Protein AF-A0A7J3MSP3-F1 (afdb_monomer)

pLDDT: mean 71.78, std 21.85, range [24.36, 97.88]

Solvent-accessible surface area (backbone atoms only — not comparable to full-atom values): 31406 Å² total; per-residue (Å²): 140,70,68,69,62,54,52,52,53,53,50,52,53,53,52,54,54,57,66,68,64,71,84,78,84,86,86,88,86,86,87,84,82,94,81,87,87,79,90,81,89,81,84,84,89,78,92,81,61,74,66,62,58,55,53,55,40,38,52,53,17,50,52,29,39,50,53,17,53,52,34,39,54,53,27,52,50,53,50,51,54,38,43,76,72,69,50,90,57,67,70,29,51,53,30,39,52,54,14,50,55,31,35,54,52,15,66,74,31,32,92,80,40,21,69,58,12,24,52,30,6,48,50,13,26,50,25,10,51,49,17,41,51,47,51,52,50,55,53,47,53,52,50,52,52,50,53,51,51,51,52,55,36,52,53,43,42,54,50,25,52,55,37,41,53,53,22,50,54,34,37,55,54,15,48,75,69,70,28,86,44,69,69,25,53,53,34,38,54,51,15,53,53,30,38,54,50,16,63,72,26,46,88,80,39,54,69,58,13,38,52,32,23,50,51,14,27,56,36,14,49,51,15,26,55,49,16,49,49,37,30,52,56,35,53,53,50,51,54,49,51,52,43,35,51,56,21,50,54,41,38,50,52,17,51,52,35,39,53,52,29,50,56,50,58,75,73,50,97,63,57,72,67,61,50,50,54,49,50,52,47,48,52,51,18,52,54,28,38,49,53,11,62,72,24,40,89,79,38,25,67,61,10,30,53,26,9,50,52,13,28,53,43,15,47,51,45,37,51,53,53,52,50,52,57,48,62,74,56,63,82,75,89,60,81,61,53,77,48,75,52,79,51,79,51,76,58,96,89,24,45,38,41,39,44,36,40,38,40,37,49,90,74,34,40,39,36,39,38,38,40,39,39,39,41,70,45,97,88,70,49,46,34,36,42,36,41,36,39,36,41,38,37,47,89,46,31,38,38,39,38,39,37,43,37,34,29,48,80,87,42,82,76,48,76,48,79,52,75,50,78,41,81,57,71,38,58,28,33,40,34,43,32,41,67,90,47,75,49,76,48,80,65,30,89,68,42,49,78,44,83,74,46,77,54,59,43,35,44,31,35,39,38,36,32,56,77,82,40,67,51,35,29,40,39,38,40,34,32,51,65,35,26,74,42,53,80,82,30,53,79,46,53,23,49,72,84,41,76,42,46,78,46,91,42,73,61,59,63,70,41,94,83,44,88,56,50,29,30,41,78,30,61,52,99,64,24,40,37,38,41,39,31,33,45,63,33,48,74,45,42,40,37,40,34,43,42,83,83,79,97,67,99,75,84,80,64,79,76,52,57,67,63,39,52,61,59,47,56,46,53,47,48,51,54,50,49,52,49,52,50,49,57,62,46,68,76,48,91,64,86,79,81,83,129

Sequence (595 aa):
MSRSRALTIAAIMFICILLLTTTIIQAVDAAEKTKDKTNTKTKPEKDGDKNVKDTQEIEKARKAIANADDAISEAENKIRDAENAGLSIPDAKDAISEGKSLLDEAKSILEKDPQRAASLAKRAENMARLAINLVEQASRKIKETREEQIKNYLEIIEEARGIIVRAREAIEEAIRIGGNVSEAIQLLQQAENLLRNAEAELDKDVGEAVRLATQARIIAEKALRISERVREETRTMLQLRVRIREAEELMDQAQIAIMNAESKLQGADLDENTLRTLTEMLGQAREMLEKAREKLSINPEAARAHADIALRIANRVSERIEEQLKSQVELRAGPELNLSVLGNISFHGNMYRVENKLQFTNGIVTMYMEKRVERRLENGTLQIEIIKEKIIVIGNKTLIEQVRILEKNGEVVSEQESSEELNESTTASILEVKKREINITKIDVSVQVDALHRDEDRLRLRVSGPDGLGARIIVIQLSTEALSAVENGDLVVLVNGAEAKLADSVYQLLSDEVDEPAYVLIKTASGYQIMIYFPHFSEYIVEIRAVISRILGALFDSRTALLATTASTIVIAIIMALNTYRKYYSSRGRVLKLW

Mean predicted aligned error: 21.82 Å

Foldseek 3Di:
DPVVVVVVVVVVVVVVVVVVPPPPPPDPDDDDDDDDDDDDDDDDDDDDDPPVVLVVLLVLLVVLLVLLVVLLVVLVVLVVVLVVVVDDQVQLVVLSVQLVVLSVVLVVCSNPCSPSSNVSSNSSSVSSVVSVVSSVVSVVVVVVVLVVLVVLLVVLQVLLVVLLVLLVVLQVLLVVLPFDLVVLVVLSVVLVVLQVVLVVCCVPDSPSSSVSSNSSSVSSNVSNVSSNVRNVVSVVVVVLVVLLVLLVVLLVLLVVLLVVLVVLLVVAPDDPVLSVVLVVLSVQLVVLSVVLVVCSVPPSVSSSVSSVSSNVSSVVSVVVSVVVVVVVCPDPPDQKDKDKDWDWDDDPRKIWIWIWIWMGHPQKIKIKIWIWIWDQDPVRKIKIWIKIWIWIDHQAKIKIKIWIWIDIPRHTPDIDIDIDMDRGNQAQWEWEAALPDIDIGGDNPQKDKDFDDDDQFKTKIKIAGDFPDFKHKYKYHAFCNRHNLQVPFDKFKDKQNHTAAEDQDPVVLVDPPDPAWYWHWEQDPGGIMIIIMDGTGGMIMIMIGTDDDDPDDDPPPVNRHPNCHVVVVSVVVVVVVSVVVCVVDVVPDDDPDDD

Structure (mmCIF, N/CA/C/O backbone):
data_AF-A0A7J3MSP3-F1
#
_entry.id   AF-A0A7J3MSP3-F1
#
loop_
_atom_site.group_PDB
_atom_site.id
_atom_site.type_symbol
_atom_site.label_atom_id
_atom_site.label_alt_id
_atom_site.label_comp_id
_atom_site.label_asym_id
_atom_site.label_entity_id
_atom_site.label_seq_id
_atom_site.pdbx_PDB_ins_code
_atom_site.Cartn_x
_atom_site.Cartn_y
_atom_site.Cartn_z
_atom_site.occupancy
_atom_site.B_iso_or_equiv
_atom_site.auth_seq_id
_atom_site.auth_comp_id
_atom_site.auth_asym_id
_atom_site.auth_atom_id
_atom_site.pdbx_PDB_model_num
ATOM 1 N N . MET A 1 1 ? -43.295 16.102 5.151 1.00 46.62 1 MET A N 1
ATOM 2 C CA . MET A 1 1 ? -44.050 15.417 6.229 1.00 46.62 1 MET A CA 1
ATOM 3 C C . MET A 1 1 ? -43.205 15.044 7.466 1.00 46.62 1 MET A C 1
ATOM 5 O O . MET A 1 1 ? -43.631 14.188 8.226 1.00 46.62 1 MET A O 1
ATOM 9 N N . SER A 1 2 ? -42.063 15.699 7.749 1.00 44.41 2 SER A N 1
ATOM 10 C CA . SER A 1 2 ? -41.208 15.362 8.915 1.00 44.41 2 SER A CA 1
ATOM 11 C C . SER A 1 2 ? -41.039 16.476 9.961 1.00 44.41 2 SER A C 1
ATOM 13 O O . SER A 1 2 ? -40.587 16.192 11.063 1.00 44.41 2 SER A O 1
ATOM 15 N N . ARG A 1 3 ? -41.446 17.727 9.682 1.00 35.53 3 ARG A N 1
ATOM 16 C CA . ARG A 1 3 ? -41.334 18.834 10.657 1.00 35.53 3 ARG A CA 1
ATOM 17 C C . ARG A 1 3 ? -42.554 19.014 11.570 1.00 35.53 3 ARG A C 1
ATOM 19 O O . ARG A 1 3 ? -42.377 19.433 12.707 1.00 35.53 3 ARG A O 1
ATOM 26 N N . SER A 1 4 ? -43.769 18.640 11.143 1.00 38.09 4 SER A N 1
ATOM 27 C CA . SER A 1 4 ? -44.961 18.808 12.001 1.00 38.09 4 SER A CA 1
ATOM 28 C C . SER A 1 4 ? -45.045 17.769 13.126 1.00 38.09 4 SER A C 1
ATOM 30 O O . SER A 1 4 ? -45.563 18.084 14.189 1.00 38.09 4 SER A O 1
ATOM 32 N N . ARG A 1 5 ? -44.477 16.565 12.933 1.00 38.81 5 ARG A N 1
ATOM 33 C CA . ARG A 1 5 ? -44.437 15.510 13.963 1.00 38.81 5 ARG A CA 1
ATOM 34 C C . ARG A 1 5 ? -43.440 15.817 15.087 1.00 38.81 5 ARG A C 1
ATOM 36 O O . ARG A 1 5 ? -43.721 15.504 16.240 1.00 38.81 5 ARG A O 1
ATOM 43 N N . ALA A 1 6 ? -42.328 16.486 14.772 1.00 38.31 6 ALA A N 1
ATOM 44 C CA . ALA A 1 6 ? -41.339 16.910 15.765 1.00 38.31 6 ALA A CA 1
ATOM 45 C C . ALA A 1 6 ? -41.880 18.017 16.690 1.00 38.31 6 ALA A C 1
ATOM 47 O O . ALA A 1 6 ? -41.651 17.967 17.896 1.00 38.31 6 ALA A O 1
ATOM 48 N N . LEU A 1 7 ? -42.670 18.962 16.156 1.00 35.81 7 LEU A N 1
ATOM 49 C CA . LEU A 1 7 ? -43.294 20.011 16.973 1.00 35.81 7 LEU A CA 1
ATOM 50 C C . LEU A 1 7 ? -44.384 19.466 17.909 1.00 35.81 7 LEU A C 1
ATOM 52 O O . LEU A 1 7 ? -44.481 19.913 19.047 1.00 35.81 7 LEU A O 1
ATOM 56 N N . THR A 1 8 ? -45.172 18.475 17.476 1.00 38.97 8 THR A N 1
ATOM 57 C CA . THR A 1 8 ? -46.180 17.840 18.345 1.00 38.97 8 THR A CA 1
ATOM 58 C C . THR A 1 8 ? -45.557 17.013 19.468 1.00 38.97 8 THR A C 1
ATOM 60 O O . THR A 1 8 ? -46.079 17.026 20.576 1.00 38.97 8 THR A O 1
ATOM 63 N N . ILE A 1 9 ? -44.422 16.345 19.229 1.00 41.81 9 ILE A N 1
ATOM 64 C CA . ILE A 1 9 ? -43.724 15.575 20.274 1.00 41.81 9 ILE A CA 1
ATOM 65 C C . ILE A 1 9 ? -43.057 16.520 21.286 1.00 41.81 9 ILE A C 1
ATOM 67 O O . ILE A 1 9 ? -43.141 16.280 22.488 1.00 41.81 9 ILE A O 1
ATOM 71 N N . ALA A 1 10 ? -42.482 17.640 20.828 1.00 38.12 10 ALA A N 1
ATOM 72 C CA . ALA A 1 10 ? -41.932 18.665 21.717 1.00 38.12 10 ALA A CA 1
ATOM 73 C C . ALA A 1 10 ? -43.020 19.360 22.560 1.00 38.12 10 ALA A C 1
ATOM 75 O O . ALA A 1 10 ? -42.812 19.595 23.748 1.00 38.12 10 ALA A O 1
ATOM 76 N N . ALA A 1 11 ? -44.202 19.624 21.987 1.00 38.06 11 ALA A N 1
ATOM 77 C CA . ALA A 1 11 ? -45.330 20.211 22.714 1.00 38.06 11 ALA A CA 1
ATOM 78 C C . ALA A 1 11 ? -45.925 19.252 23.764 1.00 38.06 11 ALA A C 1
ATOM 80 O O . ALA A 1 11 ? -46.252 19.687 24.866 1.00 38.06 11 ALA A O 1
ATOM 81 N N . ILE A 1 12 ? -46.008 17.949 23.468 1.00 43.88 12 ILE A N 1
ATOM 82 C CA . ILE A 1 12 ? -46.472 16.934 24.431 1.00 43.88 12 ILE A CA 1
ATOM 83 C C . ILE A 1 12 ? -45.448 16.750 25.562 1.00 43.88 12 ILE A C 1
ATOM 85 O O . ILE A 1 12 ? -45.838 16.693 26.723 1.00 43.88 12 ILE A O 1
ATOM 89 N N . MET A 1 13 ? -44.144 16.769 25.261 1.00 41.56 13 MET A N 1
ATOM 90 C CA . MET A 1 13 ? -43.085 16.742 26.282 1.00 41.56 13 MET A CA 1
ATOM 91 C C . MET A 1 13 ? -43.116 17.980 27.190 1.00 41.56 13 MET A C 1
ATOM 93 O O . MET A 1 13 ? -42.949 17.851 28.400 1.00 41.56 13 MET A O 1
ATOM 97 N N . PHE A 1 14 ? -43.395 19.169 26.646 1.00 40.75 14 PHE A N 1
ATOM 98 C CA . PHE A 1 14 ? -43.483 20.398 27.442 1.00 40.75 14 PHE A CA 1
ATOM 99 C C . PHE A 1 14 ? -44.742 20.436 28.329 1.00 40.75 14 PHE A C 1
ATOM 101 O O . PHE A 1 14 ? -44.680 20.897 29.466 1.00 40.75 14 PHE A O 1
ATOM 108 N N . ILE A 1 15 ? -45.865 19.877 27.858 1.00 43.72 15 ILE A N 1
ATOM 109 C CA . ILE A 1 15 ? -47.091 19.711 28.658 1.00 43.72 15 ILE A CA 1
ATOM 110 C C . ILE A 1 15 ? -46.903 18.635 29.745 1.00 43.72 15 ILE A C 1
ATOM 112 O O . ILE A 1 15 ? -47.363 18.825 30.869 1.00 43.72 15 ILE A O 1
ATOM 116 N N . CYS A 1 16 ? -46.168 17.551 29.471 1.00 37.78 16 CYS A N 1
ATOM 117 C CA . CYS A 1 16 ? -45.831 16.534 30.476 1.00 37.78 16 CYS A CA 1
ATOM 118 C C . CYS A 1 16 ? -44.867 17.055 31.556 1.00 37.78 16 CYS A C 1
ATOM 120 O O . CYS A 1 16 ? -44.994 16.662 32.713 1.00 37.78 16 CYS A O 1
ATOM 122 N N . ILE A 1 17 ? -43.956 17.973 31.217 1.00 41.88 17 ILE A N 1
ATOM 123 C CA . ILE A 1 17 ? -43.054 18.609 32.192 1.00 41.88 17 ILE A CA 1
ATOM 124 C C . ILE A 1 17 ? -43.798 19.662 33.033 1.00 41.88 17 ILE A C 1
ATOM 126 O O . ILE A 1 17 ? -43.572 19.736 34.237 1.00 41.88 17 ILE A O 1
ATOM 130 N N . LEU A 1 18 ? -44.759 20.396 32.457 1.00 40.28 18 LEU A N 1
ATOM 131 C CA . LEU A 1 18 ? -45.605 21.342 33.205 1.00 40.28 18 LEU A CA 1
ATOM 132 C C . LEU A 1 18 ? -46.622 20.659 34.140 1.00 40.28 18 LEU A C 1
ATOM 134 O O . LEU A 1 18 ? -46.953 21.217 35.186 1.00 40.28 18 LEU A O 1
ATOM 138 N N . LEU A 1 19 ? -47.083 19.445 33.812 1.00 43.31 19 LEU A N 1
ATOM 139 C CA . LEU A 1 19 ? -47.978 18.650 34.670 1.00 43.31 19 LEU A CA 1
ATOM 140 C C . LEU A 1 19 ? -47.255 17.917 35.814 1.00 43.31 19 LEU A C 1
ATOM 142 O O . LEU A 1 19 ? -47.906 17.519 36.775 1.00 43.31 19 LEU A O 1
ATOM 146 N N . LEU A 1 20 ? -45.926 17.777 35.757 1.00 40.88 20 LEU A N 1
ATOM 147 C CA . LEU A 1 20 ? -45.117 17.224 36.854 1.00 40.88 20 LEU A CA 1
ATOM 148 C C . LEU A 1 20 ? -44.643 18.292 37.857 1.00 40.88 20 LEU A C 1
ATOM 150 O O . LEU A 1 20 ? -44.151 17.950 38.929 1.00 40.88 20 LEU A O 1
ATOM 154 N N . THR A 1 21 ? -44.831 19.582 37.555 1.00 42.59 21 THR A N 1
ATOM 155 C CA . THR A 1 21 ? -44.428 20.698 38.431 1.00 42.59 21 THR A CA 1
ATOM 156 C C . THR A 1 21 ? -45.552 21.284 39.294 1.00 42.59 21 THR A C 1
ATOM 158 O O . THR A 1 21 ? -45.296 22.202 40.069 1.00 42.59 21 THR A O 1
ATOM 161 N N . THR A 1 22 ? -46.786 20.769 39.228 1.00 43.25 22 THR A N 1
ATOM 162 C CA . THR A 1 22 ? -47.933 21.309 39.994 1.00 43.25 22 THR A CA 1
ATOM 163 C C . THR A 1 22 ? -48.335 20.516 41.242 1.00 43.25 22 THR A C 1
ATOM 165 O O . THR A 1 22 ? -49.302 20.892 41.897 1.00 43.25 22 THR A O 1
ATOM 168 N N . THR A 1 23 ? -47.577 19.499 41.667 1.00 45.50 23 THR A N 1
ATOM 169 C CA . THR A 1 23 ? -47.827 18.804 42.953 1.00 45.50 23 THR A CA 1
ATOM 170 C C . THR A 1 23 ? -46.760 19.022 44.026 1.00 45.50 23 THR A C 1
ATOM 172 O O . THR A 1 23 ? -46.732 18.287 45.008 1.00 45.50 23 THR A O 1
ATOM 175 N N . ILE A 1 24 ? -45.912 20.051 43.910 1.00 40.69 24 ILE A N 1
ATOM 176 C CA . ILE A 1 24 ? -45.002 20.454 45.002 1.00 40.69 24 ILE A CA 1
ATOM 177 C C . ILE A 1 24 ? -44.992 21.979 45.176 1.00 40.69 24 ILE A C 1
ATOM 179 O O . ILE A 1 24 ? -43.942 22.602 45.166 1.00 40.69 24 ILE A O 1
ATOM 183 N N . ILE A 1 25 ? -46.166 22.597 45.345 1.00 38.22 25 ILE A N 1
ATOM 184 C CA . ILE A 1 25 ? -46.313 23.870 46.077 1.00 38.22 25 ILE A CA 1
ATOM 185 C C . ILE A 1 25 ? -47.657 23.828 46.815 1.00 38.22 25 ILE A C 1
ATOM 187 O O . ILE A 1 25 ? -48.641 24.398 46.362 1.00 38.22 25 ILE A O 1
ATOM 191 N N . GLN A 1 26 ? -47.706 23.089 47.924 1.00 41.00 26 GLN A N 1
ATOM 192 C CA . GLN A 1 26 ? -48.612 23.303 49.062 1.00 41.00 26 GLN A CA 1
ATOM 193 C C . GLN A 1 26 ? -48.215 22.329 50.181 1.00 41.00 26 GLN A C 1
ATOM 195 O O . GLN A 1 26 ? -48.778 21.248 50.289 1.00 41.00 26 GLN A O 1
ATOM 200 N N . ALA A 1 27 ? -47.183 22.691 50.954 1.00 35.78 27 ALA A N 1
ATOM 201 C CA . ALA A 1 27 ? -47.002 22.330 52.375 1.00 35.78 27 ALA A CA 1
ATOM 202 C C . ALA A 1 27 ? -45.614 22.756 52.907 1.00 35.78 27 ALA A C 1
ATOM 204 O O . ALA A 1 27 ? -44.935 21.974 53.561 1.00 35.78 27 ALA A O 1
ATOM 205 N N . VAL A 1 28 ? -45.182 23.995 52.652 1.00 34.91 28 VAL A N 1
ATOM 206 C CA . VAL A 1 28 ? -44.199 24.684 53.510 1.00 34.91 28 VAL A CA 1
ATOM 207 C C . VAL A 1 28 ? -44.626 26.145 53.595 1.00 34.91 28 VAL A C 1
ATOM 209 O O . VAL A 1 28 ? -44.035 27.002 52.956 1.00 34.91 28 VAL A O 1
ATOM 212 N N . ASP A 1 29 ? -45.718 26.404 54.317 1.00 35.88 29 ASP A N 1
ATOM 213 C CA . ASP A 1 29 ? -45.901 27.693 54.995 1.00 35.88 29 ASP A CA 1
ATOM 214 C C . ASP A 1 29 ? -46.928 27.574 56.133 1.00 35.88 29 ASP A C 1
ATOM 216 O O . ASP A 1 29 ? -48.060 28.041 56.049 1.00 35.88 29 ASP A O 1
ATOM 220 N N . ALA A 1 30 ? -46.556 26.837 57.184 1.00 30.95 30 ALA A N 1
ATOM 221 C CA . ALA A 1 30 ? -47.203 26.909 58.496 1.00 30.95 30 ALA A CA 1
ATOM 222 C C . ALA A 1 30 ? -46.353 26.190 59.557 1.00 30.95 30 ALA A C 1
ATOM 224 O O . ALA A 1 30 ? -46.678 25.072 59.944 1.00 30.95 30 ALA A O 1
ATOM 225 N N . ALA A 1 31 ? -45.269 26.820 60.022 1.00 30.91 31 ALA A N 1
ATOM 226 C CA . ALA A 1 31 ? -44.758 26.645 61.390 1.00 30.91 31 ALA A CA 1
ATOM 227 C C . ALA A 1 31 ? -43.590 27.605 61.677 1.00 30.91 31 ALA A C 1
ATOM 229 O O . ALA A 1 31 ? -42.456 27.180 61.876 1.00 30.91 31 ALA A O 1
ATOM 230 N N . GLU A 1 32 ? -43.865 28.906 61.778 1.00 32.44 32 GLU A N 1
ATOM 231 C CA . GLU A 1 32 ? -43.014 29.779 62.586 1.00 32.44 32 GLU A CA 1
ATOM 232 C C . GLU A 1 32 ? -43.865 30.760 63.405 1.00 32.44 32 GLU A C 1
ATOM 234 O O . GLU A 1 32 ? -44.735 31.449 62.882 1.00 32.44 32 GLU A O 1
ATOM 239 N N . LYS A 1 33 ? -43.561 30.811 64.710 1.00 29.02 33 LYS A N 1
ATOM 240 C CA . LYS A 1 33 ? -43.969 31.801 65.727 1.00 29.02 33 LYS A CA 1
ATOM 241 C C . LYS A 1 33 ? -45.402 31.740 66.271 1.00 29.02 33 LYS A C 1
ATOM 243 O O . LYS A 1 33 ? -46.263 32.553 65.963 1.00 29.02 33 LYS A O 1
ATOM 248 N N . THR A 1 34 ? -45.565 30.925 67.312 1.00 28.77 34 THR A N 1
ATOM 249 C CA . THR A 1 34 ? -46.467 31.242 68.428 1.00 28.77 34 THR A CA 1
ATOM 250 C C . THR A 1 34 ? -45.758 32.138 69.450 1.00 28.77 34 THR A C 1
ATOM 252 O O . THR A 1 34 ? -44.948 31.674 70.254 1.00 28.77 34 THR A O 1
ATOM 255 N N . LYS A 1 35 ? -46.108 33.423 69.453 1.00 31.11 35 LYS A N 1
ATOM 256 C CA . LYS A 1 35 ? -46.141 34.277 70.645 1.00 31.11 35 LYS A CA 1
ATOM 257 C C . LYS A 1 35 ? -47.395 35.135 70.522 1.00 31.11 35 LYS A C 1
ATOM 259 O O . LYS A 1 35 ? -47.376 36.098 69.774 1.00 31.11 35 LYS A O 1
ATOM 264 N N . ASP A 1 36 ? -48.433 34.808 71.283 1.00 28.14 36 ASP A N 1
ATOM 265 C CA . ASP A 1 36 ? -49.015 35.837 72.136 1.00 28.14 36 ASP A CA 1
ATOM 266 C C . ASP A 1 36 ? -49.703 35.240 73.370 1.00 28.14 36 ASP A C 1
ATOM 268 O O . ASP A 1 36 ? -50.366 34.204 73.316 1.00 28.14 36 ASP A O 1
ATOM 272 N N . LYS A 1 37 ? -49.476 35.901 74.504 1.00 32.28 37 LYS A N 1
ATOM 273 C CA . LYS A 1 37 ? -50.088 35.662 75.812 1.00 32.28 37 LYS A CA 1
ATOM 274 C C . LYS A 1 37 ? -50.806 36.956 76.176 1.00 32.28 37 LYS A C 1
ATOM 276 O O . LYS A 1 37 ? -50.129 37.943 76.418 1.00 32.28 37 LYS A O 1
ATOM 281 N N . THR A 1 38 ? -52.121 36.910 76.366 1.00 29.39 38 THR A N 1
ATOM 282 C CA . THR A 1 38 ? -52.879 37.710 77.356 1.00 29.39 38 THR A CA 1
ATOM 283 C C . THR A 1 38 ? -54.257 37.040 77.539 1.00 29.39 38 THR A C 1
ATOM 285 O O . THR A 1 38 ? -54.960 36.803 76.569 1.00 29.39 38 THR A O 1
ATOM 288 N N . ASN A 1 39 ? -54.490 36.363 78.678 1.00 29.73 39 ASN A N 1
ATOM 289 C CA . ASN A 1 39 ? -55.379 36.749 79.804 1.00 29.73 39 ASN A CA 1
ATOM 290 C C . ASN A 1 39 ? -56.829 37.103 79.380 1.00 29.73 39 ASN A C 1
ATOM 292 O O . ASN A 1 39 ? -57.014 37.957 78.533 1.00 29.73 39 ASN A O 1
ATOM 296 N N . THR A 1 40 ? -57.922 36.539 79.923 1.00 29.53 40 THR A N 1
ATOM 297 C CA . THR A 1 40 ? -58.217 36.177 81.326 1.00 29.53 40 THR A CA 1
ATOM 298 C C . THR A 1 40 ? -59.495 35.316 81.446 1.00 29.53 40 THR A C 1
ATOM 300 O O . THR A 1 40 ? -60.466 35.554 80.743 1.00 29.53 40 THR A O 1
ATOM 303 N N . LYS A 1 41 ? -59.470 34.375 82.408 1.00 36.44 41 LYS A N 1
ATOM 304 C CA . LYS A 1 41 ? -60.544 33.768 83.242 1.00 36.44 41 LYS A CA 1
ATOM 305 C C . LYS A 1 41 ? -62.021 33.793 82.788 1.00 36.44 41 LYS A C 1
ATOM 307 O O . LYS A 1 41 ? -62.647 34.844 82.774 1.00 36.44 41 LYS A O 1
ATOM 312 N N . THR A 1 42 ? -62.646 32.609 82.833 1.00 31.36 42 THR A N 1
ATOM 313 C CA . THR A 1 42 ? -63.652 32.244 83.868 1.00 31.36 42 THR A CA 1
ATOM 314 C C . THR A 1 42 ? -63.905 30.720 83.904 1.00 31.36 42 THR A C 1
ATOM 316 O O . THR A 1 42 ? -64.150 30.099 82.878 1.00 31.36 42 THR A O 1
ATOM 319 N N . LYS A 1 43 ? -63.794 30.118 85.103 1.00 35.66 43 LYS A N 1
ATOM 320 C CA . LYS A 1 43 ? -64.340 28.793 85.514 1.00 35.66 43 LYS A CA 1
ATOM 321 C C . LYS A 1 43 ? -65.872 28.965 85.711 1.00 35.66 43 LYS A C 1
ATOM 323 O O . LYS A 1 43 ? -66.258 30.110 85.956 1.00 35.66 43 LYS A O 1
ATOM 328 N N . PRO A 1 44 ? -66.744 27.931 85.658 1.00 42.41 44 PRO A N 1
ATOM 329 C CA . PRO A 1 44 ? -66.682 26.684 86.448 1.00 42.41 44 PRO A CA 1
ATOM 330 C C . PRO A 1 44 ? -66.727 25.418 85.555 1.00 42.41 44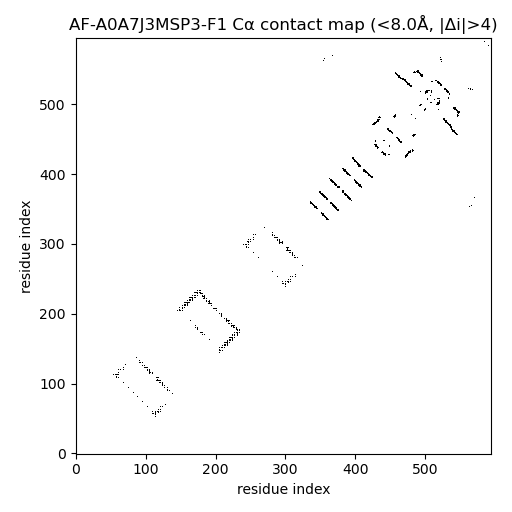 PRO A C 1
ATOM 332 O O . PRO A 1 44 ? -67.364 25.401 84.514 1.00 42.41 44 PRO A O 1
ATOM 335 N N . GLU A 1 45 ? -65.891 24.406 85.789 1.00 37.94 45 GLU A N 1
ATOM 336 C CA . GLU A 1 45 ? -66.167 23.233 86.644 1.00 37.94 45 GLU A CA 1
ATOM 337 C C . GLU A 1 45 ? -67.278 22.299 86.123 1.00 37.94 45 GLU A C 1
ATOM 339 O O . GLU A 1 45 ? -68.465 22.553 86.309 1.00 37.94 45 GLU A O 1
ATOM 344 N N . LYS A 1 46 ? -66.859 21.170 85.531 1.00 37.16 46 LYS A N 1
ATOM 345 C CA . LYS A 1 46 ? -67.514 19.864 85.676 1.00 37.16 46 LYS A CA 1
ATOM 346 C C . LYS A 1 46 ? -66.514 18.747 85.361 1.00 37.16 46 LYS A C 1
ATOM 348 O O . LYS A 1 46 ? -65.843 18.790 84.333 1.00 37.16 46 LYS A O 1
ATOM 353 N N . ASP A 1 47 ? -66.407 17.811 86.298 1.00 46.06 47 ASP A N 1
ATOM 354 C CA . ASP A 1 47 ? -65.652 16.560 86.231 1.00 46.06 47 ASP A CA 1
ATOM 355 C C . ASP A 1 47 ? -65.852 15.819 84.904 1.00 46.06 47 ASP A C 1
ATOM 357 O O . ASP A 1 47 ? -66.982 15.625 84.457 1.00 46.06 47 ASP A O 1
ATOM 361 N N . GLY A 1 48 ? -64.741 15.392 84.299 1.00 42.47 48 GLY A N 1
ATOM 362 C CA . GLY A 1 48 ? -64.703 14.722 82.999 1.00 42.47 48 GLY A CA 1
ATOM 363 C C . GLY A 1 48 ? -63.317 14.166 82.662 1.00 42.47 48 GLY A C 1
ATOM 364 O O . GLY A 1 48 ? -62.667 14.631 81.737 1.00 42.47 48 GLY A O 1
ATOM 365 N N . ASP A 1 49 ? -62.885 13.204 83.477 1.00 45.62 49 ASP A N 1
ATOM 366 C CA . ASP A 1 49 ? -62.050 12.038 83.154 1.00 45.62 49 ASP A CA 1
ATOM 367 C C . ASP A 1 49 ? -60.620 12.227 82.579 1.00 45.62 49 ASP A C 1
ATOM 369 O O . ASP A 1 49 ? -60.381 12.220 81.370 1.00 45.62 49 ASP A O 1
ATOM 373 N N . LYS A 1 50 ? -59.622 12.275 83.482 1.00 54.41 50 LYS A N 1
ATOM 374 C CA . LYS A 1 50 ? -58.180 12.137 83.171 1.00 54.41 50 LYS A CA 1
ATOM 375 C C . LYS A 1 50 ? -57.864 10.895 82.318 1.00 54.41 50 LYS A C 1
ATOM 377 O O . LYS A 1 50 ? -56.930 10.953 81.523 1.00 54.41 50 LYS A O 1
ATOM 382 N N . ASN A 1 51 ? -58.663 9.827 82.407 1.00 56.97 51 ASN A N 1
ATOM 383 C CA . ASN A 1 51 ? -58.408 8.595 81.658 1.00 56.97 51 ASN A CA 1
ATOM 384 C C . ASN A 1 51 ? -58.521 8.772 80.135 1.00 56.97 51 ASN A C 1
ATOM 386 O O . ASN A 1 51 ? -57.795 8.111 79.397 1.00 56.97 51 ASN A O 1
ATOM 390 N N . VAL A 1 52 ? -59.375 9.669 79.627 1.00 60.94 52 VAL A N 1
ATOM 391 C CA . VAL A 1 52 ? -59.584 9.826 78.170 1.00 60.94 52 VAL A CA 1
ATOM 392 C C . VAL A 1 52 ? -58.370 10.470 77.487 1.00 60.94 52 VAL A C 1
ATOM 394 O O . VAL A 1 52 ? -58.018 10.106 76.364 1.00 60.94 52 VAL A O 1
ATOM 397 N N . LYS A 1 53 ? -57.690 11.399 78.170 1.00 62.91 53 LYS A N 1
ATOM 398 C CA . LYS A 1 53 ? -56.522 12.112 77.630 1.00 62.91 53 LYS A CA 1
ATOM 399 C C . LYS A 1 53 ? -55.262 11.243 77.648 1.00 62.91 53 LYS A C 1
ATOM 401 O O . LYS A 1 53 ? -54.544 11.210 76.651 1.00 62.91 53 LYS A O 1
ATOM 406 N N . ASP A 1 54 ? -55.066 10.482 78.723 1.00 67.50 54 ASP A N 1
ATOM 407 C CA . ASP A 1 54 ? -53.962 9.524 78.844 1.00 67.50 54 ASP A CA 1
ATOM 408 C C . ASP A 1 54 ? -54.093 8.402 77.797 1.00 67.50 54 ASP A C 1
ATOM 410 O O . ASP A 1 54 ? -53.119 8.044 77.135 1.00 67.50 54 ASP A O 1
ATOM 414 N N . THR A 1 55 ? -55.321 7.937 77.529 1.00 79.25 55 THR A N 1
ATOM 415 C CA . THR A 1 55 ? -55.592 6.928 76.487 1.00 79.25 55 THR A CA 1
ATOM 416 C C . THR A 1 55 ? -55.229 7.430 75.081 1.00 79.25 55 THR A C 1
ATOM 418 O O . THR A 1 55 ? -54.613 6.706 74.296 1.00 79.25 55 THR A O 1
ATOM 421 N N . GLN A 1 56 ? -55.549 8.688 74.757 1.00 83.44 56 GLN A N 1
ATOM 422 C CA . GLN A 1 56 ? -55.268 9.270 73.439 1.00 83.44 56 GLN A CA 1
ATOM 423 C C . GLN A 1 56 ? -53.767 9.529 73.206 1.00 83.44 56 GLN A C 1
ATOM 425 O O . GLN A 1 56 ? -53.286 9.464 72.070 1.00 83.44 56 GLN A O 1
ATOM 430 N N . GLU A 1 57 ? -53.011 9.846 74.259 1.00 85.31 57 GLU A N 1
ATOM 431 C CA . GLU A 1 57 ? -51.560 10.043 74.173 1.00 85.31 57 GLU A CA 1
ATOM 432 C C . GLU A 1 57 ? -50.808 8.710 74.030 1.00 85.31 57 GLU A C 1
ATOM 434 O O . GLU A 1 57 ? -49.889 8.623 73.211 1.00 85.31 57 GLU A O 1
ATOM 439 N N . ILE A 1 58 ? -51.261 7.652 74.714 1.00 90.50 58 ILE A N 1
ATOM 440 C CA . ILE A 1 58 ? -50.746 6.282 74.540 1.00 90.50 58 ILE A CA 1
ATOM 441 C C . ILE A 1 58 ? -50.959 5.788 73.105 1.00 90.50 58 ILE A C 1
ATOM 443 O O . ILE A 1 58 ? -50.048 5.217 72.505 1.00 90.50 58 ILE A O 1
ATOM 447 N N . GLU A 1 59 ? -52.126 6.035 72.507 1.00 91.81 59 GLU A N 1
ATOM 448 C CA . GLU A 1 59 ? -52.419 5.596 71.137 1.00 91.81 59 GLU A CA 1
ATOM 449 C C . GLU A 1 59 ? -51.529 6.295 70.091 1.00 91.81 59 GLU A C 1
ATOM 451 O O . GLU A 1 59 ? -50.994 5.654 69.181 1.00 91.81 59 GLU A O 1
ATOM 456 N N . LYS A 1 60 ? -51.279 7.602 70.257 1.00 91.62 60 LYS A N 1
ATOM 457 C CA . LYS A 1 60 ? -50.328 8.352 69.416 1.00 91.62 60 LYS A CA 1
ATOM 458 C C . LYS A 1 60 ? -48.903 7.820 69.552 1.00 91.62 60 LYS A C 1
ATOM 460 O O . LYS A 1 60 ? -48.211 7.682 68.542 1.00 91.62 60 LYS A O 1
ATOM 465 N N . ALA A 1 61 ? -48.477 7.512 70.774 1.00 93.69 61 ALA A N 1
ATOM 466 C CA . ALA A 1 61 ? -47.164 6.942 71.040 1.00 93.69 61 ALA A CA 1
ATOM 467 C C . ALA A 1 61 ? -47.013 5.546 70.420 1.00 93.69 61 ALA A C 1
ATOM 469 O O . ALA A 1 61 ? -46.017 5.289 69.751 1.00 93.69 61 ALA A O 1
ATOM 470 N N . ARG A 1 62 ? -48.033 4.682 70.526 1.00 96.00 62 ARG A N 1
ATOM 471 C CA . ARG A 1 62 ? -48.062 3.367 69.858 1.00 96.00 62 ARG A CA 1
ATOM 472 C C . ARG A 1 62 ? -47.946 3.486 68.345 1.00 96.00 62 ARG A C 1
ATOM 474 O O . ARG A 1 62 ? -47.178 2.748 67.741 1.00 96.00 62 ARG A O 1
ATOM 481 N N . LYS A 1 63 ? -48.655 4.438 67.733 1.00 96.50 63 LYS A N 1
ATOM 482 C CA . LYS A 1 63 ? -48.542 4.695 66.292 1.00 96.50 63 LYS A CA 1
ATOM 483 C C . LYS A 1 63 ? -47.137 5.162 65.900 1.00 96.50 63 LYS A C 1
ATOM 485 O O . LYS A 1 63 ? -46.613 4.718 64.887 1.00 96.50 63 LYS A O 1
ATOM 490 N N . ALA A 1 64 ? -46.522 6.040 66.693 1.00 95.69 64 ALA A N 1
ATOM 491 C CA . ALA A 1 64 ? -45.149 6.481 66.450 1.00 95.69 64 ALA A CA 1
ATOM 492 C C . ALA A 1 64 ? -44.143 5.324 66.583 1.00 95.69 64 ALA A C 1
ATOM 494 O O . ALA A 1 64 ? -43.248 5.211 65.752 1.00 95.69 64 ALA A O 1
ATOM 495 N N . ILE A 1 65 ? -44.318 4.451 67.582 1.00 97.19 65 ILE A N 1
ATOM 496 C CA . ILE A 1 65 ? -43.516 3.232 67.772 1.00 97.19 65 ILE A CA 1
ATOM 497 C C . ILE A 1 65 ? -43.678 2.289 66.577 1.00 97.19 65 ILE A C 1
ATOM 499 O O . ILE A 1 65 ? -42.673 1.845 66.040 1.00 97.19 65 ILE A O 1
ATOM 503 N N . ALA A 1 66 ? -44.908 2.043 66.116 1.00 97.50 66 ALA A N 1
ATOM 504 C CA . ALA A 1 66 ? -45.167 1.201 64.947 1.00 97.50 66 ALA A CA 1
ATOM 505 C C . ALA A 1 66 ? -44.493 1.755 63.679 1.00 97.50 66 ALA A C 1
ATOM 507 O O . ALA A 1 66 ? -43.784 1.032 62.992 1.00 97.50 66 ALA A O 1
ATOM 508 N N . ASN A 1 67 ? -44.620 3.062 63.423 1.00 96.25 67 ASN A N 1
ATOM 509 C CA . ASN A 1 67 ? -43.941 3.704 62.294 1.00 96.25 67 ASN A CA 1
ATOM 510 C C . ASN A 1 67 ? -42.408 3.592 62.390 1.00 96.25 67 ASN A C 1
ATOM 512 O O . ASN A 1 67 ? -41.730 3.484 61.370 1.00 96.25 67 ASN A O 1
ATOM 516 N N . ALA A 1 68 ? -41.855 3.669 63.602 1.00 97.50 68 ALA A N 1
ATOM 517 C CA . ALA A 1 68 ? -40.424 3.518 63.831 1.00 97.50 68 ALA A CA 1
ATOM 518 C C . ALA A 1 68 ? -39.959 2.064 63.639 1.00 97.50 68 ALA A C 1
ATOM 520 O O . ALA A 1 68 ? -38.916 1.860 63.024 1.00 97.50 68 ALA A O 1
ATOM 521 N N . ASP A 1 69 ? -40.731 1.074 64.104 1.00 97.81 69 ASP A N 1
ATOM 522 C CA . ASP A 1 69 ? -40.495 -0.359 63.857 1.00 97.81 69 ASP A CA 1
ATOM 523 C C . ASP A 1 69 ? -40.475 -0.666 62.348 1.00 97.81 69 ASP A C 1
ATOM 525 O O . ASP A 1 69 ? -39.548 -1.318 61.858 1.00 97.81 69 ASP A O 1
ATOM 529 N N . ASP A 1 70 ? -41.453 -0.143 61.601 1.00 97.75 70 ASP A N 1
ATOM 530 C CA . ASP A 1 70 ? -41.540 -0.310 60.147 1.00 97.75 70 ASP A CA 1
ATOM 531 C C . ASP A 1 70 ? -40.328 0.321 59.443 1.00 97.75 70 ASP A C 1
ATOM 533 O O . ASP A 1 70 ? -39.680 -0.317 58.609 1.00 97.75 70 ASP A O 1
ATOM 537 N N . ALA A 1 71 ? -39.972 1.558 59.812 1.00 97.44 71 ALA A N 1
ATOM 538 C CA . ALA A 1 71 ? -38.837 2.265 59.223 1.00 97.44 71 ALA A CA 1
ATOM 539 C C . ALA A 1 71 ? -37.496 1.574 59.523 1.00 97.44 71 ALA A C 1
ATOM 541 O O . ALA A 1 71 ? -36.639 1.491 58.641 1.00 97.44 71 ALA A O 1
ATOM 542 N N . ILE A 1 72 ? -37.304 1.064 60.747 1.00 97.88 72 ILE A N 1
ATOM 543 C CA . ILE A 1 72 ? -36.105 0.298 61.115 1.00 97.88 72 ILE A CA 1
ATOM 544 C C . ILE A 1 72 ? -36.043 -0.999 60.309 1.00 97.88 72 ILE A C 1
ATOM 546 O O . ILE A 1 72 ? -34.996 -1.293 59.737 1.00 97.88 72 ILE A O 1
ATOM 550 N N . SER A 1 73 ? -37.156 -1.722 60.184 1.00 97.56 73 SER A N 1
ATOM 551 C CA . SER A 1 73 ? -37.217 -2.968 59.409 1.00 97.56 73 SER A CA 1
ATOM 552 C C . SER A 1 73 ? -36.907 -2.744 57.921 1.00 97.56 73 SER A C 1
ATOM 554 O O . SER A 1 73 ? -36.201 -3.540 57.298 1.00 97.56 73 SER A O 1
ATOM 556 N N . GLU A 1 74 ? -37.399 -1.652 57.323 1.00 97.69 74 GLU A N 1
ATOM 557 C CA . GLU A 1 74 ? -37.048 -1.269 55.947 1.00 97.69 74 GLU A CA 1
ATOM 558 C C . GLU A 1 74 ? -35.546 -0.976 55.818 1.00 97.69 74 GLU A C 1
ATOM 560 O O . GLU A 1 74 ? -34.880 -1.476 54.906 1.00 97.69 74 GLU A O 1
ATOM 565 N N . ALA A 1 75 ? -35.002 -0.186 56.742 1.00 97.19 75 ALA A N 1
ATOM 566 C CA . ALA A 1 75 ? -33.600 0.197 56.725 1.00 97.19 75 ALA A CA 1
ATOM 567 C C . ALA A 1 75 ? -32.662 -1.003 56.910 1.00 97.19 75 ALA A C 1
ATOM 569 O O . ALA A 1 75 ? -31.667 -1.106 56.197 1.00 97.19 75 ALA A O 1
ATOM 570 N N . GLU A 1 76 ? -32.987 -1.941 57.801 1.00 97.12 76 GLU A N 1
ATOM 571 C CA . GLU A 1 76 ? -32.232 -3.185 57.979 1.00 97.12 76 GLU A CA 1
ATOM 572 C C . GLU A 1 76 ? -32.204 -4.033 56.708 1.00 97.12 76 GLU A C 1
ATOM 574 O O . GLU A 1 76 ? -31.147 -4.542 56.331 1.00 97.12 76 GLU A O 1
ATOM 579 N N . ASN A 1 77 ? -33.343 -4.157 56.020 1.00 96.62 77 ASN A N 1
ATOM 580 C CA . ASN A 1 77 ? -33.402 -4.865 54.745 1.00 96.62 77 ASN A CA 1
ATOM 581 C C . ASN A 1 77 ? -32.514 -4.190 53.694 1.00 96.62 77 ASN A C 1
ATOM 583 O O . ASN A 1 77 ? -31.697 -4.868 53.076 1.00 96.62 77 ASN A O 1
ATOM 587 N N . LYS A 1 78 ? -32.591 -2.859 53.554 1.00 95.88 78 LYS A N 1
ATOM 588 C CA . LYS A 1 78 ? -31.744 -2.106 52.614 1.00 95.88 78 LYS A CA 1
ATOM 589 C C . LYS A 1 78 ? -30.252 -2.194 52.948 1.00 95.88 78 LYS A C 1
ATOM 591 O O . LYS A 1 78 ? -29.440 -2.317 52.035 1.00 95.88 78 LYS A O 1
ATOM 596 N N . ILE A 1 79 ? -29.879 -2.141 54.229 1.00 95.31 79 ILE A N 1
ATOM 597 C CA . ILE A 1 79 ? -28.487 -2.315 54.674 1.00 95.31 79 ILE A CA 1
ATOM 598 C C . ILE A 1 79 ? -27.997 -3.711 54.294 1.00 95.31 79 ILE A C 1
ATOM 600 O O . ILE A 1 79 ? -26.951 -3.833 53.665 1.00 95.31 79 ILE A O 1
ATOM 604 N N . ARG A 1 80 ? -28.774 -4.754 54.599 1.00 94.50 80 ARG A N 1
ATOM 605 C CA . ARG A 1 80 ? -28.424 -6.139 54.268 1.00 94.50 80 ARG A CA 1
ATOM 606 C C . ARG A 1 80 ? -28.276 -6.352 52.761 1.00 94.50 80 ARG A C 1
ATOM 608 O O . ARG A 1 80 ? -27.329 -7.004 52.328 1.00 94.50 80 ARG A O 1
ATOM 615 N N . ASP A 1 81 ? -29.179 -5.796 51.959 1.00 90.56 81 ASP A N 1
ATOM 616 C CA . ASP A 1 81 ? -29.099 -5.876 50.497 1.00 90.56 81 ASP A CA 1
ATOM 617 C C . ASP A 1 81 ? -27.841 -5.174 49.966 1.00 90.56 81 ASP A C 1
ATOM 619 O O . ASP A 1 81 ? -27.161 -5.697 49.082 1.00 90.56 81 ASP A O 1
ATOM 623 N N . ALA A 1 82 ? -27.481 -4.025 50.543 1.00 89.88 82 ALA A N 1
ATOM 624 C CA . ALA A 1 82 ? -26.254 -3.313 50.204 1.00 89.88 82 ALA A CA 1
ATOM 625 C C . ALA A 1 82 ? -24.992 -4.098 50.608 1.00 89.88 82 ALA A C 1
ATOM 627 O O . ALA A 1 82 ? -24.052 -4.189 49.820 1.00 89.88 82 ALA A O 1
ATOM 628 N N . GLU A 1 83 ? -24.971 -4.722 51.786 1.00 89.00 83 GLU A N 1
ATOM 629 C CA . GLU A 1 83 ? -23.857 -5.575 52.224 1.00 89.00 83 GLU A CA 1
ATOM 630 C C . GLU A 1 83 ? -23.691 -6.816 51.345 1.00 89.00 83 GLU A C 1
ATOM 632 O O . GLU A 1 83 ? -22.569 -7.165 50.981 1.00 89.00 83 GLU A O 1
ATOM 637 N N . ASN A 1 84 ? -24.797 -7.451 50.947 1.00 86.00 84 ASN A N 1
ATOM 638 C CA . ASN A 1 84 ? -24.784 -8.562 49.994 1.00 86.00 84 ASN A CA 1
ATOM 639 C C . ASN A 1 84 ? -24.243 -8.130 48.622 1.00 86.00 84 ASN A C 1
ATOM 641 O O . ASN A 1 84 ? -23.624 -8.929 47.922 1.00 86.00 84 ASN A O 1
ATOM 645 N N . ALA A 1 85 ? -24.444 -6.862 48.252 1.00 80.31 85 ALA A N 1
ATOM 646 C CA . ALA A 1 85 ? -23.844 -6.240 47.075 1.00 80.31 85 ALA A CA 1
ATOM 647 C C . ALA A 1 85 ? -22.390 -5.763 47.300 1.00 80.31 85 ALA A C 1
ATOM 649 O O . ALA A 1 85 ? -21.802 -5.155 46.406 1.00 80.31 85 ALA A O 1
ATOM 650 N N . GLY A 1 86 ? -21.794 -6.037 48.466 1.00 80.31 86 GLY A N 1
ATOM 651 C CA . GLY A 1 86 ? -20.406 -5.707 48.795 1.00 80.31 86 GLY A CA 1
ATOM 652 C C . GLY A 1 86 ? -20.172 -4.258 49.232 1.00 80.31 86 GLY A C 1
ATOM 653 O O . GLY A 1 86 ? -19.024 -3.814 49.269 1.00 80.31 86 GLY A O 1
ATOM 654 N N . LEU A 1 87 ? -21.223 -3.495 49.555 1.00 86.69 87 LEU A N 1
ATOM 655 C CA . LEU A 1 87 ? -21.090 -2.104 49.988 1.00 86.69 87 LEU A CA 1
ATOM 656 C C . LEU A 1 87 ? -20.693 -2.009 51.466 1.00 86.69 87 LEU A C 1
ATOM 658 O O . LEU A 1 87 ? -21.352 -2.561 52.345 1.00 86.69 87 LEU A O 1
ATOM 662 N N . SER A 1 88 ? -19.658 -1.215 51.750 1.00 88.81 88 SER A N 1
ATOM 663 C CA . SER A 1 88 ? -19.308 -0.811 53.114 1.00 88.81 88 SER A CA 1
ATOM 664 C C . SER A 1 88 ? -20.072 0.457 53.502 1.00 88.81 88 SER A C 1
ATOM 666 O O . SER A 1 88 ? -19.885 1.511 52.895 1.00 88.81 88 SER A O 1
ATOM 668 N N . ILE A 1 89 ? -20.944 0.345 54.505 1.00 92.06 89 ILE A N 1
ATOM 669 C CA . ILE A 1 89 ? -21.871 1.403 54.951 1.00 92.06 89 ILE A CA 1
ATOM 670 C C . ILE A 1 89 ? -21.894 1.538 56.491 1.00 92.06 89 ILE A C 1
ATOM 672 O O . ILE A 1 89 ? -22.949 1.377 57.109 1.00 92.06 89 ILE A O 1
ATOM 676 N N . PRO A 1 90 ? -20.743 1.805 57.143 1.00 93.00 90 PRO A N 1
ATOM 677 C CA . PRO A 1 90 ? -20.639 1.863 58.607 1.00 93.00 90 PRO A CA 1
ATOM 678 C C . PRO A 1 90 ? -21.559 2.925 59.227 1.00 93.00 90 PRO A C 1
ATOM 680 O O . PRO A 1 90 ? -22.310 2.610 60.143 1.00 93.00 90 PRO A O 1
ATOM 683 N N . ASP A 1 91 ? -21.620 4.125 58.646 1.00 93.19 91 ASP A N 1
ATOM 684 C CA . ASP A 1 91 ? -22.453 5.221 59.163 1.00 93.19 91 ASP A CA 1
ATOM 685 C C . ASP A 1 91 ? -23.958 4.880 59.151 1.00 93.19 91 ASP A C 1
ATOM 687 O O . ASP A 1 91 ? -24.713 5.298 60.029 1.00 93.19 91 ASP A O 1
ATOM 691 N N . ALA A 1 92 ? -24.414 4.083 58.174 1.00 94.19 92 ALA A N 1
ATOM 692 C CA . ALA A 1 92 ? -25.803 3.622 58.112 1.00 94.19 92 ALA A CA 1
ATOM 693 C C . ALA A 1 92 ? -26.110 2.589 59.209 1.00 94.19 92 ALA A C 1
ATOM 695 O O . ALA A 1 92 ? -27.210 2.583 59.766 1.00 94.19 92 ALA A O 1
ATOM 696 N N . LYS A 1 93 ? -25.133 1.736 59.548 1.00 94.88 93 LYS A N 1
ATOM 697 C CA . LYS A 1 93 ? -25.247 0.781 60.658 1.00 94.88 93 LYS A CA 1
ATOM 698 C C . LYS A 1 93 ? -25.272 1.485 62.007 1.00 94.88 93 LYS A C 1
ATOM 700 O O . LYS A 1 93 ? -26.093 1.124 62.847 1.00 94.88 93 LYS A O 1
ATOM 705 N N . ASP A 1 94 ? -24.427 2.495 62.191 1.00 96.56 94 ASP A N 1
ATOM 706 C CA . ASP A 1 94 ? -24.391 3.295 63.416 1.00 96.56 94 ASP A CA 1
ATOM 707 C C . ASP A 1 94 ? -25.725 4.019 63.624 1.00 96.56 94 ASP A C 1
ATOM 709 O O . ASP A 1 94 ? -26.317 3.938 64.703 1.00 96.56 94 ASP A O 1
ATOM 713 N N . ALA A 1 95 ? -26.267 4.620 62.557 1.00 95.88 95 ALA A N 1
ATOM 714 C CA . ALA A 1 95 ? -27.575 5.261 62.592 1.00 95.88 95 ALA A CA 1
ATOM 715 C C . ALA A 1 95 ? -28.707 4.281 62.959 1.00 95.88 95 ALA A C 1
ATOM 717 O O . ALA A 1 95 ? -29.582 4.625 63.755 1.00 95.88 95 ALA A O 1
ATOM 718 N N . ILE A 1 96 ? -28.683 3.045 62.443 1.00 97.38 96 ILE A N 1
ATOM 719 C CA . ILE A 1 96 ? -29.665 2.017 62.824 1.00 97.38 96 ILE A CA 1
ATOM 720 C C . ILE A 1 96 ? -29.483 1.498 64.242 1.00 97.38 96 ILE A C 1
ATOM 722 O O . ILE A 1 96 ? -30.480 1.259 64.924 1.00 97.38 96 ILE A O 1
ATOM 726 N N . SER A 1 97 ? -28.248 1.361 64.713 1.00 97.06 97 SER A N 1
ATOM 727 C CA . SER A 1 97 ? -27.968 0.970 66.094 1.00 97.06 97 SER A CA 1
ATOM 728 C C . SER A 1 97 ? -28.535 1.995 67.086 1.00 97.06 97 SER A C 1
ATOM 730 O O . SER A 1 97 ? -29.266 1.630 68.010 1.00 97.06 97 SER A O 1
ATOM 732 N N . GLU A 1 98 ? -28.299 3.292 66.842 1.00 96.75 98 GLU A N 1
ATOM 733 C CA . GLU A 1 98 ? -28.881 4.375 67.646 1.00 96.75 98 GLU A CA 1
ATOM 734 C C . GLU A 1 98 ? -30.417 4.394 67.534 1.00 96.75 98 GLU A C 1
ATOM 736 O O . GLU A 1 98 ? -31.110 4.505 68.546 1.00 96.75 98 GLU A O 1
ATOM 741 N N . GLY A 1 99 ? -30.966 4.220 66.325 1.00 97.38 99 GLY A N 1
ATOM 742 C CA . GLY A 1 99 ? -32.411 4.151 66.096 1.00 97.38 99 GLY A CA 1
ATOM 743 C C . GLY A 1 99 ? -33.100 3.038 66.893 1.00 97.38 99 GLY A C 1
ATOM 744 O O . GLY A 1 99 ? -34.116 3.287 67.541 1.00 97.38 99 GLY A O 1
ATOM 745 N N . LYS A 1 100 ? -32.520 1.832 66.916 1.00 97.75 100 LYS A N 1
ATOM 746 C CA . LYS A 1 100 ? -33.021 0.699 67.713 1.00 97.75 100 LYS A CA 1
ATOM 747 C C . LYS A 1 100 ? -32.993 0.987 69.207 1.00 97.75 100 LYS A C 1
ATOM 749 O O . LYS A 1 100 ? -34.002 0.790 69.876 1.00 97.75 100 LYS A O 1
ATOM 754 N N . SER A 1 101 ? -31.884 1.527 69.714 1.00 97.75 101 SER A N 1
ATOM 755 C CA . SER A 1 101 ? -31.767 1.885 71.131 1.00 97.75 101 SER A CA 1
ATOM 756 C C . SER A 1 101 ? -32.842 2.889 71.562 1.00 97.75 101 SER A C 1
ATOM 758 O O . SER A 1 101 ? -33.404 2.764 72.650 1.00 97.75 101 SER A O 1
ATOM 760 N N . LEU A 1 102 ? -33.146 3.881 70.718 1.00 97.44 102 LEU A N 1
ATOM 761 C CA . LEU A 1 102 ? -34.189 4.875 70.988 1.00 97.44 102 LEU A CA 1
ATOM 762 C C . LEU A 1 102 ? -35.596 4.266 70.935 1.00 97.44 102 LEU A C 1
ATOM 764 O O . LEU A 1 102 ? -36.465 4.660 71.713 1.00 97.44 102 LEU A O 1
ATOM 768 N N . LEU A 1 103 ? -35.827 3.306 70.037 1.00 97.44 103 LEU A N 1
ATOM 769 C CA . LEU A 1 103 ? -37.096 2.591 69.944 1.00 97.44 103 LEU A CA 1
ATOM 770 C C . LEU A 1 103 ? -37.333 1.677 71.153 1.00 97.44 103 LEU A C 1
ATOM 772 O O . LEU A 1 103 ? -38.448 1.628 71.674 1.00 97.44 103 LEU A O 1
ATOM 776 N N . ASP A 1 104 ? -36.293 0.999 71.632 1.00 97.38 104 ASP A N 1
ATOM 777 C CA . ASP A 1 104 ? -36.358 0.178 72.842 1.00 97.38 104 ASP A CA 1
ATOM 778 C C . ASP A 1 104 ? -36.649 1.043 74.080 1.00 97.38 104 ASP A C 1
ATOM 780 O O . ASP A 1 104 ? -37.520 0.701 74.890 1.00 97.38 104 ASP A O 1
ATOM 784 N N . GLU A 1 105 ? -36.011 2.217 74.193 1.00 96.19 105 GLU A N 1
ATOM 785 C CA . GLU A 1 105 ? -36.329 3.189 75.247 1.00 96.19 105 GLU A CA 1
ATOM 786 C C . GLU A 1 105 ? -37.788 3.661 75.127 1.00 96.19 105 GLU A C 1
ATOM 788 O O . GLU A 1 105 ? -38.515 3.633 76.124 1.00 96.19 105 GLU A O 1
ATOM 793 N N . ALA A 1 106 ? -38.255 3.998 73.917 1.00 95.75 106 ALA A N 1
ATOM 794 C CA . ALA A 1 106 ? -39.636 4.412 73.657 1.00 95.75 106 ALA A CA 1
ATOM 795 C C . ALA A 1 106 ? -40.661 3.350 74.087 1.00 95.75 106 ALA A C 1
ATOM 797 O O . ALA A 1 106 ? -41.640 3.675 74.763 1.00 95.75 106 ALA A O 1
ATOM 798 N N . LYS A 1 107 ? -40.422 2.076 73.751 1.00 95.69 107 LYS A N 1
ATOM 799 C CA . LYS A 1 107 ? -41.269 0.943 74.157 1.00 95.69 107 LYS A CA 1
ATOM 800 C C . LYS A 1 107 ? -41.298 0.779 75.681 1.00 95.69 107 LYS A C 1
ATOM 802 O O . LYS A 1 107 ? -42.361 0.528 76.244 1.00 95.69 107 LYS A O 1
ATOM 807 N N . SER A 1 108 ? -40.165 0.972 76.361 1.00 95.50 108 SER A N 1
ATOM 808 C CA . SER A 1 108 ? -40.044 0.776 77.816 1.00 95.50 108 SER A CA 1
ATOM 809 C C . SER A 1 108 ? -40.761 1.834 78.669 1.00 95.50 108 SER A C 1
ATOM 811 O O . SER A 1 108 ? -41.160 1.550 79.805 1.00 95.50 108 SER A O 1
ATOM 813 N N . ILE A 1 109 ? -40.930 3.0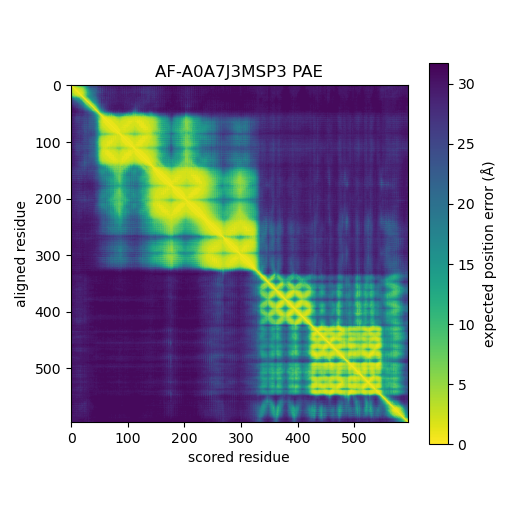51 78.139 1.00 94.50 109 ILE A N 1
ATOM 814 C CA . ILE A 1 109 ? -41.554 4.173 78.857 1.00 94.50 109 ILE A CA 1
ATOM 815 C C . ILE A 1 109 ? -42.975 4.486 78.377 1.00 94.50 109 ILE A C 1
ATOM 817 O O . ILE A 1 109 ? -43.599 5.375 78.947 1.00 94.50 109 ILE A O 1
ATOM 821 N N . LEU A 1 110 ? -43.503 3.753 77.391 1.00 92.88 110 LEU A N 1
ATOM 822 C CA . LEU A 1 110 ? -44.808 3.988 76.758 1.00 92.88 110 LEU A CA 1
ATOM 823 C C . LEU A 1 110 ? -45.951 4.229 77.754 1.00 92.88 110 LEU A C 1
ATOM 825 O O . LEU A 1 110 ? -46.696 5.189 77.603 1.00 92.88 110 LEU A O 1
ATOM 829 N N . GLU A 1 111 ? -46.071 3.377 78.772 1.00 89.81 111 GLU A N 1
ATOM 830 C CA . GLU A 1 111 ? -47.146 3.450 79.776 1.00 89.81 111 GLU A CA 1
ATOM 831 C C . GLU A 1 111 ? -46.842 4.471 80.899 1.00 89.81 111 GLU A C 1
ATOM 833 O O . GLU A 1 111 ? -47.728 4.836 81.665 1.00 89.81 111 GLU A O 1
ATOM 838 N N . LYS A 1 112 ? -45.584 4.927 81.026 1.00 91.94 112 LYS A N 1
ATOM 839 C CA . LYS A 1 112 ? -45.125 5.852 82.084 1.00 91.94 112 LYS A CA 1
ATOM 840 C C . LYS A 1 112 ? -45.119 7.310 81.627 1.00 91.94 112 LYS A C 1
ATOM 842 O O . LYS A 1 112 ? -45.438 8.199 82.408 1.00 91.94 112 LYS A O 1
ATOM 847 N N . ASP A 1 113 ? -44.695 7.538 80.390 1.00 93.06 113 ASP A N 1
ATOM 848 C CA . ASP A 1 113 ? -44.576 8.845 79.751 1.00 93.06 113 ASP A CA 1
ATOM 849 C C . ASP A 1 113 ? -44.818 8.686 78.235 1.00 93.06 113 ASP A C 1
ATOM 851 O O . ASP A 1 113 ? -43.870 8.576 77.444 1.00 93.06 113 ASP A O 1
ATOM 855 N N . PRO A 1 114 ? -46.095 8.640 77.810 1.00 91.44 114 PRO A N 1
ATOM 856 C CA . PRO A 1 114 ? -46.458 8.443 76.409 1.00 91.44 114 PRO A CA 1
ATOM 857 C C . PRO A 1 114 ? -45.916 9.544 75.488 1.00 91.44 114 PRO A C 1
ATOM 859 O O . PRO A 1 114 ? -45.554 9.281 74.340 1.00 91.44 114 PRO A O 1
ATOM 862 N N . GLN A 1 115 ? -45.818 10.784 75.976 1.00 92.31 115 GLN A N 1
ATOM 863 C CA . GLN A 1 115 ? -45.302 11.905 75.189 1.00 92.31 115 GLN A CA 1
ATOM 864 C C . GLN A 1 115 ? -43.811 11.736 74.891 1.00 92.31 115 GLN A C 1
ATOM 866 O O . GLN A 1 115 ? -43.379 11.922 73.748 1.00 92.31 115 GLN A O 1
ATOM 871 N N . ARG A 1 116 ? -43.021 11.342 75.896 1.00 93.62 116 ARG A N 1
ATOM 872 C CA . ARG A 1 116 ? -41.601 11.036 75.704 1.00 93.62 116 ARG A CA 1
ATOM 873 C C . ARG A 1 116 ? -41.398 9.769 74.873 1.00 93.62 116 ARG A C 1
ATOM 875 O O . ARG A 1 116 ? -40.504 9.749 74.033 1.00 93.62 116 ARG A O 1
ATOM 882 N N . ALA A 1 117 ? -42.244 8.750 75.027 1.00 93.94 117 ALA A N 1
ATOM 883 C CA . ALA A 1 117 ? -42.214 7.570 74.162 1.00 93.94 117 ALA A CA 1
ATOM 884 C C . ALA A 1 117 ? -42.430 7.944 72.687 1.00 93.94 117 ALA A C 1
ATOM 886 O O . ALA A 1 117 ? -41.672 7.519 71.817 1.00 93.94 117 ALA A O 1
ATOM 887 N N . ALA A 1 118 ? -43.415 8.800 72.400 1.00 93.69 118 ALA A N 1
ATOM 888 C CA . ALA A 1 118 ? -43.688 9.268 71.045 1.00 93.69 118 ALA A CA 1
ATOM 889 C C . ALA A 1 118 ? -42.513 10.061 70.441 1.00 93.69 118 ALA A C 1
ATOM 891 O O . ALA A 1 118 ? -42.214 9.904 69.256 1.00 93.69 118 ALA A O 1
ATOM 892 N N . SER A 1 119 ? -41.831 10.901 71.231 1.00 96.31 119 SER A N 1
ATOM 893 C CA . SER A 1 119 ? -40.688 11.688 70.746 1.00 96.31 119 SER A CA 1
ATOM 894 C C . SER A 1 119 ? -39.448 10.828 70.487 1.00 96.31 119 SER A C 1
ATOM 896 O O . SER A 1 119 ? -38.792 11.005 69.458 1.00 96.31 119 SER A O 1
ATOM 898 N N . LEU A 1 120 ? -39.170 9.853 71.359 1.00 96.06 120 LEU A N 1
ATOM 899 C CA . LEU A 1 120 ? -38.111 8.862 71.160 1.00 96.06 120 LEU A CA 1
ATOM 900 C C . LEU A 1 120 ? -38.383 7.987 69.934 1.00 96.06 120 LEU A C 1
ATOM 902 O O . LEU A 1 120 ? -37.500 7.836 69.094 1.00 96.06 120 LEU A O 1
ATOM 906 N N . ALA A 1 121 ? -39.617 7.503 69.769 1.00 95.38 121 ALA A N 1
ATOM 907 C CA . ALA A 1 121 ? -40.020 6.749 68.587 1.00 95.38 121 ALA A CA 1
ATOM 908 C C . ALA A 1 121 ? -39.876 7.584 67.306 1.00 95.38 121 ALA A C 1
ATOM 910 O O . ALA A 1 121 ? -39.353 7.105 66.304 1.00 95.38 121 ALA A O 1
ATOM 911 N N . LYS A 1 122 ? -40.244 8.872 67.337 1.00 96.50 122 LYS A N 1
ATOM 912 C CA . LYS A 1 122 ? -40.053 9.747 66.175 1.00 96.50 122 LYS A CA 1
ATOM 913 C C . LYS A 1 122 ? -38.576 9.976 65.849 1.00 96.50 122 LYS A C 1
ATOM 915 O O . LYS A 1 122 ? -38.210 10.049 64.676 1.00 96.50 122 LYS A O 1
ATOM 920 N N . ARG A 1 123 ? -37.716 10.073 66.867 1.00 96.56 123 ARG A N 1
ATOM 921 C CA . ARG A 1 123 ? -36.263 10.148 66.671 1.00 96.56 123 ARG A CA 1
ATOM 922 C C . ARG A 1 123 ? -35.718 8.842 66.087 1.00 96.56 123 ARG A C 1
ATOM 924 O O . ARG A 1 123 ? -34.936 8.914 65.146 1.00 96.56 123 ARG A O 1
ATOM 931 N N . ALA A 1 124 ? -36.179 7.687 66.567 1.00 96.94 124 ALA A N 1
ATOM 932 C CA . ALA A 1 124 ? -35.843 6.379 66.005 1.00 96.94 124 ALA A CA 1
ATOM 933 C C . ALA A 1 124 ? -36.239 6.268 64.520 1.00 96.94 124 ALA A C 1
ATOM 935 O O . ALA A 1 124 ? -35.411 5.897 63.691 1.00 96.94 124 ALA A O 1
ATOM 936 N N . GLU A 1 125 ? -37.456 6.693 64.161 1.00 97.06 125 GLU A N 1
ATOM 937 C CA . GLU A 1 125 ? -37.919 6.756 62.766 1.00 97.06 125 GLU A CA 1
ATOM 938 C C . GLU A 1 125 ? -36.997 7.638 61.902 1.00 97.06 125 GLU A C 1
ATOM 940 O O . GLU A 1 125 ? -36.622 7.261 60.791 1.00 97.06 125 GLU A O 1
ATOM 945 N N . ASN A 1 126 ? -36.589 8.807 62.407 1.00 96.81 126 ASN A N 1
ATOM 946 C CA . ASN A 1 126 ? -35.687 9.706 61.683 1.00 96.81 126 ASN A CA 1
ATOM 947 C C . ASN A 1 126 ? -34.286 9.101 61.488 1.00 96.81 126 ASN A C 1
ATOM 949 O O . ASN A 1 126 ? -33.710 9.262 60.412 1.00 96.81 126 ASN A O 1
ATOM 953 N N . MET A 1 127 ? -33.753 8.388 62.487 1.00 96.75 127 MET A N 1
ATOM 954 C CA . MET A 1 127 ? -32.472 7.678 62.368 1.00 96.75 127 MET A CA 1
ATOM 955 C C . MET A 1 127 ? -32.545 6.556 61.327 1.00 96.75 127 MET A C 1
ATOM 957 O O . MET A 1 127 ? -31.632 6.409 60.515 1.00 96.75 127 MET A O 1
ATOM 961 N N . ALA A 1 128 ? -33.664 5.829 61.269 1.00 96.88 128 ALA A N 1
ATOM 962 C CA . ALA A 1 128 ? -33.880 4.819 60.239 1.00 96.88 128 ALA A CA 1
ATOM 963 C C . ALA A 1 128 ? -33.937 5.422 58.827 1.00 96.88 128 ALA A C 1
ATOM 965 O O . ALA A 1 128 ? -33.288 4.928 57.905 1.00 96.88 128 ALA A O 1
ATOM 966 N N . ARG A 1 129 ? -34.625 6.558 58.659 1.00 97.00 129 ARG A N 1
ATOM 967 C CA . ARG A 1 129 ? -34.639 7.298 57.384 1.00 97.00 129 ARG A CA 1
ATOM 968 C C . ARG A 1 129 ? -33.260 7.840 56.994 1.00 97.00 129 ARG A C 1
ATOM 970 O O . ARG A 1 129 ? -32.937 7.871 55.807 1.00 97.00 129 ARG A O 1
ATOM 977 N N . LEU A 1 130 ? -32.447 8.270 57.962 1.00 96.12 130 LEU A N 1
ATOM 978 C CA . LEU A 1 130 ? -31.061 8.680 57.715 1.00 96.12 130 LEU A CA 1
ATOM 979 C C . LEU A 1 130 ? -30.234 7.505 57.185 1.00 96.12 130 LEU A C 1
ATOM 981 O O . LEU A 1 130 ? -29.557 7.657 56.171 1.00 96.12 130 LEU A O 1
ATOM 985 N N . ALA A 1 131 ? -30.340 6.333 57.813 1.00 95.94 131 ALA A N 1
ATOM 986 C CA . ALA A 1 131 ? -29.649 5.131 57.361 1.00 95.94 131 ALA A CA 1
ATOM 987 C C . ALA A 1 131 ? -30.032 4.745 55.923 1.00 95.94 131 ALA A C 1
ATOM 989 O O . ALA A 1 131 ? -29.150 4.505 55.102 1.00 95.94 131 ALA A O 1
ATOM 990 N N . ILE A 1 132 ? -31.327 4.778 55.584 1.00 96.00 132 ILE A N 1
ATOM 991 C CA . ILE A 1 132 ? -31.810 4.543 54.212 1.00 96.00 132 ILE A CA 1
ATOM 992 C C . ILE A 1 132 ? -31.164 5.525 53.225 1.00 96.00 132 ILE A C 1
ATOM 994 O O . ILE A 1 132 ? -30.631 5.105 52.198 1.00 96.00 132 ILE A O 1
ATOM 998 N N . ASN A 1 133 ? -31.156 6.822 53.545 1.00 94.88 133 ASN A N 1
ATOM 999 C CA . ASN A 1 133 ? -30.528 7.836 52.697 1.00 94.88 133 ASN A CA 1
ATOM 1000 C C . ASN A 1 133 ? -29.023 7.599 52.510 1.00 94.88 133 ASN A C 1
ATOM 1002 O O . ASN A 1 133 ? -28.516 7.774 51.403 1.00 94.88 133 ASN A O 1
ATOM 1006 N N . LEU A 1 134 ? -28.302 7.194 53.559 1.00 93.50 134 LEU A N 1
ATOM 1007 C CA . LEU A 1 134 ? -26.871 6.886 53.476 1.00 93.50 134 LEU A CA 1
ATOM 1008 C C . LEU A 1 134 ? -26.603 5.686 52.553 1.00 93.50 134 LEU A C 1
ATOM 1010 O O . LEU A 1 134 ? -25.699 5.749 51.717 1.00 93.50 134 LEU A O 1
ATOM 1014 N N . VAL A 1 135 ? -27.424 4.632 52.635 1.00 93.25 135 VAL A N 1
ATOM 1015 C CA . VAL A 1 135 ? -27.354 3.475 51.721 1.00 93.25 135 VAL A CA 1
ATOM 1016 C C . VAL A 1 135 ? -27.623 3.891 50.275 1.00 93.25 135 VAL A C 1
ATOM 1018 O O . VAL A 1 135 ? -26.893 3.495 49.360 1.00 93.25 135 VAL A O 1
ATOM 1021 N N . GLU A 1 136 ? -28.644 4.717 50.049 1.00 91.69 136 GLU A N 1
ATOM 1022 C CA . GLU A 1 136 ? -28.982 5.214 48.715 1.00 91.69 136 GLU A CA 1
ATOM 1023 C C . GLU A 1 136 ? -27.872 6.101 48.139 1.00 91.69 136 GLU A C 1
ATOM 1025 O O . GLU A 1 136 ? -27.522 5.956 46.967 1.00 91.69 136 GLU A O 1
ATOM 1030 N N . GLN A 1 137 ? -27.266 6.973 48.949 1.00 88.69 137 GLN A N 1
ATOM 1031 C CA . GLN A 1 137 ? -26.122 7.792 48.539 1.00 88.69 137 GLN A CA 1
ATOM 1032 C C . GLN A 1 137 ? -24.898 6.941 48.182 1.00 88.69 137 GLN A C 1
ATOM 1034 O O . GLN A 1 137 ? -24.279 7.179 47.144 1.00 88.69 137 GLN A O 1
ATOM 1039 N N . ALA A 1 138 ? -24.559 5.939 48.998 1.00 86.94 138 ALA A N 1
ATOM 1040 C CA . ALA A 1 138 ? -23.454 5.023 48.712 1.00 86.94 138 ALA A CA 1
ATOM 1041 C C . ALA A 1 138 ? -23.691 4.244 47.406 1.00 86.94 138 ALA A C 1
ATOM 1043 O O . ALA A 1 138 ? -22.803 4.149 46.557 1.00 86.94 138 ALA A O 1
ATOM 1044 N N . SER A 1 139 ? -24.922 3.772 47.201 1.00 86.25 139 SER A N 1
ATOM 1045 C CA . SER A 1 139 ? -25.326 3.066 45.981 1.00 86.25 139 SER A CA 1
ATOM 1046 C C . SER A 1 139 ? -25.253 3.954 44.737 1.00 86.25 139 SER A C 1
ATOM 1048 O O . SER A 1 139 ? -24.815 3.495 43.682 1.00 86.25 139 SER A O 1
ATOM 1050 N N . ARG A 1 140 ? -25.659 5.229 44.838 1.00 85.62 140 ARG A N 1
ATOM 1051 C CA . ARG A 1 140 ? -25.551 6.199 43.733 1.00 85.62 140 ARG A CA 1
ATOM 1052 C C . ARG A 1 140 ? -24.099 6.460 43.351 1.00 85.62 140 ARG A C 1
ATOM 1054 O O . ARG A 1 140 ? -23.777 6.338 42.177 1.00 85.62 140 ARG A O 1
ATOM 1061 N N . LYS A 1 141 ? -23.216 6.704 44.326 1.00 80.94 141 LYS A N 1
ATOM 1062 C CA . LYS A 1 141 ? -21.784 6.944 44.065 1.00 80.94 141 LYS A CA 1
ATOM 1063 C C . LYS A 1 141 ? -21.122 5.791 43.307 1.00 80.94 141 LYS A C 1
ATOM 1065 O O . LYS A 1 141 ? -20.338 6.022 42.391 1.00 80.94 141 LYS A O 1
ATOM 1070 N N . ILE A 1 142 ? -21.444 4.545 43.660 1.00 80.94 142 ILE A N 1
ATOM 1071 C CA . ILE A 1 142 ? -20.900 3.364 42.970 1.00 80.94 142 ILE A CA 1
ATOM 1072 C C . ILE A 1 142 ? -21.440 3.255 41.544 1.00 80.94 142 ILE A C 1
ATOM 1074 O O . ILE A 1 142 ? -20.674 2.950 40.631 1.00 80.94 142 ILE A O 1
ATOM 1078 N N . LYS A 1 143 ? -22.735 3.528 41.336 1.00 80.69 143 LYS A N 1
ATOM 1079 C CA . LYS A 1 143 ? -23.323 3.560 39.989 1.00 80.69 143 LYS A CA 1
ATOM 1080 C C . LYS A 1 143 ? -22.662 4.624 39.119 1.00 80.69 143 LYS A C 1
ATOM 1082 O O . LYS A 1 143 ? -22.212 4.287 38.033 1.00 80.69 143 LYS A O 1
ATOM 1087 N N . GLU A 1 144 ? -22.523 5.846 39.627 1.00 80.31 144 GLU A N 1
ATOM 1088 C CA . GLU A 1 144 ? -21.847 6.950 38.933 1.00 80.31 144 GLU A CA 1
ATOM 1089 C C . GLU A 1 144 ? -20.396 6.579 38.575 1.00 80.31 144 GLU A C 1
ATOM 1091 O O . GLU A 1 144 ? -19.984 6.726 37.428 1.00 80.31 144 GLU A O 1
ATOM 1096 N N . THR A 1 145 ? -19.648 5.986 39.515 1.00 83.25 145 THR A N 1
ATOM 1097 C CA . THR A 1 145 ? -18.265 5.528 39.268 1.00 83.25 145 THR A CA 1
ATOM 1098 C C . THR A 1 145 ? -18.209 4.448 38.183 1.00 83.25 145 THR A C 1
ATOM 1100 O O . THR A 1 145 ? -17.345 4.484 37.308 1.00 83.25 145 THR A O 1
ATOM 1103 N N . ARG A 1 146 ? -19.136 3.482 38.209 1.00 83.44 146 ARG A N 1
ATOM 1104 C CA . ARG A 1 146 ? -19.196 2.404 37.214 1.00 83.44 146 ARG A CA 1
ATOM 1105 C C . ARG A 1 146 ? -19.594 2.926 35.833 1.00 83.44 146 ARG A C 1
ATOM 1107 O O . ARG A 1 146 ? -19.021 2.490 34.841 1.00 83.44 146 ARG A O 1
ATOM 1114 N N . GLU A 1 147 ? -20.549 3.849 35.756 1.00 86.75 147 GLU A N 1
ATOM 1115 C CA . GLU A 1 147 ? -20.950 4.503 34.504 1.00 86.75 147 GLU A CA 1
ATOM 1116 C C . GLU A 1 147 ? -19.779 5.268 33.879 1.00 86.75 147 GLU A C 1
ATOM 1118 O O . GLU A 1 147 ? -19.540 5.159 32.676 1.00 86.75 147 GLU A O 1
ATOM 1123 N N . GLU A 1 148 ? -18.994 5.974 34.693 1.00 86.56 148 GLU A N 1
ATOM 1124 C CA . GLU A 1 148 ? -17.801 6.682 34.231 1.00 86.56 148 GLU A CA 1
ATOM 1125 C C . GLU A 1 148 ? -16.698 5.721 33.758 1.00 86.56 148 GLU A C 1
ATOM 1127 O O . GLU A 1 148 ? -16.094 5.939 32.706 1.00 86.56 148 GLU A O 1
ATOM 1132 N N . GLN A 1 149 ? -16.489 4.602 34.459 1.00 83.38 149 GLN A N 1
ATOM 1133 C CA . GLN A 1 149 ? -15.563 3.550 34.025 1.00 83.38 149 GLN A CA 1
ATOM 1134 C C . GLN A 1 149 ? -15.990 2.897 32.703 1.00 83.38 149 GLN A C 1
ATOM 1136 O O . GLN A 1 149 ? -15.146 2.681 31.836 1.00 83.38 149 GLN A O 1
ATOM 1141 N N . ILE A 1 150 ? -17.285 2.620 32.519 1.00 89.50 150 ILE A N 1
ATOM 1142 C CA . ILE A 1 150 ? -17.822 2.080 31.260 1.00 89.50 150 ILE A CA 1
ATOM 1143 C C . ILE A 1 150 ? -17.654 3.100 30.131 1.00 89.50 150 ILE A C 1
ATOM 1145 O O . ILE A 1 150 ? -17.259 2.736 29.026 1.00 89.50 150 ILE A O 1
ATOM 1149 N N . LYS A 1 151 ? -17.905 4.384 30.399 1.00 92.19 151 LYS A N 1
ATOM 1150 C CA . LYS A 1 151 ? -17.686 5.448 29.416 1.00 92.19 151 LYS A CA 1
ATOM 1151 C C . LYS A 1 151 ? -16.218 5.513 28.978 1.00 92.19 151 LYS A C 1
ATOM 1153 O O . LYS A 1 151 ? -15.952 5.529 27.781 1.00 92.19 151 LYS A O 1
ATOM 1158 N N . ASN A 1 152 ? -15.286 5.493 29.930 1.00 90.00 152 ASN A N 1
ATOM 1159 C CA . ASN A 1 152 ? -13.848 5.467 29.653 1.00 90.00 152 ASN A CA 1
ATOM 1160 C C . ASN A 1 152 ? -13.441 4.214 28.853 1.00 90.00 152 ASN A C 1
ATOM 1162 O O . ASN A 1 152 ? -12.700 4.295 27.878 1.00 90.00 152 ASN A O 1
ATOM 1166 N N . TYR A 1 153 ? -13.977 3.048 29.218 1.00 92.56 153 TYR A N 1
ATOM 1167 C CA . TYR A 1 153 ? -13.765 1.806 28.475 1.00 92.56 153 TYR A CA 1
ATOM 1168 C C . TYR A 1 153 ? -14.198 1.917 27.005 1.00 92.56 153 TYR A C 1
ATOM 1170 O O . TYR A 1 153 ? -13.447 1.519 26.113 1.00 92.56 153 TYR A O 1
ATOM 1178 N N . LEU A 1 154 ? -15.390 2.467 26.749 1.00 92.88 154 LEU A N 1
ATOM 1179 C CA . LEU A 1 154 ? -15.921 2.624 25.394 1.00 92.88 154 LEU A CA 1
ATOM 1180 C C . LEU A 1 154 ? -15.029 3.532 24.542 1.00 92.88 154 LEU A C 1
ATOM 1182 O O . LEU A 1 154 ? -14.731 3.182 23.403 1.00 92.88 154 LEU A O 1
ATOM 1186 N N . GLU A 1 155 ? -14.550 4.640 25.110 1.00 94.94 155 GLU A N 1
ATOM 1187 C CA . GLU A 1 155 ? -13.625 5.556 24.434 1.00 94.94 155 GLU A CA 1
ATOM 1188 C C . GLU A 1 155 ? -12.319 4.847 24.032 1.00 94.94 155 GLU A C 1
ATOM 1190 O O . GLU A 1 155 ? -11.901 4.914 22.874 1.00 94.94 155 GLU A O 1
ATOM 1195 N N . ILE A 1 156 ? -11.720 4.077 24.948 1.00 93.25 156 ILE A N 1
ATOM 1196 C CA . ILE A 1 156 ? -10.481 3.329 24.686 1.00 93.25 156 ILE A CA 1
ATOM 1197 C C . ILE A 1 156 ? -10.689 2.254 23.610 1.00 93.25 156 ILE A C 1
ATOM 1199 O O . ILE A 1 156 ? -9.811 2.056 22.766 1.00 93.25 156 ILE A O 1
ATOM 1203 N N . ILE A 1 157 ? -11.824 1.545 23.615 1.00 95.00 157 ILE A N 1
ATOM 1204 C CA . ILE A 1 157 ? -12.114 0.524 22.598 1.00 95.00 157 ILE A CA 1
ATOM 1205 C C . ILE A 1 157 ? -12.330 1.140 21.223 1.00 95.00 157 ILE A C 1
ATOM 1207 O O . ILE A 1 157 ? -11.820 0.595 20.240 1.00 95.00 157 ILE A O 1
ATOM 1211 N N . GLU A 1 158 ? -13.075 2.241 21.124 1.00 95.12 158 GLU A N 1
ATOM 1212 C CA . GLU A 1 158 ? -13.258 2.926 19.844 1.00 95.12 158 GLU A CA 1
ATOM 1213 C C . GLU A 1 158 ? -11.915 3.386 19.275 1.00 95.12 158 GLU A C 1
ATOM 1215 O O . GLU A 1 158 ? -11.620 3.133 18.102 1.00 95.12 158 GLU A O 1
ATOM 1220 N N . GLU A 1 159 ? -11.054 3.959 20.119 1.00 95.69 159 GLU A N 1
ATOM 1221 C CA . GLU A 1 159 ? -9.710 4.365 19.722 1.00 95.69 159 GLU A CA 1
ATOM 1222 C C . GLU A 1 159 ? -8.859 3.161 19.278 1.00 95.69 159 GLU A C 1
ATOM 1224 O O . GLU A 1 159 ? -8.273 3.176 18.190 1.00 95.69 159 GLU A O 1
ATOM 1229 N N . ALA A 1 160 ? -8.833 2.083 20.069 1.00 95.44 160 ALA A N 1
ATOM 1230 C CA . ALA A 1 160 ? -8.084 0.869 19.755 1.00 95.44 160 ALA A CA 1
ATOM 1231 C C . ALA A 1 160 ? -8.540 0.238 18.431 1.00 95.44 160 ALA A C 1
ATOM 1233 O O . ALA A 1 160 ? -7.707 -0.099 17.588 1.00 95.44 160 ALA A O 1
ATOM 1234 N N . ARG A 1 161 ? -9.855 0.125 18.204 1.00 96.06 161 ARG A N 1
ATOM 1235 C CA . ARG A 1 161 ? -10.424 -0.389 16.948 1.00 96.06 161 ARG A CA 1
ATOM 1236 C C . ARG A 1 161 ? -10.051 0.500 15.764 1.00 96.06 161 ARG A C 1
ATOM 1238 O O . ARG A 1 161 ? -9.635 -0.017 14.729 1.00 96.06 161 ARG A O 1
ATOM 1245 N N . GLY A 1 162 ? -10.132 1.821 15.921 1.00 96.31 162 GLY A N 1
ATOM 1246 C CA . GLY A 1 162 ? -9.714 2.770 14.889 1.00 96.31 162 GLY A CA 1
ATOM 1247 C C . GLY A 1 162 ? -8.226 2.652 14.535 1.00 96.31 162 GLY A C 1
ATOM 1248 O O . GLY A 1 162 ? -7.848 2.762 13.368 1.00 96.31 162 GLY A O 1
ATOM 1249 N N . ILE A 1 163 ? -7.361 2.392 15.518 1.00 95.25 163 ILE A N 1
ATOM 1250 C CA . ILE A 1 163 ? -5.928 2.150 15.288 1.00 95.25 163 ILE A CA 1
ATOM 1251 C C . ILE A 1 163 ? -5.699 0.806 14.586 1.00 95.25 163 ILE A C 1
ATOM 1253 O O . ILE A 1 163 ? -4.899 0.748 13.657 1.00 95.25 163 ILE A O 1
ATOM 1257 N N . ILE A 1 164 ? -6.421 -0.252 14.967 1.00 94.81 164 ILE A N 1
ATOM 1258 C CA . ILE A 1 164 ? -6.336 -1.574 14.323 1.00 94.81 164 ILE A CA 1
ATOM 1259 C C . ILE A 1 164 ? -6.707 -1.500 12.842 1.00 94.81 164 ILE A C 1
ATOM 1261 O O . ILE A 1 164 ? -6.002 -2.075 12.015 1.00 94.81 164 ILE A O 1
ATOM 1265 N N . VAL A 1 165 ? -7.773 -0.775 12.488 1.00 97.12 165 VAL A N 1
ATOM 1266 C CA . VAL A 1 165 ? -8.170 -0.585 11.083 1.00 97.12 165 VAL A CA 1
ATOM 1267 C C . VAL A 1 165 ? -7.056 0.108 10.298 1.00 97.12 165 VAL A C 1
ATOM 1269 O O . VAL A 1 165 ? -6.612 -0.419 9.281 1.00 97.12 165 VAL A O 1
ATOM 1272 N N . ARG A 1 166 ? -6.521 1.222 10.814 1.00 96.56 166 ARG A N 1
ATOM 1273 C CA . ARG A 1 166 ? -5.393 1.923 10.177 1.00 96.56 166 ARG A CA 1
ATOM 1274 C C . ARG A 1 166 ? -4.151 1.040 10.052 1.00 96.56 166 ARG A C 1
ATOM 1276 O O . ARG A 1 166 ? -3.468 1.077 9.033 1.00 96.56 166 ARG A O 1
ATOM 1283 N N . ALA A 1 167 ? -3.862 0.226 11.068 1.00 95.44 167 ALA A N 1
ATOM 1284 C CA . ALA A 1 167 ? -2.743 -0.709 11.038 1.00 95.44 167 ALA A CA 1
ATOM 1285 C C . ALA A 1 167 ? -2.937 -1.779 9.953 1.00 95.44 167 ALA A C 1
ATOM 1287 O O . ALA A 1 167 ? -1.987 -2.090 9.241 1.00 95.44 167 ALA A O 1
ATOM 1288 N N . ARG A 1 168 ? -4.157 -2.309 9.779 1.00 94.31 168 ARG A N 1
ATOM 1289 C CA . ARG A 1 168 ? -4.488 -3.256 8.697 1.00 94.31 168 ARG A CA 1
ATOM 1290 C C . ARG A 1 168 ? -4.263 -2.638 7.323 1.00 94.31 168 ARG A C 1
ATOM 1292 O O . ARG A 1 168 ? -3.578 -3.242 6.505 1.00 94.31 168 ARG A O 1
ATOM 1299 N N . GLU A 1 169 ? -4.768 -1.428 7.100 1.00 94.94 169 GLU A N 1
ATOM 1300 C CA . GLU A 1 169 ? -4.585 -0.706 5.836 1.00 94.94 169 GLU A CA 1
ATOM 1301 C C . GLU A 1 169 ? -3.098 -0.477 5.521 1.00 94.94 169 GLU A C 1
ATOM 1303 O O . GLU A 1 169 ? -2.638 -0.769 4.415 1.00 94.94 169 GLU A O 1
ATOM 1308 N N . ALA A 1 170 ? -2.320 -0.018 6.507 1.00 91.56 170 ALA A N 1
ATOM 1309 C CA . ALA A 1 170 ? -0.885 0.204 6.349 1.00 91.56 170 ALA A CA 1
ATOM 1310 C C . ALA A 1 170 ? -0.108 -1.103 6.096 1.00 91.56 170 ALA A C 1
ATOM 1312 O O . ALA A 1 170 ? 0.801 -1.124 5.265 1.00 91.56 170 ALA A O 1
ATOM 1313 N N . ILE A 1 171 ? -0.482 -2.202 6.762 1.00 91.38 171 ILE A N 1
ATOM 1314 C CA . ILE A 1 171 ? 0.060 -3.550 6.524 1.00 91.38 171 ILE A CA 1
ATOM 1315 C C . ILE A 1 171 ? -0.245 -4.013 5.096 1.00 91.38 171 ILE A C 1
ATOM 1317 O O . ILE A 1 171 ? 0.661 -4.464 4.399 1.00 91.38 171 ILE A O 1
ATOM 1321 N N . GLU A 1 172 ? -1.491 -3.895 4.636 1.00 91.75 172 GLU A N 1
ATOM 1322 C CA . GLU A 1 172 ? -1.893 -4.312 3.288 1.00 91.75 172 GLU A CA 1
ATOM 1323 C C . GLU A 1 172 ? -1.159 -3.528 2.200 1.00 91.75 172 GLU A C 1
ATOM 1325 O O . GLU A 1 172 ? -0.698 -4.104 1.211 1.00 91.75 172 GLU A O 1
ATOM 1330 N N . GLU A 1 173 ? -1.021 -2.214 2.376 1.00 90.88 173 GLU A N 1
ATOM 1331 C CA . GLU A 1 173 ? -0.264 -1.383 1.446 1.00 90.88 173 GLU A CA 1
ATOM 1332 C C . GLU A 1 173 ? 1.224 -1.752 1.451 1.00 90.88 173 GLU A C 1
ATOM 1334 O O . GLU A 1 173 ? 1.807 -1.911 0.378 1.00 90.88 173 GLU A O 1
ATOM 1339 N N . ALA A 1 174 ? 1.821 -1.966 2.629 1.00 87.81 174 ALA A N 1
ATOM 1340 C CA . ALA A 1 174 ? 3.208 -2.405 2.753 1.00 87.81 174 ALA A CA 1
ATOM 1341 C C . ALA A 1 174 ? 3.450 -3.762 2.068 1.00 87.81 174 ALA A C 1
ATOM 1343 O O . ALA A 1 174 ? 4.425 -3.902 1.333 1.00 87.81 174 ALA A O 1
ATOM 1344 N N . ILE A 1 175 ? 2.551 -4.741 2.234 1.00 85.62 175 ILE A N 1
ATOM 1345 C CA . ILE A 1 175 ? 2.636 -6.050 1.558 1.00 85.62 175 ILE A CA 1
ATOM 1346 C C . ILE A 1 175 ? 2.571 -5.881 0.041 1.00 85.62 175 ILE A C 1
ATOM 1348 O O . ILE A 1 175 ? 3.362 -6.486 -0.681 1.00 85.62 175 ILE A O 1
ATOM 1352 N N . ARG A 1 176 ? 1.658 -5.036 -0.450 1.00 89.06 176 ARG A N 1
ATOM 1353 C CA . ARG A 1 176 ? 1.466 -4.789 -1.887 1.00 89.06 176 ARG A CA 1
ATOM 1354 C C . ARG A 1 176 ? 2.732 -4.274 -2.567 1.00 89.06 176 ARG A C 1
ATOM 1356 O O . ARG A 1 176 ? 2.978 -4.610 -3.721 1.00 89.06 176 ARG A O 1
ATOM 1363 N N . ILE A 1 177 ? 3.529 -3.481 -1.853 1.00 85.62 177 ILE A N 1
ATOM 1364 C CA . ILE A 1 177 ? 4.815 -2.962 -2.339 1.00 85.62 177 ILE A CA 1
ATOM 1365 C C . ILE A 1 177 ? 6.013 -3.853 -1.961 1.00 85.62 177 ILE A C 1
ATOM 1367 O O . ILE A 1 177 ? 7.152 -3.485 -2.232 1.00 85.62 177 ILE A O 1
ATOM 1371 N N . GLY A 1 178 ? 5.780 -5.031 -1.373 1.00 84.12 178 GLY A N 1
ATOM 1372 C CA . GLY A 1 178 ? 6.814 -6.024 -1.060 1.00 84.12 178 GLY A CA 1
ATOM 1373 C C . GLY A 1 178 ? 7.541 -5.823 0.275 1.00 84.12 178 GLY A C 1
ATOM 1374 O O . GLY A 1 178 ? 8.629 -6.367 0.462 1.00 84.12 178 GLY A O 1
ATOM 1375 N N . GLY A 1 179 ? 6.976 -5.044 1.199 1.00 86.69 179 GLY A N 1
ATOM 1376 C CA . GLY A 1 179 ? 7.525 -4.811 2.534 1.00 86.69 179 GLY A CA 1
ATOM 1377 C C . GLY A 1 179 ? 7.302 -5.990 3.491 1.00 86.69 179 GLY A C 1
ATOM 1378 O O . GLY A 1 179 ? 6.262 -6.649 3.465 1.00 86.69 179 GLY A O 1
ATOM 1379 N N . ASN A 1 180 ? 8.268 -6.247 4.381 1.00 91.81 180 ASN A N 1
ATOM 1380 C CA . ASN A 1 180 ? 8.146 -7.284 5.410 1.00 91.81 180 ASN A CA 1
ATOM 1381 C C . ASN A 1 180 ? 7.461 -6.735 6.668 1.00 91.81 180 ASN A C 1
ATOM 1383 O O . ASN A 1 180 ? 8.072 -6.023 7.462 1.00 91.81 180 ASN A O 1
ATOM 1387 N N . VAL A 1 181 ? 6.205 -7.122 6.872 1.00 94.69 181 VAL A N 1
ATOM 1388 C CA . VAL A 1 181 ? 5.369 -6.684 8.003 1.00 94.69 181 VAL A CA 1
ATOM 1389 C C . VAL A 1 181 ? 5.031 -7.813 8.980 1.00 94.69 181 VAL A C 1
ATOM 1391 O O . VAL A 1 181 ? 4.048 -7.734 9.713 1.00 94.69 181 VAL A O 1
ATOM 1394 N N . SER A 1 182 ? 5.856 -8.863 9.030 1.00 93.81 182 SER A N 1
ATOM 1395 C CA . SER A 1 182 ? 5.605 -10.040 9.878 1.00 93.81 182 SER A CA 1
ATOM 1396 C C . SER A 1 182 ? 5.435 -9.681 11.362 1.00 93.81 182 SER A C 1
ATOM 1398 O O . SER A 1 182 ? 4.506 -10.161 12.007 1.00 93.81 182 SER A O 1
ATOM 1400 N N . GLU A 1 183 ? 6.280 -8.784 11.890 1.00 94.88 183 GLU A N 1
ATOM 1401 C CA . GLU A 1 183 ? 6.171 -8.299 13.277 1.00 94.88 183 GLU A CA 1
ATOM 1402 C C . GLU A 1 183 ? 4.862 -7.521 13.501 1.00 94.88 183 GLU A C 1
ATOM 1404 O O . GLU A 1 183 ? 4.167 -7.742 14.492 1.00 94.88 183 GLU A O 1
ATOM 1409 N N . ALA A 1 184 ? 4.488 -6.643 12.563 1.00 94.06 184 ALA A N 1
ATOM 1410 C CA . ALA A 1 184 ? 3.266 -5.848 12.672 1.00 94.06 184 ALA A CA 1
ATOM 1411 C C . ALA A 1 184 ? 2.007 -6.731 12.657 1.00 94.06 184 ALA A C 1
ATOM 1413 O O . ALA A 1 184 ? 1.094 -6.493 13.443 1.00 94.06 184 ALA A O 1
ATOM 1414 N N . ILE A 1 185 ? 1.979 -7.786 11.833 1.00 93.69 185 ILE A N 1
ATOM 1415 C CA . ILE A 1 185 ? 0.873 -8.756 11.787 1.00 93.69 185 ILE A CA 1
ATOM 1416 C C . ILE A 1 185 ? 0.720 -9.483 13.130 1.00 93.69 185 ILE A C 1
ATOM 1418 O O . ILE A 1 185 ? -0.397 -9.600 13.634 1.00 93.69 185 ILE A O 1
ATOM 1422 N N . GLN A 1 186 ? 1.821 -9.948 13.729 1.00 94.62 186 GLN A N 1
ATOM 1423 C CA . GLN A 1 186 ? 1.781 -10.636 15.026 1.00 94.62 186 GLN A CA 1
ATOM 1424 C C . GLN A 1 186 ? 1.263 -9.723 16.142 1.00 94.62 186 GLN A C 1
ATOM 1426 O O . GLN A 1 186 ? 0.395 -10.121 16.920 1.00 94.62 186 GLN A O 1
ATOM 1431 N N . LEU A 1 187 ? 1.757 -8.482 16.195 1.00 94.62 187 LEU A N 1
ATOM 1432 C CA . LEU A 1 187 ? 1.294 -7.488 17.164 1.00 94.62 187 LEU A CA 1
ATOM 1433 C C . LEU A 1 187 ? -0.191 -7.169 16.964 1.00 94.62 187 LEU A C 1
ATOM 1435 O O . LEU A 1 187 ? -0.943 -7.109 17.932 1.00 94.62 187 LEU A O 1
ATOM 1439 N N . LEU A 1 188 ? -0.639 -7.027 15.718 1.00 96.56 188 LEU A N 1
ATOM 1440 C CA . LEU A 1 188 ? -2.041 -6.759 15.420 1.00 96.56 188 LEU A CA 1
ATOM 1441 C C . LEU A 1 188 ? -2.959 -7.901 15.888 1.00 96.56 188 LEU A C 1
ATOM 1443 O O . LEU A 1 188 ? -3.974 -7.647 16.532 1.00 96.56 188 LEU A O 1
ATOM 1447 N N . GLN A 1 189 ? -2.576 -9.157 15.643 1.00 94.88 189 GLN A N 1
ATOM 1448 C CA . GLN A 1 189 ? -3.310 -10.326 16.144 1.00 94.88 189 GLN A CA 1
ATOM 1449 C C . GLN A 1 189 ? -3.357 -10.355 17.677 1.00 94.88 189 GLN A C 1
ATOM 1451 O O . GLN A 1 189 ? -4.392 -10.670 18.268 1.00 94.88 189 GLN A O 1
ATOM 1456 N N . GLN A 1 190 ? -2.251 -10.001 18.335 1.00 97.25 190 GLN A N 1
ATOM 1457 C CA . GLN A 1 190 ? -2.204 -9.892 19.790 1.00 97.25 190 GLN A CA 1
ATOM 1458 C C . GLN A 1 190 ? -3.157 -8.803 20.308 1.00 97.25 190 GLN A C 1
ATOM 1460 O O . GLN A 1 190 ? -3.888 -9.051 21.268 1.00 97.25 190 GLN A O 1
ATOM 1465 N N . ALA A 1 191 ? -3.192 -7.630 19.669 1.00 96.88 191 ALA A N 1
ATOM 1466 C CA . ALA A 1 191 ? -4.112 -6.549 20.022 1.00 96.88 191 ALA A CA 1
ATOM 1467 C C . ALA A 1 191 ? -5.584 -6.965 19.860 1.00 96.88 191 ALA A C 1
ATOM 1469 O O . ALA A 1 191 ? -6.397 -6.711 20.746 1.00 96.88 191 ALA A O 1
ATOM 1470 N N . GLU A 1 192 ? -5.929 -7.659 18.775 1.00 96.06 192 GLU A N 1
ATOM 1471 C CA . GLU A 1 192 ? -7.294 -8.146 18.538 1.00 96.06 192 GLU A CA 1
ATOM 1472 C C . GLU A 1 192 ? -7.742 -9.175 19.579 1.00 96.06 192 GLU A C 1
ATOM 1474 O O . GLU A 1 192 ? -8.879 -9.128 20.050 1.00 96.06 192 GLU A O 1
ATOM 1479 N N . ASN A 1 193 ? -6.846 -10.075 19.990 1.00 97.56 193 ASN A N 1
ATOM 1480 C CA . ASN A 1 193 ? -7.135 -11.028 21.059 1.00 97.56 193 ASN A CA 1
ATOM 1481 C C . ASN A 1 193 ? -7.348 -10.324 22.407 1.00 97.56 193 ASN A C 1
ATOM 1483 O O . ASN A 1 193 ? -8.260 -10.685 23.148 1.00 97.56 193 ASN A O 1
ATOM 1487 N N . LEU A 1 194 ? -6.550 -9.296 22.714 1.00 96.75 194 LEU A N 1
ATOM 1488 C CA . LEU A 1 194 ? -6.728 -8.500 23.929 1.00 96.75 194 LEU A CA 1
ATOM 1489 C C . LEU A 1 194 ? -8.054 -7.733 23.931 1.00 96.75 194 LEU A C 1
ATOM 1491 O O . LEU A 1 194 ? -8.709 -7.701 24.968 1.00 96.75 194 LEU A O 1
ATOM 1495 N N . LEU A 1 195 ? -8.489 -7.183 22.791 1.00 95.56 195 LEU A N 1
ATOM 1496 C CA . LEU A 1 195 ? -9.808 -6.547 22.680 1.00 95.56 195 LEU A CA 1
ATOM 1497 C C . LEU A 1 195 ? -10.950 -7.534 22.917 1.00 95.56 195 LEU A C 1
ATOM 1499 O O . LEU A 1 195 ? -11.862 -7.230 23.678 1.00 95.56 195 LEU A O 1
ATOM 1503 N N . ARG A 1 196 ? -10.883 -8.735 22.330 1.00 96.56 196 ARG A N 1
ATOM 1504 C CA . ARG A 1 196 ? -11.894 -9.778 22.578 1.00 96.56 196 ARG A CA 1
ATOM 1505 C C . ARG A 1 196 ? -11.960 -10.168 24.053 1.00 96.56 196 ARG A C 1
ATOM 1507 O O . ARG A 1 196 ? -13.047 -10.338 24.595 1.00 96.56 196 ARG A O 1
ATOM 1514 N N . ASN A 1 197 ? -10.807 -10.281 24.711 1.00 95.56 197 ASN A N 1
ATOM 1515 C CA . ASN A 1 197 ? -10.753 -10.564 26.144 1.00 95.56 197 ASN A CA 1
ATOM 1516 C C . ASN A 1 197 ? -11.312 -9.395 26.968 1.00 95.56 197 ASN A C 1
ATOM 1518 O O . ASN A 1 197 ? -12.035 -9.627 27.929 1.00 95.56 197 ASN A O 1
ATOM 1522 N N . ALA A 1 198 ? -11.031 -8.151 26.571 1.00 95.31 198 ALA A N 1
ATOM 1523 C CA . ALA A 1 198 ? -11.579 -6.961 27.215 1.00 95.31 198 ALA A CA 1
ATOM 1524 C C . ALA A 1 198 ? -13.112 -6.897 27.109 1.00 95.31 198 ALA A C 1
ATOM 1526 O O . ALA A 1 198 ? -13.780 -6.507 28.060 1.00 95.31 198 ALA A O 1
ATOM 1527 N N . GLU A 1 199 ? -13.684 -7.279 25.966 1.00 94.12 199 GLU A N 1
ATOM 1528 C CA . GLU A 1 199 ? -15.138 -7.383 25.759 1.00 94.12 199 GLU A CA 1
ATOM 1529 C C . GLU A 1 199 ? -15.768 -8.470 26.634 1.00 94.12 199 GLU A C 1
ATOM 1531 O O . GLU A 1 199 ? -16.816 -8.245 27.233 1.00 94.12 199 GLU A O 1
ATOM 1536 N N . ALA A 1 200 ? -15.107 -9.622 26.772 1.00 94.38 200 ALA A N 1
ATOM 1537 C CA . ALA A 1 200 ? -15.587 -10.720 27.612 1.00 94.38 200 ALA A CA 1
ATOM 1538 C C . ALA A 1 200 ? -15.530 -10.421 29.123 1.00 94.38 200 ALA A C 1
ATOM 1540 O O . ALA A 1 200 ? -16.227 -11.080 29.902 1.00 94.38 200 ALA A O 1
ATOM 1541 N N . GLU A 1 201 ? -14.694 -9.467 29.540 1.00 93.81 201 GLU A N 1
ATOM 1542 C CA . GLU A 1 201 ? -14.497 -9.119 30.950 1.00 93.81 201 GLU A CA 1
ATOM 1543 C C . GLU A 1 201 ? -15.344 -7.929 31.412 1.00 93.81 201 GLU A C 1
ATOM 1545 O O . GLU A 1 201 ? -15.541 -7.763 32.612 1.00 93.81 201 GLU A O 1
ATOM 1550 N N . LEU A 1 202 ? -15.923 -7.156 30.485 1.00 90.00 202 LEU A N 1
ATOM 1551 C CA . LEU A 1 202 ? -16.701 -5.947 30.783 1.00 90.00 202 LEU A CA 1
ATOM 1552 C C . LEU A 1 202 ? -17.841 -6.180 31.789 1.00 90.00 202 LEU A C 1
ATOM 1554 O O . LEU A 1 202 ? -18.072 -5.354 32.675 1.00 90.00 202 LEU A O 1
ATOM 1558 N N . ASP A 1 203 ? -18.538 -7.311 31.674 1.00 85.44 203 ASP A N 1
ATOM 1559 C CA . ASP A 1 203 ? -19.659 -7.650 32.557 1.00 85.44 203 ASP A CA 1
ATOM 1560 C C . ASP A 1 203 ? -19.210 -8.161 33.936 1.00 85.44 203 ASP A C 1
ATOM 1562 O O . ASP A 1 203 ? -19.988 -8.109 34.893 1.00 85.44 203 ASP A O 1
ATOM 1566 N N . LYS A 1 204 ? -17.963 -8.642 34.050 1.00 89.12 204 LYS A N 1
ATOM 1567 C CA . LYS A 1 204 ? -17.408 -9.251 35.269 1.00 89.12 204 LYS A CA 1
ATOM 1568 C C . LYS A 1 204 ? -16.606 -8.248 36.090 1.00 89.12 204 LYS A C 1
ATOM 1570 O O . LYS A 1 204 ? -16.882 -8.068 37.272 1.00 89.12 204 LYS A O 1
ATOM 1575 N N . ASP A 1 205 ? -15.639 -7.596 35.452 1.00 87.69 205 ASP A N 1
ATOM 1576 C CA . ASP A 1 205 ? -14.728 -6.628 36.052 1.00 87.69 205 ASP A CA 1
ATOM 1577 C C . ASP A 1 205 ? -14.379 -5.540 35.024 1.00 87.69 205 ASP A C 1
ATOM 1579 O O . ASP A 1 205 ? -13.534 -5.706 34.139 1.00 87.69 205 ASP A O 1
ATOM 1583 N N . VAL A 1 206 ? -15.037 -4.386 35.166 1.00 88.88 206 VAL A N 1
ATOM 1584 C CA . VAL A 1 206 ? -14.824 -3.221 34.294 1.00 88.88 206 VAL A CA 1
ATOM 1585 C C . VAL A 1 206 ? -13.381 -2.709 34.396 1.00 88.88 206 VAL A C 1
ATOM 1587 O O . VAL A 1 206 ? -12.831 -2.225 33.408 1.00 88.88 206 VAL A O 1
ATOM 1590 N N . GLY A 1 207 ? -12.738 -2.827 35.561 1.00 85.88 207 GLY A N 1
ATOM 1591 C CA . GLY A 1 207 ? -11.357 -2.389 35.758 1.00 85.88 207 GLY A CA 1
ATOM 1592 C C . GLY A 1 207 ? -10.375 -3.222 34.936 1.00 85.88 207 GLY A C 1
ATOM 1593 O O . GLY A 1 207 ? -9.516 -2.670 34.242 1.00 85.88 207 GLY A O 1
ATOM 1594 N N . GLU A 1 208 ? -10.543 -4.543 34.952 1.00 91.50 208 GLU A N 1
ATOM 1595 C CA . GLU A 1 208 ? -9.733 -5.452 34.136 1.00 91.50 208 GLU A CA 1
ATOM 1596 C C . GLU A 1 208 ? -10.021 -5.280 32.636 1.00 91.50 208 GLU A C 1
ATOM 1598 O O . GLU A 1 208 ? -9.090 -5.237 31.826 1.00 91.50 208 GLU A O 1
ATOM 1603 N N . ALA A 1 209 ? -11.286 -5.065 32.259 1.00 93.75 209 ALA A N 1
ATOM 1604 C CA . ALA A 1 209 ? -11.673 -4.756 30.884 1.00 93.75 209 ALA A CA 1
ATOM 1605 C C . ALA A 1 209 ? -10.977 -3.486 30.352 1.00 93.75 209 ALA A C 1
ATOM 1607 O O . ALA A 1 209 ? -10.409 -3.498 29.256 1.00 93.75 209 ALA A O 1
ATOM 1608 N N . VAL A 1 210 ? -10.942 -2.406 31.145 1.00 91.62 210 VAL A N 1
ATOM 1609 C CA . VAL A 1 210 ? -10.215 -1.162 30.817 1.00 91.62 210 VAL A CA 1
ATOM 1610 C C . VAL A 1 210 ? -8.717 -1.425 30.651 1.00 91.62 210 VAL A C 1
ATOM 1612 O O . VAL A 1 210 ? -8.099 -0.930 29.701 1.00 91.62 210 VAL A O 1
ATOM 1615 N N . ARG A 1 211 ? -8.115 -2.227 31.539 1.00 93.88 211 ARG A N 1
ATOM 1616 C CA . ARG A 1 211 ? -6.687 -2.570 31.474 1.00 93.88 211 ARG A CA 1
ATOM 1617 C C . ARG A 1 211 ? -6.347 -3.310 30.180 1.00 93.88 211 ARG A C 1
ATOM 1619 O O . ARG A 1 211 ? -5.394 -2.930 29.495 1.00 93.88 211 ARG A O 1
ATOM 1626 N N . LEU A 1 212 ? -7.133 -4.326 29.823 1.00 96.50 212 LEU A N 1
ATOM 1627 C CA . LEU A 1 212 ? -6.953 -5.113 28.600 1.00 96.50 212 LEU A CA 1
ATOM 1628 C C . LEU A 1 212 ? -7.159 -4.267 27.336 1.00 96.50 212 LEU A C 1
ATOM 1630 O O . LEU A 1 212 ? -6.328 -4.325 26.427 1.00 96.50 212 LEU A O 1
ATOM 1634 N N . ALA A 1 213 ? -8.198 -3.426 27.297 1.00 94.94 213 ALA A N 1
ATOM 1635 C CA . ALA A 1 213 ? -8.445 -2.509 26.182 1.00 94.94 213 ALA A CA 1
ATOM 1636 C C . ALA A 1 213 ? -7.282 -1.517 25.994 1.00 94.94 213 ALA A C 1
ATOM 1638 O O . ALA A 1 213 ? -6.824 -1.285 24.873 1.00 94.94 213 ALA A O 1
ATOM 1639 N N . THR A 1 214 ? -6.729 -1.000 27.095 1.00 94.12 214 THR A N 1
ATOM 1640 C CA . THR A 1 214 ? -5.561 -0.106 27.063 1.00 94.12 214 THR A CA 1
ATOM 1641 C C . THR A 1 214 ? -4.324 -0.812 26.503 1.00 94.12 214 THR A C 1
ATOM 1643 O O . THR A 1 214 ? -3.608 -0.250 25.671 1.00 94.12 214 THR A O 1
ATOM 1646 N N . GLN A 1 215 ? -4.069 -2.056 26.919 1.00 97.06 215 GLN A N 1
ATOM 1647 C CA . GLN A 1 215 ? -2.967 -2.858 26.379 1.00 97.06 215 GLN A CA 1
ATOM 1648 C C . GLN A 1 215 ? -3.144 -3.141 24.885 1.00 97.06 215 GLN A C 1
ATOM 1650 O O . GLN A 1 215 ? -2.183 -3.012 24.123 1.00 97.06 215 GLN A O 1
ATOM 1655 N N . ALA A 1 216 ? -4.365 -3.475 24.462 1.00 96.88 216 ALA A N 1
ATOM 1656 C CA . ALA A 1 216 ? -4.687 -3.681 23.057 1.00 96.88 216 ALA A CA 1
ATOM 1657 C C . ALA A 1 216 ? -4.394 -2.427 22.225 1.00 96.88 216 ALA A C 1
ATOM 1659 O O . ALA A 1 216 ? -3.728 -2.527 21.195 1.00 96.88 216 ALA A O 1
ATOM 1660 N N . ARG A 1 217 ? -4.807 -1.246 22.707 1.00 97.44 217 ARG A N 1
ATOM 1661 C CA . ARG A 1 217 ? -4.516 0.044 22.068 1.00 97.44 217 ARG A CA 1
ATOM 1662 C C . ARG A 1 217 ? -3.014 0.251 21.862 1.00 97.44 217 ARG A C 1
ATOM 1664 O O . ARG A 1 217 ? -2.579 0.506 20.745 1.00 97.44 217 ARG A O 1
ATOM 1671 N N . ILE A 1 218 ? -2.213 0.085 22.918 1.00 95.88 218 ILE A N 1
ATOM 1672 C CA . ILE A 1 218 ? -0.752 0.292 22.873 1.00 95.88 218 ILE A CA 1
ATOM 1673 C C . ILE A 1 218 ? -0.086 -0.650 21.860 1.00 95.88 218 ILE A C 1
ATOM 1675 O O . ILE A 1 218 ? 0.788 -0.241 21.092 1.00 95.88 218 ILE A O 1
ATOM 1679 N N . ILE A 1 219 ? -0.492 -1.920 21.840 1.00 93.88 219 ILE A N 1
ATOM 1680 C CA . ILE A 1 219 ? 0.056 -2.906 20.904 1.00 93.88 219 ILE A CA 1
ATOM 1681 C C . ILE A 1 219 ? -0.373 -2.586 19.466 1.00 93.88 219 ILE A C 1
ATOM 1683 O O . ILE A 1 219 ? 0.460 -2.654 18.560 1.00 93.88 219 ILE A O 1
ATOM 1687 N N . ALA A 1 220 ? -1.626 -2.174 19.255 1.00 95.88 220 ALA A N 1
ATOM 1688 C CA . ALA A 1 220 ? -2.118 -1.747 17.949 1.00 95.88 220 ALA A CA 1
ATOM 1689 C C . ALA A 1 220 ? -1.354 -0.519 17.423 1.00 95.88 220 ALA A C 1
ATOM 1691 O O . ALA A 1 220 ? -0.977 -0.488 16.253 1.00 95.88 220 ALA A O 1
ATOM 1692 N N . GLU A 1 221 ? -1.034 0.458 18.278 1.00 97.06 221 GLU A N 1
ATOM 1693 C CA . GLU A 1 221 ? -0.198 1.603 17.890 1.00 97.06 221 GLU A CA 1
ATOM 1694 C C . GLU A 1 221 ? 1.213 1.185 17.487 1.00 97.06 221 GLU A C 1
ATOM 1696 O O . GLU A 1 221 ? 1.799 1.765 16.569 1.00 97.06 221 GLU A O 1
ATOM 1701 N N . LYS A 1 222 ? 1.792 0.206 18.190 1.00 97.06 222 LYS A N 1
ATOM 1702 C CA . LYS A 1 222 ? 3.109 -0.326 17.840 1.00 97.06 222 LYS A CA 1
ATOM 1703 C C . LYS A 1 222 ? 3.060 -1.014 16.473 1.00 97.06 222 LYS A C 1
ATOM 1705 O O . LYS A 1 222 ? 3.942 -0.771 15.652 1.00 97.06 222 LYS A O 1
ATOM 1710 N N . ALA A 1 223 ? 2.024 -1.817 16.217 1.00 94.81 223 ALA A N 1
ATOM 1711 C CA . ALA A 1 223 ? 1.799 -2.447 14.917 1.00 94.81 223 ALA A CA 1
ATOM 1712 C C . ALA A 1 223 ? 1.672 -1.398 13.799 1.00 94.81 223 ALA A C 1
ATOM 1714 O O . ALA A 1 223 ? 2.372 -1.501 12.791 1.00 94.81 223 ALA A O 1
ATOM 1715 N N . LEU A 1 224 ? 0.864 -0.352 14.018 1.00 97.38 224 LEU A N 1
ATOM 1716 C CA . LEU A 1 224 ? 0.694 0.758 13.078 1.00 97.38 224 LEU A CA 1
ATOM 1717 C C . LEU A 1 224 ? 2.035 1.430 12.762 1.00 97.38 224 LEU A C 1
ATOM 1719 O O . LEU A 1 224 ? 2.440 1.468 11.602 1.00 97.38 224 LEU A O 1
ATOM 1723 N N . ARG A 1 225 ? 2.780 1.861 13.788 1.00 97.50 225 ARG A N 1
ATOM 1724 C CA . ARG A 1 225 ? 4.086 2.521 13.617 1.00 97.50 225 ARG A CA 1
ATOM 1725 C C . ARG A 1 225 ? 5.083 1.672 12.828 1.00 97.50 225 ARG A C 1
ATOM 1727 O O . ARG A 1 225 ? 5.810 2.198 11.989 1.00 97.50 225 ARG A O 1
ATOM 1734 N N . ILE A 1 226 ? 5.134 0.364 13.089 1.00 94.44 226 ILE A N 1
ATOM 1735 C CA . ILE A 1 226 ? 6.009 -0.549 12.341 1.00 94.44 226 ILE A CA 1
ATOM 1736 C C . ILE A 1 226 ? 5.558 -0.639 10.883 1.00 94.44 226 ILE A C 1
ATOM 1738 O O . ILE A 1 226 ? 6.392 -0.509 9.991 1.00 94.44 226 ILE A O 1
ATOM 1742 N N . SER A 1 227 ? 4.261 -0.829 10.637 1.00 93.75 227 SER A N 1
ATOM 1743 C CA . SER A 1 227 ? 3.728 -0.955 9.278 1.00 93.75 227 SER A CA 1
ATOM 1744 C C . SER A 1 227 ? 3.939 0.306 8.433 1.00 93.75 227 SER A C 1
ATOM 1746 O O . SER A 1 227 ? 4.380 0.200 7.292 1.00 93.75 227 SER A O 1
ATOM 1748 N N . GLU A 1 228 ? 3.737 1.499 9.000 1.00 95.81 228 GLU A N 1
ATOM 1749 C CA . GLU A 1 228 ? 3.978 2.773 8.314 1.00 95.81 228 GLU A CA 1
ATOM 1750 C C . GLU A 1 228 ? 5.458 2.980 7.993 1.00 95.81 228 GLU A C 1
ATOM 1752 O O . GLU A 1 228 ? 5.796 3.389 6.882 1.00 95.81 228 GLU A O 1
ATOM 1757 N N . ARG A 1 229 ? 6.347 2.645 8.936 1.00 97.06 229 ARG A N 1
ATOM 1758 C CA . ARG A 1 229 ? 7.795 2.718 8.723 1.00 97.06 229 ARG A CA 1
ATOM 1759 C C . ARG A 1 229 ? 8.246 1.781 7.605 1.00 97.06 229 ARG A C 1
ATOM 1761 O O . ARG A 1 229 ? 8.928 2.223 6.688 1.00 97.06 229 ARG A O 1
ATOM 1768 N N . VAL A 1 230 ? 7.823 0.515 7.644 1.00 93.50 230 VAL A N 1
ATOM 1769 C CA . VAL A 1 230 ? 8.144 -0.468 6.594 1.00 93.50 230 VAL A CA 1
ATOM 1770 C C . VAL A 1 230 ? 7.601 -0.013 5.242 1.00 93.50 230 VAL A C 1
ATOM 1772 O O . VAL A 1 230 ? 8.298 -0.131 4.233 1.00 93.50 230 VAL A O 1
ATOM 1775 N N . ARG A 1 231 ? 6.378 0.531 5.203 1.00 92.69 231 ARG A N 1
ATOM 1776 C CA . ARG A 1 231 ? 5.779 1.073 3.980 1.00 92.69 231 ARG A CA 1
ATOM 1777 C C . ARG A 1 231 ? 6.651 2.177 3.375 1.00 92.69 231 ARG A C 1
ATOM 1779 O O . ARG A 1 231 ? 6.952 2.126 2.184 1.00 92.69 231 ARG A O 1
ATOM 1786 N N . GLU A 1 232 ? 7.079 3.143 4.183 1.00 92.25 232 GLU A N 1
ATOM 1787 C CA . GLU A 1 232 ? 7.875 4.279 3.706 1.00 92.25 232 GLU A CA 1
ATOM 1788 C C . GLU A 1 232 ? 9.294 3.860 3.278 1.00 92.25 232 GLU A C 1
ATOM 1790 O O . GLU A 1 232 ? 9.761 4.225 2.196 1.00 92.25 232 GLU A O 1
ATOM 1795 N N . GLU A 1 233 ? 9.958 3.008 4.066 1.00 91.00 233 GLU A N 1
ATOM 1796 C CA . GLU A 1 233 ? 11.269 2.431 3.728 1.00 91.00 233 GLU A CA 1
ATOM 1797 C C . GLU A 1 233 ? 11.209 1.636 2.409 1.00 91.00 233 GLU A C 1
ATOM 1799 O O . GLU A 1 233 ? 12.078 1.758 1.544 1.00 91.00 233 GLU A O 1
ATOM 1804 N N . THR A 1 234 ? 10.146 0.857 2.198 1.00 88.94 234 THR A N 1
ATOM 1805 C CA . THR A 1 234 ? 9.984 0.068 0.968 1.00 88.94 234 THR A CA 1
ATOM 1806 C C . THR A 1 234 ? 9.698 0.963 -0.239 1.00 88.94 234 THR A C 1
ATOM 1808 O O . THR A 1 234 ? 10.270 0.762 -1.312 1.00 88.94 234 THR A O 1
ATOM 1811 N N . ARG A 1 235 ? 8.856 1.991 -0.076 1.00 88.56 235 ARG A N 1
ATOM 1812 C CA . ARG A 1 235 ? 8.530 2.953 -1.139 1.00 88.56 235 ARG A CA 1
ATOM 1813 C C . ARG A 1 235 ? 9.764 3.722 -1.604 1.00 88.56 235 ARG A C 1
ATOM 1815 O O . ARG A 1 235 ? 9.998 3.833 -2.808 1.00 88.56 235 ARG A O 1
ATOM 1822 N N . THR A 1 236 ? 10.565 4.213 -0.663 1.00 88.25 236 THR A N 1
ATOM 1823 C CA . THR A 1 236 ? 11.816 4.928 -0.959 1.00 88.25 236 THR A CA 1
ATOM 1824 C C . THR A 1 236 ? 12.838 4.017 -1.642 1.00 88.25 236 THR A C 1
ATOM 1826 O O . THR A 1 236 ? 13.446 4.414 -2.637 1.00 88.25 236 THR A O 1
ATOM 1829 N N . MET A 1 237 ? 12.963 2.762 -1.201 1.00 85.00 237 MET A N 1
ATOM 1830 C CA . MET A 1 237 ? 13.827 1.768 -1.845 1.00 85.00 237 MET A CA 1
ATOM 1831 C C . MET A 1 237 ? 13.391 1.448 -3.285 1.00 85.00 237 MET A C 1
ATOM 1833 O O . MET A 1 237 ? 14.235 1.379 -4.181 1.00 85.00 237 MET A O 1
ATOM 1837 N N . LEU A 1 238 ? 12.087 1.312 -3.544 1.00 83.50 238 LEU A N 1
ATOM 1838 C CA . LEU A 1 238 ? 11.564 1.105 -4.899 1.00 83.50 238 LEU A CA 1
ATOM 1839 C C . LEU A 1 238 ? 11.835 2.307 -5.809 1.00 83.50 238 LEU A C 1
ATOM 1841 O O . LEU A 1 238 ? 12.287 2.122 -6.937 1.00 83.50 238 LEU A O 1
ATOM 1845 N N . GLN A 1 239 ? 11.614 3.529 -5.321 1.00 86.81 239 GLN A N 1
ATOM 1846 C CA . GLN A 1 239 ? 11.940 4.743 -6.074 1.00 86.81 239 GLN A CA 1
ATOM 1847 C C . GLN A 1 239 ? 13.434 4.820 -6.404 1.00 86.81 239 GLN A C 1
ATOM 1849 O O . GLN A 1 239 ? 13.797 5.154 -7.531 1.00 86.81 239 GLN A O 1
ATOM 1854 N N . LEU A 1 240 ? 14.301 4.462 -5.453 1.00 86.12 240 LEU A N 1
ATOM 1855 C CA . LEU A 1 240 ? 15.741 4.411 -5.684 1.00 86.12 240 LEU A CA 1
ATOM 1856 C C . LEU A 1 240 ? 16.103 3.372 -6.755 1.00 86.12 240 LEU A C 1
ATOM 1858 O O . LEU A 1 240 ? 16.877 3.685 -7.655 1.00 86.12 240 LEU A O 1
ATOM 1862 N N . ARG A 1 241 ? 15.507 2.172 -6.715 1.00 85.06 241 ARG A N 1
ATOM 1863 C CA . ARG A 1 241 ? 15.716 1.135 -7.743 1.00 85.06 241 ARG A CA 1
ATOM 1864 C C . ARG A 1 241 ? 15.291 1.589 -9.134 1.00 85.06 241 ARG A C 1
ATOM 1866 O O . ARG A 1 241 ? 15.998 1.302 -10.094 1.00 85.06 241 ARG A O 1
ATOM 1873 N N . VAL A 1 242 ? 14.161 2.287 -9.248 1.00 84.50 242 VAL A N 1
ATOM 1874 C CA . VAL A 1 242 ? 13.710 2.849 -10.529 1.00 84.50 242 VAL A CA 1
ATOM 1875 C C . VAL A 1 242 ? 14.732 3.858 -11.050 1.00 84.50 242 VAL A C 1
ATOM 1877 O O . VAL A 1 242 ? 15.157 3.750 -12.193 1.00 84.50 242 VAL A O 1
ATOM 1880 N N . ARG A 1 243 ? 15.207 4.774 -10.199 1.00 83.88 243 ARG A N 1
ATOM 1881 C CA . ARG A 1 243 ? 16.224 5.768 -10.584 1.00 83.88 243 ARG A CA 1
ATOM 1882 C C . ARG A 1 243 ? 17.561 5.140 -10.981 1.00 83.88 243 ARG A C 1
ATOM 1884 O O . ARG A 1 243 ? 18.194 5.629 -11.909 1.00 83.88 243 ARG A O 1
ATOM 1891 N N . ILE A 1 244 ? 17.990 4.079 -10.292 1.00 82.31 244 ILE A N 1
ATOM 1892 C CA . ILE A 1 244 ? 19.188 3.308 -10.664 1.00 82.31 244 ILE A CA 1
ATOM 1893 C C . ILE A 1 244 ? 18.997 2.699 -12.051 1.00 82.31 244 ILE A C 1
ATOM 1895 O O . ILE A 1 244 ? 19.845 2.906 -12.909 1.00 82.31 244 ILE A O 1
ATOM 1899 N N . ARG A 1 245 ? 17.860 2.041 -12.300 1.00 84.19 245 ARG A N 1
ATOM 1900 C CA . ARG A 1 245 ? 17.563 1.429 -13.602 1.00 84.19 245 ARG A CA 1
ATOM 1901 C C . ARG A 1 245 ? 17.559 2.452 -14.741 1.00 84.19 245 ARG A C 1
ATOM 1903 O O . ARG A 1 245 ? 18.146 2.199 -15.782 1.00 84.19 245 ARG A O 1
ATOM 1910 N N . GLU A 1 246 ? 16.931 3.610 -14.542 1.00 80.62 246 GLU A N 1
ATOM 1911 C CA . GLU A 1 246 ? 16.937 4.696 -15.537 1.00 80.62 246 GLU A CA 1
ATOM 1912 C C . GLU A 1 246 ? 18.355 5.220 -15.819 1.00 80.62 246 GLU A C 1
ATOM 1914 O O . GLU A 1 246 ? 18.677 5.580 -16.951 1.00 80.62 246 GLU A O 1
ATOM 1919 N N . ALA A 1 247 ? 19.205 5.297 -14.790 1.00 82.31 247 ALA A N 1
ATOM 1920 C CA . ALA A 1 247 ? 20.598 5.694 -14.953 1.00 82.31 247 ALA A CA 1
ATOM 1921 C C . ALA A 1 247 ? 21.403 4.622 -15.706 1.00 82.31 247 ALA A C 1
ATOM 1923 O O . ALA A 1 247 ? 22.143 4.976 -16.619 1.00 82.31 247 ALA A O 1
ATOM 1924 N N . GLU A 1 248 ? 21.227 3.338 -15.374 1.00 83.25 248 GLU A N 1
ATOM 1925 C CA . GLU A 1 248 ? 21.849 2.201 -16.071 1.00 83.25 248 GLU A CA 1
ATOM 1926 C C . GLU A 1 248 ? 21.481 2.185 -17.558 1.00 83.25 248 GLU A C 1
ATOM 1928 O O . GLU A 1 248 ? 22.367 2.123 -18.406 1.00 83.25 248 GLU A O 1
ATOM 1933 N N . GLU A 1 249 ? 20.199 2.348 -17.890 1.00 80.06 249 GLU A N 1
ATOM 1934 C CA . GLU A 1 249 ? 19.735 2.373 -19.280 1.00 80.06 249 GLU A CA 1
ATOM 1935 C C . GLU A 1 249 ? 20.378 3.516 -20.085 1.00 80.06 249 GLU A C 1
ATOM 1937 O O . GLU A 1 249 ? 20.840 3.318 -21.210 1.00 80.06 249 GLU A O 1
ATOM 1942 N N . LEU A 1 250 ? 20.479 4.714 -19.500 1.00 76.38 250 LEU A N 1
ATOM 1943 C CA . LEU A 1 250 ? 21.169 5.841 -20.136 1.00 76.38 250 LEU A CA 1
ATOM 1944 C C . LEU A 1 250 ? 22.678 5.613 -20.265 1.00 76.38 250 LEU A C 1
ATOM 1946 O O . LEU A 1 250 ? 23.282 6.051 -21.245 1.00 76.38 250 LEU A O 1
ATOM 1950 N N . MET A 1 251 ? 23.298 4.934 -19.299 1.00 79.75 251 MET A N 1
ATOM 1951 C CA . MET A 1 251 ? 24.710 4.560 -19.371 1.00 79.75 251 MET A CA 1
ATOM 1952 C C . MET A 1 251 ? 24.965 3.548 -20.492 1.00 79.75 251 MET A C 1
ATOM 1954 O O . MET A 1 251 ? 25.953 3.693 -21.213 1.00 79.75 251 MET A O 1
ATOM 1958 N N . ASP A 1 252 ? 24.064 2.587 -20.695 1.00 76.38 252 ASP A N 1
ATOM 1959 C CA . ASP A 1 252 ? 24.133 1.632 -21.804 1.00 76.38 252 ASP A CA 1
ATOM 1960 C C . ASP A 1 252 ? 23.968 2.336 -23.157 1.00 76.38 252 ASP A C 1
ATOM 1962 O O . ASP A 1 252 ? 24.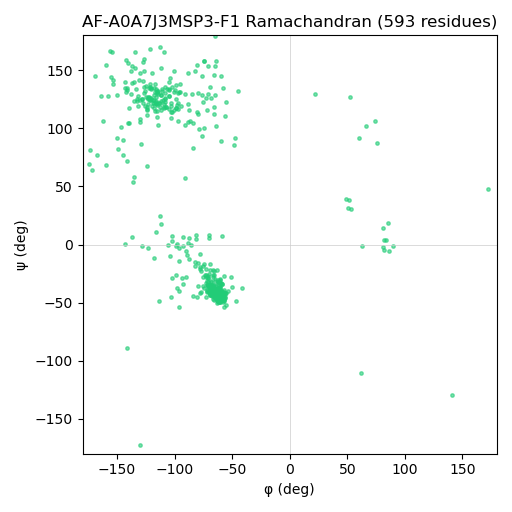760 2.116 -24.078 1.00 76.38 252 ASP A O 1
ATOM 1966 N N . GLN A 1 253 ? 23.007 3.260 -23.269 1.00 73.88 253 GLN A N 1
ATOM 1967 C CA . GLN A 1 253 ? 22.843 4.091 -24.467 1.00 73.88 253 GLN A CA 1
ATOM 1968 C C . GLN A 1 253 ? 24.097 4.925 -24.757 1.00 73.88 253 GLN A C 1
ATOM 1970 O O . GLN A 1 253 ? 24.560 4.970 -25.899 1.00 73.88 253 GLN A O 1
ATOM 1975 N N . ALA A 1 254 ? 24.677 5.558 -23.733 1.00 73.50 254 ALA A N 1
ATOM 1976 C CA . ALA A 1 254 ? 25.915 6.320 -23.862 1.00 73.50 254 ALA A CA 1
ATOM 1977 C C . ALA A 1 254 ? 27.085 5.431 -24.308 1.00 73.50 254 ALA A C 1
ATOM 1979 O O . ALA A 1 254 ? 27.832 5.815 -25.206 1.00 73.50 254 ALA A O 1
ATOM 1980 N N . GLN A 1 255 ? 27.223 4.229 -23.741 1.00 80.75 255 GLN A N 1
ATOM 1981 C CA . GLN A 1 255 ? 28.257 3.265 -24.123 1.00 80.75 255 GLN A CA 1
ATOM 1982 C C . GLN A 1 255 ? 28.128 2.856 -25.597 1.00 80.75 255 GLN A C 1
ATOM 1984 O O . GLN A 1 255 ? 29.122 2.872 -26.324 1.00 80.75 255 GLN A O 1
ATOM 1989 N N . ILE A 1 256 ? 26.913 2.536 -26.054 1.00 70.38 256 ILE A N 1
ATOM 1990 C CA . ILE A 1 256 ? 26.638 2.188 -27.456 1.00 70.38 256 ILE A CA 1
ATOM 1991 C C . ILE A 1 256 ? 26.945 3.375 -28.377 1.00 70.38 256 ILE A C 1
ATOM 1993 O O . ILE A 1 256 ? 27.596 3.204 -29.408 1.00 70.38 256 ILE A O 1
ATOM 1997 N N . ALA A 1 257 ? 26.518 4.586 -28.010 1.00 67.50 257 ALA A N 1
ATOM 1998 C CA . ALA A 1 257 ? 26.778 5.789 -28.796 1.00 67.50 257 ALA A CA 1
ATOM 1999 C C . ALA A 1 257 ? 28.280 6.083 -28.922 1.00 67.50 257 ALA A C 1
ATOM 2001 O O . ALA A 1 257 ? 28.748 6.403 -30.014 1.00 67.50 257 ALA A O 1
ATOM 2002 N N . ILE A 1 258 ? 29.042 5.921 -27.835 1.00 75.94 258 ILE A N 1
ATOM 2003 C CA . ILE A 1 258 ? 30.504 6.048 -27.837 1.00 75.94 258 ILE A CA 1
ATOM 2004 C C . ILE A 1 258 ? 31.125 5.002 -28.772 1.00 75.94 258 ILE A C 1
ATOM 2006 O O . ILE A 1 258 ? 31.907 5.369 -29.645 1.00 75.94 258 ILE A O 1
ATOM 2010 N N . MET A 1 259 ? 30.734 3.727 -28.665 1.00 70.81 259 MET A N 1
ATOM 2011 C CA . MET A 1 259 ? 31.242 2.657 -29.539 1.00 70.81 259 MET A CA 1
ATOM 2012 C C . MET A 1 259 ? 30.952 2.926 -31.022 1.00 70.81 259 MET A C 1
ATOM 2014 O O . MET A 1 259 ? 31.825 2.752 -31.872 1.00 70.81 259 MET A O 1
ATOM 2018 N N . ASN A 1 260 ? 29.743 3.390 -31.339 1.00 69.81 260 ASN A N 1
ATOM 2019 C CA . ASN A 1 260 ? 29.361 3.743 -32.704 1.00 69.81 260 ASN A CA 1
ATOM 2020 C C . ASN A 1 260 ? 30.170 4.938 -33.225 1.00 69.81 260 ASN A C 1
ATOM 2022 O O . ASN A 1 260 ? 30.648 4.905 -34.359 1.00 69.81 260 ASN A O 1
ATOM 2026 N N . ALA A 1 261 ? 30.342 5.979 -32.409 1.00 71.75 261 ALA A N 1
ATOM 2027 C CA . ALA A 1 261 ? 31.128 7.154 -32.766 1.00 71.75 261 ALA A CA 1
ATOM 2028 C C . ALA A 1 261 ? 32.606 6.799 -32.999 1.00 71.75 261 ALA A C 1
ATOM 2030 O O . ALA A 1 261 ? 33.207 7.276 -33.956 1.00 71.75 261 ALA A O 1
ATOM 2031 N N . GLU A 1 262 ? 33.173 5.915 -32.176 1.00 76.94 262 GLU A N 1
ATOM 2032 C CA . GLU A 1 262 ? 34.535 5.394 -32.335 1.00 76.94 262 GLU A CA 1
ATOM 2033 C C . GLU A 1 262 ? 34.695 4.587 -33.620 1.00 76.94 262 GLU A C 1
ATOM 2035 O O . GLU A 1 262 ? 35.639 4.816 -34.374 1.00 76.94 262 GLU A O 1
ATOM 2040 N N . SER A 1 263 ? 33.752 3.684 -33.906 1.00 72.62 263 SER A N 1
ATOM 2041 C CA . SER A 1 263 ? 33.763 2.907 -35.146 1.00 72.62 263 SER A CA 1
ATOM 2042 C C . SER A 1 263 ? 33.662 3.808 -36.378 1.00 72.62 263 SER A C 1
ATOM 2044 O O . SER A 1 263 ? 34.357 3.563 -37.363 1.00 72.62 263 SER A O 1
ATOM 2046 N N . LYS A 1 264 ? 32.824 4.853 -36.332 1.00 70.69 264 LYS A N 1
ATOM 2047 C CA . LYS A 1 264 ? 32.722 5.850 -37.408 1.00 70.69 264 LYS A CA 1
ATOM 2048 C C . LYS A 1 264 ? 34.019 6.639 -37.563 1.00 70.69 264 LYS A C 1
ATOM 2050 O O . LYS A 1 264 ? 34.458 6.851 -38.686 1.00 70.69 264 LYS A O 1
ATOM 2055 N N . LEU A 1 265 ? 34.640 7.042 -36.455 1.00 73.69 265 LEU A N 1
ATOM 2056 C CA . LEU A 1 265 ? 35.881 7.812 -36.468 1.00 73.69 265 LEU A CA 1
ATOM 2057 C C . LEU A 1 265 ? 37.054 7.001 -37.042 1.00 73.69 265 LEU A C 1
ATOM 2059 O O . LEU A 1 265 ? 37.853 7.550 -37.788 1.00 73.69 265 LEU A O 1
ATOM 2063 N N . GLN A 1 266 ? 37.130 5.697 -36.750 1.00 73.44 266 GLN A N 1
ATOM 2064 C CA . GLN A 1 266 ? 38.148 4.797 -37.313 1.00 73.44 266 GLN A CA 1
ATOM 2065 C C . GLN A 1 266 ? 38.007 4.588 -38.828 1.00 73.44 266 GLN A C 1
ATOM 2067 O O . GLN A 1 266 ? 38.998 4.303 -39.495 1.00 73.44 266 GLN A O 1
ATOM 2072 N N . GLY A 1 267 ? 36.788 4.698 -39.364 1.00 65.12 267 GLY A N 1
ATOM 2073 C CA . GLY A 1 267 ? 36.498 4.516 -40.789 1.00 65.12 267 GLY A CA 1
ATOM 2074 C C . GLY A 1 267 ? 36.445 5.808 -41.610 1.00 65.12 267 GLY A C 1
ATOM 2075 O O . GLY A 1 267 ? 36.214 5.730 -42.815 1.00 65.12 267 GLY A O 1
ATOM 2076 N N . ALA A 1 268 ? 36.605 6.979 -40.989 1.00 62.75 268 ALA A N 1
ATOM 2077 C CA . ALA A 1 268 ? 36.454 8.270 -41.654 1.00 62.75 268 ALA A CA 1
ATOM 2078 C C . ALA A 1 268 ? 37.805 8.833 -42.130 1.00 62.75 268 ALA A C 1
ATOM 2080 O O . ALA A 1 268 ? 38.758 8.909 -41.358 1.00 62.75 268 ALA A O 1
ATOM 2081 N N . ASP A 1 269 ? 37.866 9.274 -43.391 1.00 67.69 269 ASP A N 1
ATOM 2082 C CA . ASP A 1 269 ? 39.030 9.957 -43.971 1.00 67.69 269 ASP A CA 1
ATOM 2083 C C . ASP A 1 269 ? 38.982 11.458 -43.624 1.00 67.69 269 ASP A C 1
ATOM 2085 O O . ASP A 1 269 ? 38.424 12.283 -44.356 1.00 67.69 269 ASP A O 1
ATOM 2089 N N . LEU A 1 270 ? 39.468 11.789 -42.425 1.00 74.69 270 LEU A N 1
ATOM 2090 C CA . LEU A 1 270 ? 39.451 13.136 -41.845 1.00 74.69 270 LEU A CA 1
ATOM 2091 C C . LEU A 1 270 ? 40.869 13.704 -41.744 1.00 74.69 270 LEU A C 1
ATOM 2093 O O . LEU A 1 270 ? 41.837 12.967 -41.554 1.00 74.69 270 LEU A O 1
ATOM 2097 N N . ASP A 1 271 ? 40.993 15.031 -41.796 1.00 80.62 271 ASP A N 1
ATOM 2098 C CA . ASP A 1 271 ? 42.270 15.692 -41.541 1.00 80.62 271 ASP A CA 1
ATOM 2099 C C . ASP A 1 271 ? 42.737 15.492 -40.085 1.00 80.62 271 ASP A C 1
ATOM 2101 O O . ASP A 1 271 ? 41.942 15.317 -39.155 1.00 80.62 271 ASP A O 1
ATOM 2105 N N . GLU A 1 272 ? 44.054 15.551 -39.881 1.00 81.12 272 GLU A N 1
ATOM 2106 C CA . GLU A 1 272 ? 44.708 15.235 -38.607 1.00 81.12 272 GLU A CA 1
ATOM 2107 C C . GLU A 1 272 ? 44.225 16.114 -37.435 1.00 81.12 272 GLU A C 1
ATOM 2109 O O . GLU A 1 272 ? 44.101 15.635 -36.304 1.00 81.12 272 GLU A O 1
ATOM 2114 N N . ASN A 1 273 ? 43.887 17.385 -37.689 1.00 84.50 273 ASN A N 1
ATOM 2115 C CA . ASN A 1 273 ? 43.401 18.288 -36.644 1.00 84.50 273 ASN A CA 1
ATOM 2116 C C . ASN A 1 273 ? 41.974 17.926 -36.216 1.00 84.50 273 ASN A C 1
ATOM 2118 O O . ASN A 1 273 ? 41.696 17.851 -35.016 1.00 84.50 273 ASN A O 1
ATOM 2122 N N . THR A 1 274 ? 41.085 17.661 -37.176 1.00 81.62 274 THR A N 1
ATOM 2123 C CA . THR A 1 274 ? 39.705 17.234 -36.905 1.00 81.62 274 THR A CA 1
ATOM 2124 C C . THR A 1 274 ? 39.673 15.888 -36.184 1.00 81.62 274 THR A C 1
ATOM 2126 O O . THR A 1 274 ? 38.962 15.737 -35.186 1.00 81.62 274 THR A O 1
ATOM 2129 N N . LEU A 1 275 ? 40.499 14.935 -36.624 1.00 82.06 275 LEU A N 1
ATOM 2130 C CA . LEU A 1 275 ? 40.647 13.631 -35.982 1.00 82.06 275 LEU A CA 1
ATOM 2131 C C . LEU A 1 275 ? 41.075 13.773 -34.513 1.00 82.06 275 LEU A C 1
ATOM 2133 O O . LEU A 1 275 ? 40.479 13.146 -33.631 1.00 82.06 275 LEU A O 1
ATOM 2137 N N . ARG A 1 276 ? 42.058 14.640 -34.224 1.00 87.62 276 ARG A N 1
ATOM 2138 C CA . ARG A 1 276 ? 42.525 14.898 -32.853 1.00 87.62 276 ARG A CA 1
ATOM 2139 C C . ARG A 1 276 ? 41.413 15.465 -31.971 1.00 87.62 276 ARG A C 1
ATOM 2141 O O . ARG A 1 276 ? 41.171 14.939 -30.887 1.00 87.62 276 ARG A O 1
ATOM 2148 N N . THR A 1 277 ? 40.697 16.489 -32.438 1.00 90.06 277 THR A N 1
ATOM 2149 C CA . THR A 1 277 ? 39.617 17.126 -31.662 1.00 90.06 277 THR A CA 1
ATOM 2150 C C . THR A 1 277 ? 38.461 16.168 -31.371 1.00 90.06 277 THR A C 1
ATOM 2152 O O . THR A 1 277 ? 37.953 16.139 -30.251 1.00 90.06 277 THR A O 1
ATOM 2155 N N . LEU A 1 278 ? 38.039 15.360 -32.347 1.00 84.06 278 LEU A N 1
ATOM 2156 C CA . LEU A 1 278 ? 36.958 14.390 -32.140 1.00 84.06 278 LEU A CA 1
ATOM 2157 C C . LEU A 1 278 ? 37.380 13.251 -31.200 1.00 84.06 278 LEU A C 1
ATOM 2159 O O . LEU A 1 278 ? 36.578 12.809 -30.377 1.00 84.06 278 LEU A O 1
ATOM 2163 N N . THR A 1 279 ? 38.649 12.837 -31.256 1.00 88.06 279 THR A N 1
ATOM 2164 C CA . THR A 1 279 ? 39.217 11.851 -30.322 1.00 88.06 279 THR A CA 1
ATOM 2165 C C . THR A 1 279 ? 39.239 12.383 -28.886 1.00 88.06 279 THR A C 1
ATOM 2167 O O . THR A 1 279 ? 38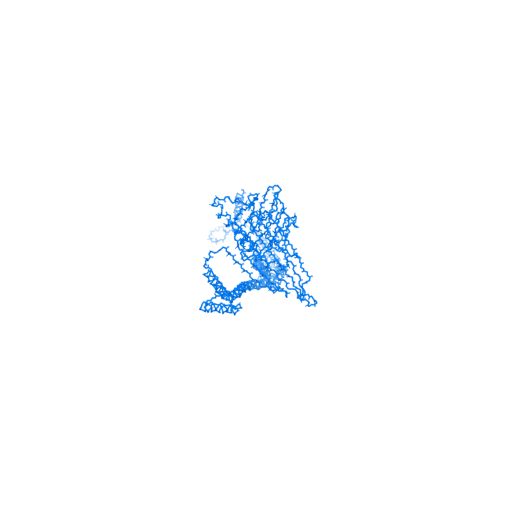.846 11.671 -27.962 1.00 88.06 279 THR A O 1
ATOM 2170 N N . GLU A 1 280 ? 39.629 13.645 -28.678 1.00 91.50 280 GLU A N 1
ATOM 2171 C CA . GLU A 1 280 ? 39.590 14.298 -27.359 1.00 91.50 280 GLU A CA 1
ATOM 2172 C C . GLU A 1 280 ? 38.160 14.377 -26.804 1.00 91.50 280 GLU A C 1
ATOM 2174 O O . GLU A 1 280 ? 37.931 14.078 -25.631 1.00 91.50 280 GLU A O 1
ATOM 2179 N N . MET A 1 281 ? 37.178 14.711 -27.649 1.00 88.50 281 MET A N 1
ATOM 2180 C CA . MET A 1 281 ? 35.763 14.721 -27.262 1.00 88.50 281 MET A CA 1
ATOM 2181 C C . MET A 1 281 ? 35.267 13.326 -26.853 1.00 88.50 281 MET A C 1
ATOM 2183 O O . MET A 1 281 ? 34.570 13.200 -25.848 1.00 88.50 281 MET A O 1
ATOM 2187 N N . LEU A 1 282 ? 35.646 12.262 -27.569 1.00 87.81 282 LEU A N 1
ATOM 2188 C CA . LEU A 1 282 ? 35.310 10.890 -27.159 1.00 87.81 282 LEU A CA 1
ATOM 2189 C C . LEU A 1 282 ? 36.007 10.487 -25.857 1.00 87.81 282 LEU A C 1
ATOM 2191 O O . LEU A 1 282 ? 35.401 9.815 -25.023 1.00 87.81 282 LEU A O 1
ATOM 2195 N N . GLY A 1 283 ? 37.238 10.955 -25.633 1.00 91.12 283 GLY A N 1
ATOM 2196 C CA . GLY A 1 283 ? 37.919 10.829 -24.345 1.00 91.12 283 GLY A CA 1
ATOM 2197 C C . GLY A 1 283 ? 37.109 11.447 -23.200 1.00 91.12 283 GLY A C 1
ATOM 2198 O O . GLY A 1 283 ? 36.896 10.794 -22.179 1.00 91.12 283 GLY A O 1
ATOM 2199 N N . GLN A 1 284 ? 36.572 12.654 -23.400 1.00 93.94 284 GLN A N 1
ATOM 2200 C CA . GLN A 1 284 ? 35.684 13.308 -22.429 1.00 93.94 284 GLN A CA 1
ATOM 2201 C C . GLN A 1 284 ? 34.378 12.530 -22.223 1.00 93.94 284 GLN A C 1
ATOM 2203 O O . GLN A 1 284 ? 33.924 12.387 -21.090 1.00 93.94 284 GLN A O 1
ATOM 2208 N N . ALA A 1 285 ? 33.775 11.993 -23.289 1.00 87.44 285 ALA A N 1
ATOM 2209 C CA . ALA A 1 285 ? 32.566 11.175 -23.179 1.00 87.44 285 ALA A CA 1
ATOM 2210 C C . ALA A 1 285 ? 32.800 9.923 -22.314 1.00 87.44 285 ALA A C 1
ATOM 2212 O O . ALA A 1 285 ? 31.991 9.624 -21.436 1.00 87.44 285 ALA A O 1
ATOM 2213 N N . ARG A 1 286 ? 33.933 9.232 -22.505 1.00 94.44 286 ARG A N 1
ATOM 2214 C CA . ARG A 1 286 ? 34.334 8.078 -21.681 1.00 94.44 286 ARG A CA 1
ATOM 2215 C C . ARG A 1 286 ? 34.551 8.465 -20.220 1.00 94.44 286 ARG A C 1
ATOM 2217 O O . ARG A 1 286 ? 34.058 7.777 -19.335 1.00 94.44 286 ARG A O 1
ATOM 2224 N N . GLU A 1 287 ? 35.236 9.579 -19.962 1.00 95.88 287 GLU A N 1
ATOM 2225 C CA . GLU A 1 287 ? 35.455 10.070 -18.596 1.00 95.88 287 GLU A CA 1
ATOM 2226 C C . GLU A 1 287 ? 34.125 10.360 -17.881 1.00 95.88 287 GLU A C 1
ATOM 2228 O O . GLU A 1 287 ? 33.947 10.022 -16.711 1.00 95.88 287 GLU A O 1
ATOM 2233 N N . MET A 1 288 ? 33.163 10.957 -18.588 1.00 94.06 288 MET A N 1
ATOM 2234 C CA . MET A 1 288 ? 31.833 11.220 -18.040 1.00 94.06 288 MET A CA 1
ATOM 2235 C C . MET A 1 288 ? 31.052 9.928 -17.786 1.00 94.06 288 MET A C 1
ATOM 2237 O O . MET A 1 288 ? 30.391 9.816 -16.754 1.00 94.06 288 MET A O 1
ATOM 2241 N N . LEU A 1 289 ? 31.168 8.928 -18.663 1.00 91.00 289 LEU A N 1
ATOM 2242 C CA . LEU A 1 289 ? 30.552 7.619 -18.451 1.00 91.00 289 LEU A CA 1
ATOM 2243 C C . LEU A 1 289 ? 31.152 6.885 -17.239 1.00 91.00 289 LEU A C 1
ATOM 2245 O O . LEU A 1 289 ? 30.410 6.295 -16.457 1.00 91.00 289 LEU A O 1
ATOM 2249 N N . GLU A 1 290 ? 32.464 6.974 -17.017 1.00 94.88 290 GLU A N 1
ATOM 2250 C CA . GLU A 1 290 ? 33.098 6.419 -15.812 1.00 94.88 290 GLU A CA 1
ATOM 2251 C C . GLU A 1 290 ? 32.642 7.142 -14.538 1.00 94.88 290 GLU A C 1
ATOM 2253 O O . GLU A 1 290 ? 32.239 6.502 -13.567 1.00 94.88 290 GLU A O 1
ATOM 2258 N N . LYS A 1 291 ? 32.552 8.478 -14.558 1.00 94.56 291 LYS A N 1
ATOM 2259 C CA . LYS A 1 291 ? 31.959 9.241 -13.443 1.00 94.56 291 LYS A CA 1
ATOM 2260 C C . LYS A 1 291 ? 30.498 8.866 -13.186 1.00 94.56 291 LYS A C 1
ATOM 2262 O O . LYS A 1 291 ? 30.037 8.969 -12.047 1.00 94.56 291 LYS A O 1
ATOM 2267 N N . ALA A 1 292 ? 29.753 8.463 -14.216 1.00 93.19 292 ALA A N 1
ATOM 2268 C CA . ALA A 1 292 ? 28.402 7.938 -14.049 1.00 93.19 292 ALA A CA 1
ATOM 2269 C C . ALA A 1 292 ? 28.418 6.591 -13.308 1.00 93.19 292 ALA A C 1
ATOM 2271 O O . ALA A 1 292 ? 27.691 6.435 -12.325 1.00 93.19 292 ALA A O 1
ATOM 2272 N N . ARG A 1 293 ? 29.307 5.666 -13.705 1.00 93.00 293 ARG A N 1
ATOM 2273 C CA . ARG A 1 293 ? 29.505 4.358 -13.047 1.00 93.00 293 ARG A CA 1
ATOM 2274 C C . ARG A 1 293 ? 29.856 4.499 -11.571 1.00 93.00 293 ARG A C 1
ATOM 2276 O O . ARG A 1 293 ? 29.219 3.865 -10.734 1.00 93.00 293 ARG A O 1
ATOM 2283 N N . GLU A 1 294 ? 30.802 5.374 -11.241 1.00 94.88 294 GLU A N 1
ATOM 2284 C CA . GLU A 1 294 ? 31.219 5.622 -9.854 1.00 94.88 294 GLU A CA 1
ATOM 2285 C C . GLU A 1 294 ? 30.073 6.139 -8.975 1.00 94.88 294 GLU A C 1
ATOM 2287 O O . GLU A 1 294 ? 29.977 5.803 -7.794 1.00 94.88 294 GLU A O 1
ATOM 2292 N N . LYS A 1 295 ? 29.189 6.967 -9.543 1.00 92.31 295 LYS A N 1
ATOM 2293 C CA . LYS A 1 295 ? 28.098 7.595 -8.792 1.00 92.31 295 LYS A CA 1
ATOM 2294 C C . LYS A 1 295 ? 26.834 6.754 -8.714 1.00 92.31 295 LYS A C 1
ATOM 2296 O O . LYS A 1 295 ? 25.980 7.090 -7.899 1.00 92.31 295 LYS A O 1
ATOM 2301 N N . LEU A 1 296 ? 26.698 5.684 -9.494 1.00 89.94 296 LEU A N 1
ATOM 2302 C CA . LEU A 1 296 ? 25.448 4.928 -9.620 1.00 89.94 296 LEU A CA 1
ATOM 2303 C C . LEU A 1 296 ? 24.901 4.427 -8.273 1.00 89.94 296 LEU A C 1
ATOM 2305 O O . LEU A 1 296 ? 23.707 4.542 -8.010 1.00 89.94 296 LEU A O 1
ATOM 2309 N N . SER A 1 297 ? 25.772 3.934 -7.390 1.00 84.38 297 SER A N 1
ATOM 2310 C CA . SER A 1 297 ? 25.386 3.413 -6.070 1.00 84.38 297 SER A CA 1
ATOM 2311 C C . SER A 1 297 ? 25.201 4.493 -4.997 1.00 84.38 297 SER A C 1
ATOM 2313 O O . SER A 1 297 ? 24.561 4.239 -3.979 1.00 84.38 297 SER A O 1
ATOM 2315 N N . ILE A 1 298 ? 25.751 5.693 -5.211 1.00 88.88 298 ILE A N 1
ATOM 2316 C CA . ILE A 1 298 ? 25.808 6.775 -4.213 1.00 88.88 298 ILE A CA 1
ATOM 2317 C C . ILE A 1 298 ? 24.750 7.843 -4.505 1.00 88.88 298 ILE A C 1
ATOM 2319 O O . ILE A 1 298 ? 24.072 8.330 -3.604 1.00 88.88 298 ILE A O 1
ATOM 2323 N N . ASN A 1 299 ? 24.628 8.236 -5.771 1.00 91.31 299 ASN A N 1
ATOM 2324 C CA . ASN A 1 299 ? 23.695 9.241 -6.249 1.00 91.31 299 ASN A CA 1
ATOM 2325 C C . ASN A 1 299 ? 23.285 8.928 -7.704 1.00 91.31 299 ASN A C 1
ATOM 2327 O O . ASN A 1 299 ? 23.931 9.412 -8.643 1.00 91.31 299 ASN A O 1
ATOM 2331 N N . PRO A 1 300 ? 22.190 8.169 -7.898 1.00 88.06 300 PRO A N 1
ATOM 2332 C CA . PRO A 1 300 ? 21.703 7.794 -9.225 1.00 88.06 300 PRO A CA 1
ATOM 2333 C C . PRO A 1 300 ? 21.332 8.989 -10.110 1.00 88.06 300 PRO A C 1
ATOM 2335 O O . PRO A 1 300 ? 21.474 8.916 -11.324 1.00 88.06 300 PRO A O 1
ATOM 2338 N N . GLU A 1 301 ? 20.900 10.115 -9.532 1.00 89.38 301 GLU A N 1
ATOM 2339 C CA . GLU A 1 301 ? 20.593 11.325 -10.310 1.00 89.38 301 GLU A CA 1
ATOM 2340 C C . GLU A 1 301 ? 21.865 11.953 -10.886 1.00 89.38 301 GLU A C 1
ATOM 2342 O O . GLU A 1 301 ? 21.907 12.334 -12.056 1.00 89.38 301 GLU A O 1
ATOM 2347 N N . ALA A 1 302 ? 22.933 12.016 -10.087 1.00 91.25 302 ALA A N 1
ATOM 2348 C CA . ALA A 1 302 ? 24.227 12.487 -10.567 1.00 91.25 302 ALA A CA 1
ATOM 2349 C C . ALA A 1 302 ? 24.840 11.516 -11.589 1.00 91.25 302 ALA A C 1
ATOM 2351 O O . ALA A 1 302 ? 25.462 11.969 -12.548 1.00 91.25 302 ALA A O 1
ATOM 2352 N N . ALA A 1 303 ? 24.648 10.205 -11.404 1.00 89.81 303 ALA A N 1
ATOM 2353 C CA . ALA A 1 303 ? 25.049 9.196 -12.381 1.00 89.81 303 ALA A CA 1
ATOM 2354 C C . ALA A 1 303 ? 24.326 9.400 -13.719 1.00 89.81 303 ALA A C 1
ATOM 2356 O O . ALA A 1 303 ? 24.968 9.527 -14.760 1.00 89.81 303 ALA A O 1
ATOM 2357 N N . ARG A 1 304 ? 22.999 9.555 -13.675 1.00 92.00 304 ARG A N 1
ATOM 2358 C CA . ARG A 1 304 ? 22.164 9.843 -14.842 1.00 92.00 304 ARG A CA 1
ATOM 2359 C C . ARG A 1 304 ? 22.601 11.111 -15.579 1.00 92.00 304 ARG A C 1
ATOM 2361 O O . ARG A 1 304 ? 22.696 11.099 -16.802 1.00 92.00 304 ARG A O 1
ATOM 2368 N N . ALA A 1 305 ? 22.880 12.197 -14.856 1.00 90.69 305 ALA A N 1
ATOM 2369 C CA . ALA A 1 305 ? 23.326 13.454 -15.460 1.00 90.69 305 ALA A CA 1
ATOM 2370 C C . ALA A 1 305 ? 24.670 13.300 -16.192 1.00 90.69 305 ALA A C 1
ATOM 2372 O O . ALA A 1 305 ? 24.841 13.813 -17.297 1.00 90.69 305 ALA A O 1
ATOM 2373 N N . HIS A 1 306 ? 25.612 12.562 -15.603 1.00 89.56 306 HIS A N 1
ATOM 2374 C CA . HIS A 1 306 ? 26.897 12.272 -16.240 1.00 89.56 306 HIS A CA 1
ATOM 2375 C C . HIS A 1 306 ? 26.745 11.380 -17.478 1.00 89.56 306 HIS A C 1
ATOM 2377 O O . HIS A 1 306 ? 27.388 11.646 -18.494 1.00 89.56 306 HIS A O 1
ATOM 2383 N N . ALA A 1 307 ? 25.851 10.388 -17.428 1.00 85.12 307 ALA A N 1
ATOM 2384 C CA . ALA A 1 307 ? 25.528 9.525 -18.564 1.00 85.12 307 ALA A CA 1
ATOM 2385 C C . ALA A 1 307 ? 24.888 10.301 -19.731 1.00 85.12 307 ALA A C 1
ATOM 2387 O O . ALA A 1 307 ? 25.298 10.131 -20.877 1.00 85.12 307 ALA A O 1
ATOM 2388 N N . ASP A 1 308 ? 23.948 11.213 -19.453 1.00 84.75 308 ASP A N 1
ATOM 2389 C CA . ASP A 1 308 ? 23.344 12.094 -20.467 1.00 84.75 308 ASP A CA 1
ATOM 2390 C C . ASP A 1 308 ? 24.394 13.008 -21.124 1.00 84.75 308 ASP A C 1
ATOM 2392 O O . ASP A 1 308 ? 24.405 13.173 -22.345 1.00 84.75 308 ASP A O 1
ATOM 2396 N N . ILE A 1 309 ? 25.337 13.557 -20.349 1.00 86.81 309 ILE A N 1
ATOM 2397 C CA . ILE A 1 309 ? 26.443 14.346 -20.914 1.00 86.81 309 ILE A CA 1
ATOM 2398 C C . ILE A 1 309 ? 27.317 13.477 -21.829 1.00 86.81 309 ILE A C 1
ATOM 2400 O O . ILE A 1 309 ? 27.624 13.901 -22.945 1.00 86.81 309 ILE A O 1
ATOM 2404 N N . ALA A 1 310 ? 27.683 12.267 -21.395 1.00 83.56 310 ALA A N 1
ATOM 2405 C CA . ALA A 1 310 ? 28.462 11.332 -22.207 1.00 83.56 310 ALA A CA 1
ATOM 2406 C C . ALA A 1 310 ? 27.755 11.004 -23.536 1.00 83.56 310 ALA A C 1
ATOM 2408 O O . ALA A 1 310 ? 28.363 11.125 -24.602 1.00 83.56 310 ALA A O 1
ATOM 2409 N N . LEU A 1 311 ? 26.457 10.688 -23.481 1.00 76.62 311 LEU A N 1
ATOM 2410 C CA . LEU A 1 311 ? 25.620 10.414 -24.650 1.00 76.62 311 LEU A CA 1
ATOM 2411 C C . LEU A 1 311 ? 25.589 11.602 -25.622 1.00 76.62 311 LEU A C 1
ATOM 2413 O O . LEU A 1 311 ? 25.801 11.434 -26.823 1.00 76.62 311 LEU A O 1
ATOM 2417 N N . ARG A 1 312 ? 25.377 12.824 -25.118 1.00 81.31 312 ARG A N 1
ATOM 2418 C CA . ARG A 1 312 ? 25.348 14.038 -25.953 1.00 81.31 312 ARG A CA 1
ATOM 2419 C C . ARG A 1 312 ? 26.681 14.315 -26.631 1.00 81.31 312 ARG A C 1
ATOM 2421 O O . ARG A 1 312 ? 26.690 14.727 -27.790 1.00 81.31 312 ARG A O 1
ATOM 2428 N N . ILE A 1 313 ? 27.798 14.115 -25.929 1.00 80.44 313 ILE A N 1
ATOM 2429 C CA . ILE A 1 313 ? 29.129 14.290 -26.520 1.00 80.44 313 ILE A CA 1
ATOM 2430 C C . ILE A 1 313 ? 29.339 13.256 -27.634 1.00 80.44 313 ILE A C 1
ATOM 2432 O O . ILE A 1 313 ? 29.735 13.638 -28.733 1.00 80.44 313 ILE A O 1
ATOM 2436 N N . ALA A 1 314 ? 29.012 11.984 -27.392 1.00 76.00 314 ALA A N 1
ATOM 2437 C CA . ALA A 1 314 ? 29.157 10.913 -28.380 1.00 76.00 314 ALA A CA 1
ATOM 2438 C C . ALA A 1 314 ? 28.292 11.132 -29.635 1.00 76.00 314 ALA A C 1
ATOM 2440 O O . ALA A 1 314 ? 28.774 10.983 -30.763 1.00 76.00 314 ALA A O 1
ATOM 2441 N N . ASN A 1 315 ? 27.041 11.565 -29.456 1.00 72.12 315 ASN A N 1
ATOM 2442 C CA . ASN A 1 315 ? 26.153 11.911 -30.566 1.00 72.12 315 ASN A CA 1
ATOM 2443 C C . ASN A 1 315 ? 26.683 13.113 -31.355 1.00 72.12 315 ASN A C 1
ATOM 2445 O O . ASN A 1 315 ? 26.751 13.050 -32.578 1.00 72.12 315 ASN A O 1
ATOM 2449 N N . ARG A 1 316 ? 27.169 14.160 -30.676 1.00 78.25 316 ARG A N 1
ATOM 2450 C CA . ARG A 1 316 ? 27.776 15.325 -31.340 1.00 78.25 316 ARG A CA 1
ATOM 2451 C C . ARG A 1 316 ? 29.027 14.955 -32.139 1.00 78.25 316 ARG A C 1
ATOM 2453 O O . ARG A 1 316 ? 29.266 15.531 -33.198 1.00 78.25 316 ARG A O 1
ATOM 2460 N N . VAL A 1 317 ? 29.840 14.021 -31.642 1.00 75.25 317 VAL A N 1
ATOM 2461 C CA . VAL A 1 317 ? 30.982 13.492 -32.404 1.00 75.25 317 VAL A CA 1
ATOM 2462 C C . VAL A 1 317 ? 30.486 12.771 -33.655 1.00 75.25 317 VAL A C 1
ATOM 2464 O O . VAL A 1 317 ? 30.968 13.068 -34.744 1.00 75.25 317 VAL A O 1
ATOM 2467 N N . SER A 1 318 ? 29.486 11.895 -33.524 1.00 72.25 318 SER A N 1
ATOM 2468 C CA . SER A 1 318 ? 28.887 11.194 -34.668 1.00 72.25 318 SER A CA 1
ATOM 2469 C C . SER A 1 318 ? 28.319 12.152 -35.721 1.00 72.25 318 SER A C 1
ATOM 2471 O O . SER A 1 318 ? 28.594 11.979 -36.904 1.00 72.25 318 SER A O 1
ATOM 2473 N N . GLU A 1 319 ? 27.580 13.182 -35.304 1.00 73.19 319 GLU A N 1
ATOM 2474 C CA . GLU A 1 319 ? 27.019 14.208 -36.194 1.00 73.19 319 GLU A CA 1
ATOM 2475 C C . GLU A 1 319 ? 28.114 14.975 -36.939 1.00 73.19 319 GLU A C 1
ATOM 2477 O O . GLU A 1 319 ? 28.027 15.153 -38.150 1.00 73.19 319 GLU A O 1
ATOM 2482 N N . ARG A 1 320 ? 29.187 15.378 -36.245 1.00 72.69 320 ARG A N 1
ATOM 2483 C CA . ARG A 1 320 ? 30.316 16.082 -36.873 1.00 72.69 320 ARG A CA 1
ATOM 2484 C C . ARG A 1 320 ? 31.049 15.223 -37.896 1.00 72.69 320 ARG A C 1
ATOM 2486 O O . ARG A 1 320 ? 31.448 15.745 -38.933 1.00 72.69 320 ARG A O 1
ATOM 2493 N N . ILE A 1 321 ? 31.215 13.926 -37.627 1.00 66.69 321 ILE A N 1
ATOM 2494 C CA . ILE A 1 321 ? 31.784 12.984 -38.603 1.00 66.69 321 ILE A CA 1
ATOM 2495 C C . ILE A 1 321 ? 30.885 12.931 -39.845 1.00 66.69 321 ILE A C 1
ATOM 2497 O O . ILE A 1 321 ? 31.374 13.050 -40.964 1.00 66.69 321 ILE A O 1
ATOM 2501 N N . GLU A 1 322 ? 29.567 12.821 -39.663 1.00 62.56 322 GLU A N 1
ATOM 2502 C CA . GLU A 1 322 ? 28.607 12.796 -40.771 1.00 62.56 322 GLU A CA 1
ATOM 2503 C C . GLU A 1 322 ? 28.555 14.109 -41.565 1.00 62.56 322 GLU A C 1
ATOM 2505 O O . GLU A 1 322 ? 28.433 14.074 -42.787 1.00 62.56 322 GLU A O 1
ATOM 2510 N N . GLU A 1 323 ? 28.663 15.266 -40.911 1.00 63.09 323 GLU A N 1
ATOM 2511 C CA . GLU A 1 323 ? 28.736 16.572 -41.576 1.00 63.09 323 GLU A CA 1
ATOM 2512 C C . GLU A 1 323 ? 30.014 16.728 -42.403 1.00 63.09 323 GLU A C 1
ATOM 2514 O O . GLU A 1 323 ? 29.951 17.207 -43.535 1.00 63.09 323 GLU A O 1
ATOM 2519 N N . GLN A 1 324 ? 31.162 16.282 -41.882 1.00 58.94 324 GLN A N 1
ATOM 2520 C CA . GLN A 1 324 ? 32.426 16.316 -42.620 1.00 58.94 324 GLN A CA 1
ATOM 2521 C C . GLN A 1 324 ? 32.393 15.369 -43.826 1.00 58.94 324 GLN A C 1
ATOM 2523 O O . GLN A 1 324 ? 32.743 15.781 -44.934 1.00 58.94 324 GLN A O 1
ATOM 2528 N N . LEU A 1 325 ? 31.850 14.159 -43.656 1.00 51.41 325 LEU A N 1
ATOM 2529 C CA . LEU A 1 325 ? 31.609 13.225 -44.760 1.00 51.41 325 LEU A CA 1
ATOM 2530 C C . LEU A 1 325 ? 30.631 13.805 -45.796 1.00 51.41 325 LEU A C 1
ATOM 2532 O O . LEU A 1 325 ? 30.866 13.674 -46.992 1.00 51.41 325 LEU A O 1
ATOM 2536 N N . LYS A 1 326 ? 29.575 14.515 -45.373 1.00 43.66 326 LYS A N 1
ATOM 2537 C CA . LYS A 1 326 ? 28.664 15.233 -46.285 1.00 43.66 326 LYS A CA 1
ATOM 2538 C C . LYS A 1 326 ? 29.341 16.401 -47.004 1.00 43.66 326 LYS A C 1
ATOM 2540 O O . LYS A 1 326 ? 29.013 16.645 -48.157 1.00 43.66 326 LYS A O 1
ATOM 2545 N N . SER A 1 327 ? 30.279 17.104 -46.367 1.00 38.59 327 SER A N 1
ATOM 2546 C CA . SER A 1 327 ? 31.020 18.211 -46.993 1.00 38.59 327 SER A CA 1
ATOM 2547 C C . SER A 1 327 ? 32.072 17.750 -48.011 1.00 38.59 327 SER A C 1
ATOM 2549 O O . SER A 1 327 ? 32.341 18.469 -48.968 1.00 38.59 327 SER A O 1
ATOM 2551 N N . GLN A 1 328 ? 32.599 16.525 -47.880 1.00 35.69 328 GLN A N 1
ATOM 2552 C CA . GLN A 1 328 ? 33.375 15.863 -48.941 1.00 35.69 328 GLN A CA 1
ATOM 2553 C C . GLN A 1 328 ? 32.487 15.345 -50.089 1.00 35.69 328 GLN A C 1
ATOM 2555 O O . GLN A 1 328 ? 32.970 15.124 -51.199 1.00 35.69 328 GLN A O 1
ATOM 2560 N N . VAL A 1 329 ? 31.175 15.223 -49.861 1.00 32.47 329 VAL A N 1
ATOM 2561 C CA . VAL A 1 329 ? 30.148 15.008 -50.891 1.00 32.47 329 VAL A CA 1
ATOM 2562 C C . VAL A 1 329 ? 29.627 16.372 -51.374 1.00 32.47 329 VAL A C 1
ATOM 2564 O O . VAL A 1 329 ? 28.433 16.667 -51.350 1.00 32.47 329 VAL A O 1
ATOM 2567 N N . GLU A 1 330 ? 30.524 17.236 -51.864 1.00 25.77 330 GLU A N 1
ATOM 2568 C CA . GLU A 1 330 ? 30.103 18.240 -52.842 1.00 25.77 330 GLU A CA 1
ATOM 2569 C C . GLU A 1 330 ? 29.678 17.498 -54.114 1.00 25.77 330 GLU A C 1
ATOM 2571 O O . GLU A 1 330 ? 30.451 16.767 -54.738 1.00 25.77 330 GLU A O 1
ATOM 2576 N N . LEU A 1 331 ? 28.406 17.669 -54.469 1.00 34.41 331 LEU A N 1
ATOM 2577 C CA . LEU A 1 331 ? 27.741 17.126 -55.648 1.00 34.41 331 LEU A CA 1
ATOM 2578 C C . LEU A 1 331 ? 28.562 17.353 -56.931 1.00 34.41 331 LEU A C 1
ATOM 2580 O O . LEU A 1 331 ? 28.350 18.323 -57.659 1.00 34.41 331 LEU A O 1
ATOM 2584 N N . ARG A 1 332 ? 29.411 16.392 -57.304 1.00 24.36 332 ARG A N 1
ATOM 2585 C CA . ARG A 1 332 ? 29.677 16.131 -58.720 1.00 24.36 332 ARG A CA 1
ATOM 2586 C C . ARG A 1 332 ? 28.474 15.378 -59.263 1.00 24.36 332 ARG A C 1
ATOM 2588 O O . ARG A 1 332 ? 28.393 14.159 -59.170 1.00 24.36 332 ARG A O 1
ATOM 2595 N N . ALA A 1 333 ? 27.527 16.128 -59.820 1.00 31.64 333 ALA A N 1
ATOM 2596 C CA . ALA A 1 333 ? 26.499 15.587 -60.696 1.00 31.64 333 ALA A CA 1
ATOM 2597 C C . ALA A 1 333 ? 27.176 14.931 -61.917 1.00 31.64 333 ALA A C 1
ATOM 2599 O O . ALA A 1 333 ? 27.445 15.580 -62.925 1.00 31.64 333 ALA A O 1
ATOM 2600 N N . GLY A 1 334 ? 27.506 13.649 -61.785 1.00 33.84 334 GLY A N 1
ATOM 2601 C CA . GLY A 1 334 ? 27.831 12.735 -62.874 1.00 33.84 334 GLY A CA 1
ATOM 2602 C C . GLY A 1 334 ? 26.707 11.705 -63.052 1.00 33.84 334 GLY A C 1
ATOM 2603 O O . GLY A 1 334 ? 25.856 11.576 -62.173 1.00 33.84 334 GLY A O 1
ATOM 2604 N N . PRO A 1 335 ? 26.672 10.969 -64.176 1.00 35.56 335 PRO A N 1
ATOM 2605 C CA . PRO A 1 335 ? 25.585 10.047 -64.529 1.00 35.56 335 PRO A CA 1
ATOM 2606 C C . PRO A 1 335 ? 25.505 8.767 -63.674 1.00 35.56 335 PRO A C 1
ATOM 2608 O O . PRO A 1 335 ? 24.675 7.908 -63.970 1.00 35.56 335 PRO A O 1
ATOM 2611 N N . GLU A 1 336 ? 26.327 8.637 -62.627 1.00 36.50 336 GLU A N 1
ATOM 2612 C CA . GLU A 1 336 ? 26.390 7.449 -61.778 1.00 36.50 336 GLU A CA 1
ATOM 2613 C C . GLU A 1 336 ? 26.374 7.807 -60.287 1.00 36.50 336 GLU A C 1
ATOM 2615 O O . GLU A 1 336 ? 27.226 8.556 -59.807 1.00 36.50 336 GLU A O 1
ATOM 2620 N N . LEU A 1 337 ? 25.410 7.247 -59.549 1.00 38.41 337 LEU A N 1
ATOM 2621 C CA . LEU A 1 337 ? 25.362 7.288 -58.085 1.00 38.41 337 LEU A CA 1
ATOM 2622 C C . LEU A 1 337 ? 25.653 5.874 -57.570 1.00 38.41 337 LEU A C 1
ATOM 2624 O O . LEU A 1 337 ? 24.906 4.945 -57.874 1.00 38.41 337 LEU A O 1
ATOM 2628 N N . ASN A 1 338 ? 26.739 5.717 -56.813 1.00 34.78 338 ASN A N 1
ATOM 2629 C CA . ASN A 1 338 ? 27.133 4.454 -56.190 1.00 34.78 338 ASN A CA 1
ATOM 2630 C C . ASN A 1 338 ? 27.059 4.604 -54.664 1.00 34.78 338 ASN A C 1
ATOM 2632 O O . ASN A 1 338 ? 27.744 5.450 -54.096 1.00 34.78 338 ASN A O 1
ATOM 2636 N N . LEU A 1 339 ? 26.235 3.789 -54.007 1.00 36.94 339 LEU A N 1
ATOM 2637 C CA . LEU A 1 339 ? 26.094 3.739 -52.549 1.00 36.94 339 LEU A CA 1
ATOM 2638 C C . LEU A 1 339 ? 26.444 2.328 -52.076 1.00 36.94 339 LEU A C 1
ATOM 2640 O O . LEU A 1 339 ? 25.858 1.361 -52.557 1.00 36.94 339 LEU A O 1
ATOM 2644 N N . SER A 1 340 ? 27.390 2.201 -51.147 1.00 34.44 340 SER A N 1
ATOM 2645 C CA . SER A 1 340 ? 27.799 0.914 -50.575 1.00 34.44 340 SER A CA 1
ATOM 2646 C C . SER A 1 340 ? 27.710 0.942 -49.056 1.00 34.44 340 SER A C 1
ATOM 2648 O O . SER A 1 340 ? 28.224 1.870 -48.432 1.00 34.44 340 SER A O 1
ATOM 2650 N N . VAL A 1 341 ? 27.095 -0.081 -48.465 1.00 36.53 341 VAL A N 1
ATOM 2651 C CA . VAL A 1 341 ? 26.994 -0.247 -47.009 1.00 36.53 341 VAL A CA 1
ATOM 2652 C C . VAL A 1 341 ? 27.476 -1.645 -46.638 1.00 36.53 341 VAL A C 1
ATOM 2654 O O . VAL A 1 341 ? 26.968 -2.638 -47.162 1.00 36.53 341 VAL A O 1
ATOM 2657 N N . LEU A 1 342 ? 28.449 -1.708 -45.727 1.00 33.34 342 LEU A N 1
ATOM 2658 C CA . LEU A 1 342 ? 29.049 -2.939 -45.214 1.00 33.34 342 LEU A CA 1
ATOM 2659 C C . LEU A 1 342 ? 28.724 -3.082 -43.721 1.00 33.34 342 LEU A C 1
ATOM 2661 O O . LEU A 1 342 ? 28.904 -2.131 -42.961 1.00 33.34 342 LEU A O 1
ATOM 2665 N N . GLY A 1 343 ? 28.272 -4.262 -43.297 1.00 37.56 343 GLY A N 1
ATOM 2666 C CA . GLY A 1 343 ? 27.983 -4.561 -41.894 1.00 37.56 343 GLY A CA 1
ATOM 2667 C C . GLY A 1 343 ? 28.480 -5.943 -41.476 1.00 37.56 343 GLY A C 1
ATOM 2668 O O . GLY A 1 343 ? 28.320 -6.914 -42.217 1.00 37.56 343 GLY A O 1
ATOM 2669 N N . ASN A 1 344 ? 29.048 -6.028 -40.269 1.00 35.84 344 ASN A N 1
ATOM 2670 C CA . ASN A 1 344 ? 29.513 -7.270 -39.646 1.00 35.84 344 ASN A CA 1
ATOM 2671 C C . ASN A 1 344 ? 28.812 -7.459 -38.296 1.00 35.84 344 ASN A C 1
ATOM 2673 O O . ASN A 1 344 ? 28.870 -6.563 -37.455 1.00 35.84 344 ASN A O 1
ATOM 2677 N N . ILE A 1 345 ? 28.185 -8.616 -38.068 1.00 40.47 345 ILE A N 1
ATOM 2678 C CA . ILE A 1 345 ? 27.516 -8.957 -36.800 1.00 40.47 345 ILE A CA 1
ATOM 2679 C C . ILE A 1 345 ? 27.878 -10.394 -36.395 1.00 40.47 345 ILE A C 1
ATOM 2681 O O . ILE A 1 345 ? 27.900 -11.292 -37.236 1.00 40.47 345 ILE A O 1
ATOM 2685 N N . SER A 1 346 ? 28.123 -10.637 -35.104 1.00 32.94 346 SER A N 1
ATOM 2686 C CA . SER A 1 346 ? 28.332 -11.979 -34.543 1.00 32.94 346 SER A CA 1
ATOM 2687 C C . SER A 1 346 ? 27.232 -12.336 -33.537 1.00 32.94 346 SER A C 1
ATOM 2689 O O . SER A 1 346 ? 26.869 -11.533 -32.680 1.00 32.94 346 SER A O 1
ATOM 2691 N N . PHE A 1 347 ? 26.668 -13.545 -33.642 1.00 35.72 347 PHE A N 1
ATOM 2692 C CA . PHE A 1 347 ? 25.624 -14.016 -32.723 1.00 35.72 347 PHE A CA 1
ATOM 2693 C C . PHE A 1 347 ? 25.675 -15.538 -32.552 1.00 35.72 347 PHE A C 1
ATOM 2695 O O . PHE A 1 347 ? 25.698 -16.273 -33.539 1.00 35.72 347 PHE A O 1
ATOM 2702 N N . HIS A 1 348 ? 25.696 -16.017 -31.300 1.00 34.69 348 HIS A N 1
ATOM 2703 C CA . HIS A 1 348 ? 25.747 -17.451 -30.951 1.00 34.69 348 HIS A CA 1
ATOM 2704 C C . HIS A 1 348 ? 26.878 -18.229 -31.665 1.00 34.69 348 HIS A C 1
ATOM 2706 O O . HIS A 1 348 ? 26.700 -19.366 -32.091 1.00 34.69 348 HIS A O 1
ATOM 2712 N N . GLY A 1 349 ? 28.050 -17.604 -31.825 1.00 41.09 349 GLY A N 1
ATOM 2713 C CA . GLY A 1 349 ? 29.220 -18.219 -32.467 1.00 41.09 349 GLY A CA 1
ATOM 2714 C C . GLY A 1 349 ? 29.216 -18.209 -34.001 1.00 41.09 349 GLY A C 1
ATOM 2715 O O . GLY A 1 349 ? 30.208 -18.627 -34.592 1.00 41.09 349 GLY A O 1
ATOM 2716 N N . ASN A 1 350 ? 28.159 -17.695 -34.639 1.00 42.38 350 ASN A N 1
ATOM 2717 C CA . ASN A 1 350 ? 28.062 -17.542 -36.091 1.00 42.38 350 ASN A CA 1
ATOM 2718 C C . ASN A 1 350 ? 28.395 -16.100 -36.505 1.00 42.38 350 ASN A C 1
ATOM 2720 O O . ASN A 1 350 ? 27.942 -15.150 -35.854 1.00 42.38 350 ASN A O 1
ATOM 2724 N N . MET A 1 351 ? 29.167 -15.937 -37.584 1.00 43.75 351 MET A N 1
ATOM 2725 C CA . MET A 1 351 ? 29.479 -14.628 -38.167 1.00 43.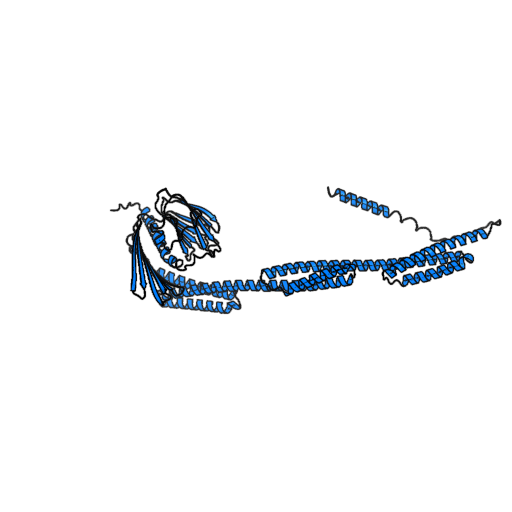75 351 MET A CA 1
ATOM 2726 C C . MET A 1 351 ? 28.596 -14.348 -39.379 1.00 43.75 351 MET A C 1
ATOM 2728 O O . MET A 1 351 ? 28.439 -15.190 -40.265 1.00 43.75 351 MET A O 1
ATOM 2732 N N . TYR A 1 352 ? 28.042 -13.139 -39.405 1.00 46.97 352 TYR A N 1
ATOM 2733 C CA . TYR A 1 352 ? 27.228 -12.616 -40.489 1.00 46.97 352 TYR A CA 1
ATOM 2734 C C . TYR A 1 352 ? 27.945 -11.422 -41.104 1.00 46.97 352 TYR A C 1
ATOM 2736 O O . TYR A 1 352 ? 28.245 -10.446 -40.410 1.00 46.97 352 TYR A O 1
ATOM 2744 N N . ARG A 1 353 ? 28.188 -11.493 -42.411 1.00 47.56 353 ARG A N 1
ATOM 2745 C CA . ARG A 1 353 ? 28.675 -10.362 -43.200 1.00 47.56 353 ARG A CA 1
ATOM 2746 C C . ARG A 1 353 ? 27.641 -10.023 -44.258 1.00 47.56 353 ARG A C 1
ATOM 2748 O O . ARG A 1 353 ? 27.188 -10.911 -44.982 1.00 47.56 353 ARG A O 1
ATOM 2755 N N . VAL A 1 354 ? 27.274 -8.748 -44.311 1.00 47.84 354 VAL A N 1
ATOM 2756 C CA . VAL A 1 354 ? 26.342 -8.216 -45.303 1.00 47.84 354 VAL A CA 1
ATOM 2757 C C . VAL A 1 354 ? 27.029 -7.106 -46.067 1.00 47.84 354 VAL A C 1
ATOM 2759 O O . VAL A 1 354 ? 27.546 -6.157 -45.471 1.00 47.84 354 VAL A O 1
ATOM 2762 N N . GLU A 1 355 ? 27.012 -7.224 -47.384 1.00 47.53 355 GLU A N 1
ATOM 2763 C CA . GLU A 1 355 ? 27.480 -6.188 -48.287 1.00 47.53 355 GLU A CA 1
ATOM 2764 C C . GLU A 1 355 ? 26.346 -5.812 -49.223 1.00 47.53 355 GLU A C 1
ATOM 2766 O O . GLU A 1 355 ? 25.758 -6.669 -49.879 1.00 47.53 355 GLU A O 1
ATOM 2771 N N . ASN A 1 356 ? 26.030 -4.521 -49.272 1.00 46.59 356 ASN A N 1
ATOM 2772 C CA . ASN A 1 356 ? 25.048 -4.020 -50.212 1.00 46.59 356 ASN A CA 1
ATOM 2773 C C . ASN A 1 356 ? 25.645 -2.913 -51.059 1.00 46.59 356 ASN A C 1
ATOM 2775 O O . ASN A 1 356 ? 26.300 -2.005 -50.540 1.00 46.59 356 ASN A O 1
ATOM 2779 N N . LYS A 1 357 ? 25.366 -2.966 -52.358 1.00 47.59 357 LYS A N 1
ATOM 2780 C CA . LYS A 1 357 ? 25.810 -1.976 -53.332 1.00 47.59 357 LYS A CA 1
ATOM 2781 C C . LYS A 1 357 ? 24.641 -1.569 -54.213 1.00 47.59 357 LYS A C 1
ATOM 2783 O O . LYS A 1 357 ? 24.012 -2.408 -54.847 1.00 47.59 357 LYS A O 1
ATOM 2788 N N . LEU A 1 358 ? 24.377 -0.274 -54.277 1.00 44.09 358 LEU A N 1
ATOM 2789 C CA . LEU A 1 358 ? 23.367 0.330 -55.131 1.00 44.09 358 LEU A CA 1
ATOM 2790 C C . LEU A 1 358 ? 24.062 1.155 -56.208 1.00 44.09 358 LEU A C 1
ATOM 2792 O O . LEU A 1 358 ? 24.914 1.987 -55.895 1.00 44.09 358 LEU A O 1
ATOM 2796 N N . GLN A 1 359 ? 23.690 0.921 -57.461 1.00 49.50 359 GLN A N 1
ATOM 2797 C CA . GLN A 1 359 ? 24.221 1.621 -58.622 1.00 49.50 359 GLN A CA 1
ATOM 2798 C C . GLN A 1 359 ? 23.074 2.202 -59.443 1.00 49.50 359 GLN A C 1
ATOM 2800 O O . GLN A 1 359 ? 22.118 1.500 -59.781 1.00 49.50 359 GLN A O 1
ATOM 2805 N N . PHE A 1 360 ? 23.185 3.480 -59.785 1.00 42.06 360 PHE A N 1
ATOM 2806 C CA . PHE A 1 360 ? 22.293 4.144 -60.729 1.00 42.06 360 PHE A CA 1
ATOM 2807 C C . PHE A 1 360 ? 23.055 4.427 -62.012 1.00 42.06 360 PHE A C 1
ATOM 2809 O O . PHE A 1 360 ? 24.031 5.168 -61.970 1.00 42.06 360 PHE A O 1
ATOM 2816 N N . THR A 1 361 ? 22.588 3.902 -63.141 1.00 46.84 361 THR A N 1
ATOM 2817 C CA . THR A 1 361 ? 23.208 4.159 -64.448 1.00 46.84 361 THR A CA 1
ATOM 2818 C C . THR A 1 361 ? 22.108 4.344 -65.485 1.00 46.84 361 THR A C 1
ATOM 2820 O O . THR A 1 361 ? 21.328 3.432 -65.734 1.00 46.84 361 THR A O 1
ATOM 2823 N N . ASN A 1 362 ? 22.011 5.528 -66.098 1.00 43.03 362 ASN A N 1
ATOM 2824 C CA . ASN A 1 362 ? 21.108 5.799 -67.232 1.00 43.03 362 ASN A CA 1
ATOM 2825 C C . ASN A 1 362 ? 19.635 5.349 -67.047 1.00 43.03 362 ASN A C 1
ATOM 2827 O O . ASN A 1 362 ? 19.005 4.873 -67.987 1.00 43.03 362 ASN A O 1
ATOM 2831 N N . GLY A 1 363 ? 19.064 5.510 -65.847 1.00 40.78 363 GLY A N 1
ATOM 2832 C CA . GLY A 1 363 ? 17.669 5.128 -65.558 1.00 40.78 363 GLY A CA 1
ATOM 2833 C C . GLY A 1 363 ? 17.462 3.651 -65.199 1.00 40.78 363 GLY A C 1
ATOM 2834 O O . GLY A 1 363 ? 16.325 3.243 -64.968 1.00 40.78 363 GLY A O 1
ATOM 2835 N N . ILE A 1 364 ? 18.547 2.880 -65.112 1.00 45.12 364 ILE A N 1
ATOM 2836 C CA . ILE A 1 364 ? 18.589 1.527 -64.559 1.00 45.12 364 ILE A CA 1
ATOM 2837 C C . ILE A 1 364 ? 19.049 1.625 -63.108 1.00 45.12 364 ILE A C 1
ATOM 2839 O O . ILE A 1 364 ? 20.060 2.272 -62.812 1.00 45.12 364 ILE A O 1
ATOM 2843 N N . VAL A 1 365 ? 18.315 0.976 -62.209 1.00 52.50 365 VAL A N 1
ATOM 2844 C CA . VAL A 1 365 ? 18.706 0.841 -60.807 1.00 52.50 365 VAL A CA 1
ATOM 2845 C C . VAL A 1 365 ? 19.146 -0.589 -60.573 1.00 52.50 365 VAL A C 1
ATOM 2847 O O . VAL A 1 365 ? 18.350 -1.502 -60.750 1.00 52.50 365 VAL A O 1
ATOM 2850 N N . THR A 1 366 ? 20.402 -0.793 -60.192 1.00 49.56 366 THR A N 1
ATOM 2851 C CA . THR A 1 366 ? 20.920 -2.127 -59.874 1.00 49.56 366 THR A CA 1
ATOM 2852 C C . THR A 1 366 ? 21.310 -2.188 -58.408 1.00 49.56 366 THR A C 1
ATOM 2854 O O . THR A 1 366 ? 22.156 -1.419 -57.952 1.00 49.56 366 THR A O 1
ATOM 2857 N N . MET A 1 367 ? 20.697 -3.105 -57.673 1.00 54.34 367 MET A N 1
ATOM 2858 C CA . MET A 1 367 ? 21.057 -3.447 -56.307 1.00 54.34 367 MET A CA 1
ATOM 2859 C C . MET A 1 367 ? 21.754 -4.797 -56.297 1.00 54.34 367 MET A C 1
ATOM 2861 O O . MET A 1 367 ? 21.262 -5.744 -56.895 1.00 54.34 367 MET A O 1
ATOM 2865 N N . TYR A 1 368 ? 22.859 -4.873 -55.570 1.00 56.59 368 TYR A N 1
ATOM 2866 C CA . TYR A 1 368 ? 23.535 -6.106 -55.203 1.00 56.59 368 TYR A CA 1
ATOM 2867 C C . TYR A 1 368 ? 23.450 -6.255 -53.690 1.00 56.59 368 TYR A C 1
ATOM 2869 O O . TYR A 1 368 ? 23.785 -5.316 -52.964 1.00 56.59 368 TYR A O 1
ATOM 2877 N N . MET A 1 369 ? 23.021 -7.420 -53.232 1.00 54.59 369 MET A N 1
ATOM 2878 C CA . MET A 1 369 ? 23.029 -7.820 -51.834 1.00 54.59 369 MET A CA 1
ATOM 2879 C C . MET A 1 369 ? 23.796 -9.129 -51.727 1.00 54.59 369 MET A C 1
ATOM 2881 O O . MET A 1 369 ? 23.496 -10.090 -52.426 1.00 54.59 369 MET A O 1
ATOM 2885 N N . GLU A 1 370 ? 24.783 -9.177 -50.846 1.00 57.50 370 GLU A N 1
ATOM 2886 C CA . GLU A 1 370 ? 25.492 -10.404 -50.514 1.00 57.50 370 GLU A CA 1
ATOM 2887 C C . GLU A 1 370 ? 25.383 -10.648 -49.014 1.00 57.50 370 GLU A C 1
ATOM 2889 O O . GLU A 1 370 ? 25.738 -9.802 -48.191 1.00 57.50 370 GLU A O 1
ATOM 2894 N N . LYS A 1 371 ? 24.890 -11.831 -48.661 1.00 58.47 371 LYS A N 1
ATOM 2895 C CA . LYS A 1 371 ? 24.797 -12.327 -47.295 1.00 58.47 371 LYS A CA 1
ATOM 2896 C C . LYS A 1 371 ? 25.703 -13.537 -47.163 1.00 58.47 371 LYS A C 1
ATOM 2898 O O . LYS A 1 371 ? 25.479 -14.545 -47.822 1.00 58.47 371 LYS A O 1
ATOM 2903 N N . ARG A 1 372 ? 26.660 -13.473 -46.242 1.00 63.50 372 ARG A N 1
ATOM 2904 C CA . ARG A 1 372 ? 27.502 -14.608 -45.851 1.00 63.50 372 ARG A CA 1
ATOM 2905 C C . ARG A 1 372 ? 27.168 -15.021 -44.425 1.00 63.50 372 ARG A C 1
ATOM 2907 O O . ARG A 1 372 ? 27.230 -14.197 -43.513 1.00 63.50 372 ARG A O 1
ATOM 2914 N N . VAL A 1 373 ? 26.805 -16.287 -44.243 1.00 66.75 373 VAL A N 1
ATOM 2915 C CA . VAL A 1 373 ? 26.485 -16.891 -42.946 1.00 66.75 373 VAL A CA 1
ATOM 2916 C C . VAL A 1 373 ? 27.479 -17.998 -42.655 1.00 66.75 373 VAL A C 1
ATOM 2918 O O . VAL A 1 373 ? 27.469 -19.030 -43.319 1.00 66.75 373 VAL A O 1
ATOM 2921 N N . GLU A 1 374 ? 28.293 -17.817 -41.625 1.00 69.56 374 GLU A N 1
ATOM 2922 C CA . GLU A 1 374 ? 29.236 -18.835 -41.170 1.00 69.56 374 GLU A CA 1
ATOM 2923 C C . GLU A 1 374 ? 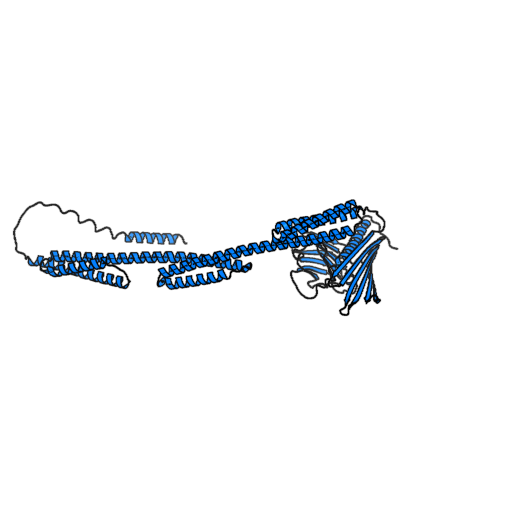28.636 -19.599 -39.990 1.00 69.56 374 GLU A C 1
ATOM 2925 O O . GLU A 1 374 ? 28.310 -19.001 -38.965 1.00 69.56 374 GLU A O 1
ATOM 2930 N N . ARG A 1 375 ? 28.475 -20.919 -40.130 1.00 71.50 375 ARG A N 1
ATOM 2931 C CA . ARG A 1 375 ? 27.980 -21.815 -39.081 1.00 71.50 375 ARG A CA 1
ATOM 2932 C C . ARG A 1 375 ? 29.001 -22.883 -38.745 1.00 71.50 375 ARG A C 1
ATOM 2934 O O . ARG A 1 375 ? 29.535 -23.549 -39.630 1.00 71.50 375 ARG A O 1
ATOM 2941 N N . ARG A 1 376 ? 29.216 -23.105 -37.451 1.00 72.81 376 ARG A N 1
ATOM 2942 C CA . ARG A 1 376 ? 30.026 -24.224 -36.966 1.00 72.81 376 ARG A CA 1
ATOM 2943 C C . ARG A 1 376 ? 29.112 -25.381 -36.577 1.00 72.81 376 ARG A C 1
ATOM 2945 O O . ARG A 1 376 ? 28.280 -25.237 -35.687 1.00 72.81 376 ARG A O 1
ATOM 2952 N N . LEU A 1 377 ? 29.241 -26.505 -37.272 1.00 70.31 377 LEU A N 1
ATOM 2953 C CA . LEU A 1 377 ? 28.472 -27.717 -36.988 1.00 70.31 377 LEU A CA 1
ATOM 2954 C C . LEU A 1 377 ? 29.009 -28.411 -35.725 1.00 70.31 377 LEU A C 1
ATOM 2956 O O . LEU A 1 377 ? 30.172 -28.233 -35.361 1.00 70.31 377 LEU A O 1
ATOM 2960 N N . GLU A 1 378 ? 28.185 -29.239 -35.077 1.00 67.25 378 GLU A N 1
ATOM 2961 C CA . GLU A 1 378 ? 28.545 -29.968 -33.842 1.00 67.25 378 GLU A CA 1
ATOM 2962 C C . GLU A 1 378 ? 29.796 -30.850 -33.999 1.00 67.25 378 GLU A C 1
ATOM 2964 O O . GLU A 1 378 ? 30.542 -31.066 -33.050 1.00 67.25 378 GLU A O 1
ATOM 2969 N N . ASN A 1 379 ? 30.076 -31.306 -35.223 1.00 68.19 379 ASN A N 1
ATOM 2970 C CA . ASN A 1 379 ? 31.269 -32.076 -35.578 1.00 68.19 379 ASN A CA 1
ATOM 2971 C C . ASN A 1 379 ? 32.529 -31.210 -35.821 1.00 68.19 379 ASN A C 1
ATOM 2973 O O . ASN A 1 379 ? 33.535 -31.717 -36.311 1.00 68.19 379 ASN A O 1
ATOM 2977 N N . GLY A 1 380 ? 32.473 -29.904 -35.540 1.00 64.12 380 GLY A N 1
ATOM 2978 C CA . GLY A 1 380 ? 33.573 -28.951 -35.711 1.00 64.12 380 GLY A CA 1
ATOM 2979 C C . GLY A 1 380 ? 33.765 -28.405 -37.133 1.00 64.12 380 GLY A C 1
ATOM 2980 O O . GLY A 1 380 ? 34.592 -27.510 -37.314 1.00 64.12 380 GLY A O 1
ATOM 2981 N N . THR A 1 381 ? 33.001 -28.894 -38.119 1.00 71.62 381 THR A N 1
ATOM 2982 C CA . THR A 1 381 ? 33.060 -28.466 -39.531 1.00 71.62 381 THR A CA 1
ATOM 2983 C C . THR A 1 381 ? 32.532 -27.041 -39.688 1.00 71.62 381 THR A C 1
ATOM 2985 O O . THR A 1 381 ? 31.475 -26.709 -39.142 1.00 71.62 381 THR A O 1
ATOM 2988 N N . LEU A 1 382 ? 33.236 -26.207 -40.459 1.00 71.31 382 LEU A N 1
ATOM 2989 C CA . LEU A 1 382 ? 32.764 -24.871 -40.819 1.00 71.31 382 LEU A CA 1
ATOM 2990 C C . LEU A 1 382 ? 31.925 -24.962 -42.096 1.00 71.31 382 LEU A C 1
ATOM 2992 O O . LEU A 1 382 ? 32.410 -25.406 -43.135 1.00 71.31 382 LEU A O 1
ATOM 2996 N N . GLN A 1 383 ? 30.670 -24.541 -42.012 1.00 78.81 383 GLN A N 1
ATOM 2997 C CA . GLN A 1 383 ? 29.756 -24.431 -43.140 1.00 78.81 383 GLN A CA 1
ATOM 2998 C C . GLN A 1 383 ? 29.474 -22.954 -43.405 1.00 78.81 383 GLN A C 1
ATOM 3000 O O . GLN A 1 383 ? 29.092 -22.231 -42.488 1.00 78.81 383 GLN A O 1
ATOM 3005 N N . ILE A 1 384 ? 29.640 -22.508 -44.645 1.00 75.69 384 ILE A N 1
ATOM 3006 C CA . ILE A 1 384 ? 29.383 -21.125 -45.044 1.00 75.69 384 ILE A CA 1
ATOM 3007 C C . ILE A 1 384 ? 28.266 -21.131 -46.080 1.00 75.69 384 ILE A C 1
ATOM 3009 O O . ILE A 1 384 ? 28.363 -21.792 -47.103 1.00 75.69 384 ILE A O 1
ATOM 3013 N N . GLU A 1 385 ? 27.177 -20.427 -45.804 1.00 73.94 385 GLU A N 1
ATOM 3014 C CA . GLU A 1 385 ? 26.100 -20.197 -46.767 1.00 73.94 385 GLU A CA 1
ATOM 3015 C C . GLU A 1 385 ? 26.238 -18.767 -47.292 1.00 73.94 385 GLU A C 1
ATOM 3017 O O . GLU A 1 385 ? 26.192 -17.814 -46.510 1.00 73.94 385 GLU A O 1
ATOM 3022 N N . ILE A 1 386 ? 26.431 -18.615 -48.600 1.00 71.00 386 ILE A N 1
ATOM 3023 C CA . ILE A 1 386 ? 26.494 -17.326 -49.285 1.00 71.00 386 ILE A CA 1
ATOM 3024 C C . ILE A 1 386 ? 25.234 -17.193 -50.136 1.00 71.00 386 ILE A C 1
ATOM 3026 O O . ILE A 1 386 ? 24.946 -18.047 -50.966 1.00 71.00 386 ILE A O 1
ATOM 3030 N N . ILE A 1 387 ? 24.479 -16.122 -49.930 1.00 65.56 387 ILE A N 1
ATOM 3031 C CA . ILE A 1 387 ? 23.307 -15.779 -50.734 1.00 65.56 387 ILE A CA 1
ATOM 3032 C C . ILE A 1 387 ? 23.600 -14.441 -51.395 1.00 65.56 387 ILE A C 1
ATOM 3034 O O . ILE A 1 387 ? 23.806 -13.443 -50.701 1.00 65.56 387 ILE A O 1
ATOM 3038 N N . LYS A 1 388 ? 23.643 -14.429 -52.723 1.00 64.12 388 LYS A N 1
ATOM 3039 C CA . LYS A 1 388 ? 23.794 -13.226 -53.537 1.00 64.12 388 LYS A CA 1
ATOM 3040 C C . LYS A 1 388 ? 22.468 -12.943 -54.213 1.00 64.12 388 LYS A C 1
ATOM 3042 O O . LYS A 1 388 ? 21.938 -13.807 -54.896 1.00 64.12 388 LYS A O 1
ATOM 3047 N N . GLU A 1 389 ? 21.948 -11.746 -54.032 1.00 59.00 389 GLU A N 1
ATOM 3048 C CA . GLU A 1 389 ? 20.740 -11.272 -54.692 1.00 59.00 389 GLU A CA 1
ATOM 3049 C C . GLU A 1 389 ? 21.087 -10.028 -55.495 1.00 59.00 389 GLU A C 1
ATOM 3051 O O . GLU A 1 389 ? 21.756 -9.113 -55.010 1.00 59.00 389 GLU A O 1
ATOM 3056 N N . LYS A 1 390 ? 20.625 -9.981 -56.735 1.00 56.88 390 LYS A N 1
ATOM 3057 C CA . LYS A 1 390 ? 20.773 -8.826 -57.600 1.00 56.88 390 LYS A CA 1
ATOM 3058 C C . LYS A 1 390 ? 19.410 -8.445 -58.134 1.00 56.88 390 LYS A C 1
ATOM 3060 O O . LYS A 1 390 ? 18.742 -9.242 -58.780 1.00 56.88 390 LYS A O 1
ATOM 3065 N N . ILE A 1 391 ? 19.011 -7.211 -57.866 1.00 56.88 391 ILE A N 1
ATOM 3066 C CA . ILE A 1 391 ? 17.745 -6.657 -58.335 1.00 56.88 391 ILE A CA 1
ATOM 3067 C C . ILE A 1 391 ? 18.058 -5.554 -59.331 1.00 56.88 391 ILE A C 1
ATOM 3069 O O . ILE A 1 391 ? 18.733 -4.582 -58.995 1.00 56.88 391 ILE A O 1
ATOM 3073 N N . ILE A 1 392 ? 17.561 -5.694 -60.552 1.00 53.91 392 ILE A N 1
ATOM 3074 C CA . ILE A 1 392 ? 17.693 -4.705 -61.614 1.00 53.91 392 ILE A CA 1
ATOM 3075 C C . ILE A 1 392 ? 16.311 -4.145 -61.911 1.00 53.91 392 ILE A C 1
ATOM 3077 O O . ILE A 1 392 ? 15.424 -4.870 -62.346 1.00 53.91 392 ILE A O 1
ATOM 3081 N N . VAL A 1 393 ? 16.124 -2.847 -61.716 1.00 52.31 393 VAL A N 1
ATOM 3082 C CA . VAL A 1 393 ? 14.885 -2.157 -62.067 1.00 52.31 393 VAL A CA 1
ATOM 3083 C C . VAL A 1 393 ? 15.123 -1.274 -63.282 1.00 52.31 393 VAL A C 1
ATOM 3085 O O . VAL A 1 393 ? 15.981 -0.388 -63.262 1.00 52.31 393 VAL A O 1
ATOM 3088 N N . ILE A 1 394 ? 14.341 -1.507 -64.336 1.00 52.25 394 ILE A N 1
ATOM 3089 C CA . ILE A 1 394 ? 14.385 -0.768 -65.600 1.00 52.25 394 ILE A CA 1
ATOM 3090 C C . ILE A 1 394 ? 12.959 -0.340 -65.949 1.00 52.25 394 ILE A C 1
ATOM 3092 O O . ILE A 1 394 ? 12.136 -1.146 -66.380 1.00 52.25 394 ILE A O 1
ATOM 3096 N N . GLY A 1 395 ? 12.641 0.943 -65.770 1.00 50.34 395 GLY A N 1
ATOM 3097 C CA . GLY A 1 395 ? 11.295 1.454 -66.046 1.00 50.34 395 GLY A CA 1
ATOM 3098 C C . GLY A 1 395 ? 10.222 0.799 -65.162 1.00 50.34 395 GLY A C 1
ATOM 3099 O O . GLY A 1 395 ? 10.151 1.090 -63.971 1.00 50.34 395 GLY A O 1
ATOM 3100 N N . ASN A 1 396 ? 9.359 -0.033 -65.754 1.00 47.81 396 ASN A N 1
ATOM 3101 C CA . ASN A 1 396 ? 8.311 -0.813 -65.077 1.00 47.81 396 ASN A CA 1
ATOM 3102 C C . ASN A 1 396 ? 8.667 -2.297 -64.879 1.00 47.81 396 ASN A C 1
ATOM 3104 O O . ASN A 1 396 ? 7.816 -3.039 -64.396 1.00 47.81 396 ASN A O 1
ATOM 3108 N N . LYS A 1 397 ? 9.874 -2.719 -65.270 1.00 50.03 397 LYS A N 1
ATOM 3109 C CA . LYS A 1 397 ? 10.347 -4.099 -65.154 1.00 50.03 397 LYS A CA 1
ATOM 3110 C C . LYS A 1 397 ? 11.339 -4.246 -64.009 1.00 50.03 397 LYS A C 1
ATOM 3112 O O . LYS A 1 397 ? 12.212 -3.390 -63.844 1.00 50.03 397 LYS A O 1
ATOM 3117 N N . THR A 1 398 ? 11.238 -5.347 -63.278 1.00 54.50 398 THR A N 1
ATOM 3118 C CA . THR A 1 398 ? 12.182 -5.732 -62.227 1.00 54.50 398 THR A CA 1
ATOM 3119 C C . THR A 1 398 ? 12.713 -7.123 -62.537 1.00 54.50 398 THR A C 1
ATOM 3121 O O . THR A 1 398 ? 11.946 -8.076 -62.558 1.00 54.50 398 THR A O 1
ATOM 3124 N N . LEU A 1 399 ? 14.013 -7.242 -62.779 1.00 55.00 399 LEU A N 1
ATOM 3125 C CA . LEU A 1 399 ? 14.706 -8.521 -62.872 1.00 55.00 399 LEU A CA 1
ATOM 3126 C C . LEU A 1 399 ? 15.329 -8.830 -61.516 1.00 55.00 399 LEU A C 1
ATOM 3128 O O . LEU A 1 399 ? 16.010 -7.974 -60.947 1.00 55.00 399 LEU A O 1
ATOM 3132 N N . ILE A 1 400 ? 15.119 -10.038 -61.015 1.00 58.28 400 ILE A N 1
ATOM 3133 C CA . ILE A 1 400 ? 15.736 -10.513 -59.785 1.00 58.28 400 ILE A CA 1
ATOM 3134 C C . ILE A 1 400 ? 16.559 -11.751 -60.112 1.00 58.28 400 ILE A C 1
ATOM 3136 O O . ILE A 1 400 ? 16.057 -12.695 -60.708 1.00 58.28 400 ILE A O 1
ATOM 3140 N N . GLU A 1 401 ? 17.833 -11.735 -59.748 1.00 59.03 401 GLU A N 1
ATOM 3141 C CA . GLU A 1 401 ? 18.754 -12.864 -59.858 1.00 59.03 401 GLU A CA 1
ATOM 3142 C C . GLU A 1 401 ? 19.171 -13.253 -58.435 1.00 59.03 401 GLU A C 1
ATOM 3144 O O . GLU A 1 401 ? 19.622 -12.395 -57.672 1.00 59.03 401 GLU A O 1
ATOM 3149 N N . GLN A 1 402 ? 19.023 -14.521 -58.058 1.00 70.81 402 GLN A N 1
ATOM 3150 C CA . GLN A 1 402 ? 19.514 -15.047 -56.787 1.00 70.81 402 GLN A CA 1
ATOM 3151 C C . GLN A 1 402 ? 20.496 -16.188 -57.046 1.00 70.81 402 GLN A C 1
ATOM 3153 O O . GLN A 1 402 ? 20.246 -17.076 -57.854 1.00 70.81 402 GLN A O 1
ATOM 3158 N N . VAL A 1 403 ? 21.612 -16.175 -56.324 1.00 71.81 403 VAL A N 1
ATOM 3159 C CA . VAL A 1 403 ? 22.602 -17.248 -56.313 1.00 71.81 403 VAL A CA 1
ATOM 3160 C C . VAL A 1 403 ? 22.828 -17.684 -54.874 1.00 71.81 403 VAL A C 1
ATOM 3162 O O . VAL A 1 403 ? 23.262 -16.894 -54.032 1.00 71.81 403 VAL A O 1
ATOM 3165 N N . ARG A 1 404 ? 22.538 -18.949 -54.575 1.00 73.75 404 ARG A N 1
ATOM 3166 C CA . ARG A 1 404 ? 22.782 -19.565 -53.269 1.00 73.75 404 ARG A CA 1
ATOM 3167 C C . ARG A 1 404 ? 23.944 -20.542 -53.375 1.00 73.75 404 ARG A C 1
ATOM 3169 O O . ARG A 1 404 ? 23.849 -21.549 -54.069 1.00 73.75 404 ARG A O 1
ATOM 3176 N N . ILE A 1 405 ? 25.011 -20.267 -52.635 1.00 80.31 405 ILE A N 1
ATOM 3177 C CA . ILE A 1 405 ? 26.239 -21.061 -52.578 1.00 80.31 405 ILE A CA 1
ATOM 3178 C C . ILE A 1 405 ? 26.379 -21.634 -51.168 1.00 80.31 405 ILE A C 1
ATOM 3180 O O . ILE A 1 405 ? 26.257 -20.922 -50.172 1.00 80.31 405 ILE A O 1
ATOM 3184 N N . LEU A 1 406 ? 26.654 -22.930 -51.073 1.00 80.12 406 LEU A N 1
ATOM 3185 C CA . LEU A 1 406 ? 26.933 -23.618 -49.820 1.00 80.12 406 LEU A CA 1
ATOM 3186 C C . LEU A 1 406 ? 28.366 -24.133 -49.839 1.00 80.12 406 LEU A C 1
ATOM 3188 O O . LEU A 1 406 ? 28.679 -25.035 -50.607 1.00 80.12 406 LEU A O 1
ATOM 3192 N N . GLU A 1 407 ? 29.217 -23.620 -48.964 1.00 84.62 407 GLU A N 1
ATOM 3193 C CA . GLU A 1 407 ? 30.588 -24.081 -48.770 1.00 84.62 407 GLU A CA 1
ATOM 3194 C C . GLU A 1 407 ? 30.701 -24.924 -47.491 1.00 84.62 407 GLU A C 1
ATOM 3196 O O . GLU A 1 407 ? 30.076 -24.627 -46.467 1.00 84.62 407 GLU A O 1
ATOM 3201 N N . LYS A 1 408 ? 31.532 -25.970 -47.510 1.00 78.44 408 LYS A N 1
ATOM 3202 C CA . LYS A 1 408 ? 31.952 -26.712 -46.310 1.00 78.44 408 LYS A CA 1
ATOM 3203 C C . LYS A 1 408 ? 33.470 -26.840 -46.309 1.00 78.44 408 LYS A C 1
ATOM 3205 O O . LYS A 1 408 ? 34.042 -27.336 -47.269 1.00 78.44 408 LYS A O 1
ATOM 3210 N N . ASN A 1 409 ? 34.122 -26.386 -45.237 1.00 73.38 409 ASN A N 1
ATOM 3211 C CA . ASN A 1 409 ? 35.587 -26.360 -45.097 1.00 73.38 409 ASN A CA 1
ATOM 3212 C C . ASN A 1 409 ? 36.331 -25.711 -46.288 1.00 73.38 409 ASN A C 1
ATOM 3214 O O . ASN A 1 409 ? 37.459 -26.088 -46.591 1.00 73.38 409 ASN A O 1
ATOM 3218 N N . GLY A 1 410 ? 35.709 -24.725 -46.943 1.00 69.25 410 GLY A N 1
ATOM 3219 C CA . GLY A 1 410 ? 36.284 -23.995 -48.078 1.00 69.25 410 GLY A CA 1
ATOM 3220 C C . GLY A 1 410 ? 36.002 -24.591 -49.462 1.00 69.25 410 GLY A C 1
ATOM 3221 O O . GLY A 1 410 ? 36.408 -23.986 -50.448 1.00 69.25 410 GLY A O 1
ATOM 3222 N N . GLU A 1 411 ? 35.295 -25.722 -49.563 1.00 75.50 411 GLU A N 1
ATOM 3223 C CA . GLU A 1 411 ? 34.844 -26.284 -50.846 1.00 75.50 411 GLU A CA 1
ATOM 3224 C C . GLU A 1 411 ? 33.357 -25.999 -51.087 1.00 75.50 411 GLU A C 1
ATOM 3226 O O . GLU A 1 411 ? 32.535 -26.178 -50.183 1.00 75.50 411 GLU A O 1
ATOM 3231 N N . VAL A 1 412 ? 33.000 -25.585 -52.309 1.00 79.44 412 VAL A N 1
ATOM 3232 C CA . VAL A 1 412 ? 31.605 -25.379 -52.732 1.00 79.44 412 VAL A CA 1
ATOM 3233 C C . VAL A 1 412 ? 30.920 -26.735 -52.898 1.00 79.44 412 VAL A C 1
ATOM 3235 O O . VAL A 1 412 ? 31.288 -27.542 -53.746 1.00 79.44 412 VAL A O 1
ATOM 3238 N N . VAL A 1 413 ? 29.908 -26.980 -52.073 1.00 82.06 413 VAL A N 1
ATOM 3239 C CA . VAL A 1 413 ? 29.111 -28.213 -52.028 1.00 82.06 413 VAL A CA 1
ATOM 3240 C C . VAL A 1 413 ? 27.866 -28.109 -52.905 1.00 82.06 413 VAL A C 1
ATOM 3242 O O . VAL A 1 413 ? 27.431 -29.108 -53.472 1.00 82.06 413 VAL A O 1
ATOM 3245 N N . SER A 1 414 ? 27.274 -26.920 -53.011 1.00 79.50 414 SER A N 1
ATOM 3246 C CA . SER A 1 414 ? 26.142 -26.673 -53.907 1.00 79.50 414 SER A CA 1
ATOM 3247 C C . SER A 1 414 ? 26.078 -25.212 -54.324 1.00 79.50 414 SER A C 1
ATOM 3249 O O . SER A 1 414 ? 26.266 -24.335 -53.483 1.00 79.50 414 SER A O 1
ATOM 3251 N N . GLU A 1 415 ? 25.720 -24.970 -55.578 1.00 83.75 415 GLU A N 1
ATOM 3252 C CA . GLU A 1 415 ? 25.417 -23.652 -56.127 1.00 83.75 415 GLU A CA 1
ATOM 3253 C C . GLU A 1 415 ? 24.093 -23.749 -56.889 1.00 83.75 415 GLU A C 1
ATOM 3255 O O . GLU A 1 415 ? 23.892 -24.666 -57.687 1.00 83.75 415 GLU A O 1
ATOM 3260 N N . GLN A 1 416 ? 23.158 -22.861 -56.570 1.00 74.56 416 GLN A N 1
ATOM 3261 C CA . GLN A 1 416 ? 21.848 -22.779 -57.207 1.00 74.56 416 GLN A CA 1
ATOM 3262 C C . GLN A 1 416 ? 21.626 -21.345 -57.667 1.00 74.56 416 GLN A C 1
ATOM 3264 O O . GLN A 1 416 ? 21.713 -20.429 -56.851 1.00 74.56 416 GLN A O 1
ATOM 3269 N N . GLU A 1 417 ? 21.325 -21.171 -58.950 1.00 73.81 417 GLU A N 1
ATOM 3270 C CA . GLU A 1 417 ? 20.975 -19.882 -59.543 1.00 73.81 417 GLU A CA 1
ATOM 3271 C C . GLU A 1 417 ? 19.496 -19.880 -59.937 1.00 73.81 417 GLU A C 1
ATOM 3273 O O . GLU A 1 417 ? 19.010 -20.829 -60.557 1.00 73.81 417 GLU A O 1
ATOM 3278 N N . SER A 1 418 ? 18.786 -18.810 -59.596 1.00 65.00 418 SER A N 1
ATOM 3279 C CA . SER A 1 418 ? 17.425 -18.534 -60.050 1.00 65.00 418 SER A CA 1
ATOM 3280 C C . SER A 1 418 ? 17.336 -17.111 -60.597 1.00 65.00 418 SER A C 1
ATOM 3282 O O . SER A 1 418 ? 18.043 -16.203 -60.153 1.00 65.00 418 SER A O 1
ATOM 3284 N N . SER A 1 419 ? 16.479 -16.909 -61.598 1.00 54.81 419 SER A N 1
ATOM 3285 C CA . SER A 1 419 ? 16.215 -15.592 -62.172 1.00 54.81 419 SER A CA 1
ATOM 3286 C C . SER A 1 419 ? 14.735 -15.448 -62.498 1.00 54.81 419 SER A C 1
ATOM 3288 O O . SER A 1 419 ? 14.144 -16.350 -63.091 1.00 54.81 419 SER A O 1
ATOM 3290 N N . GLU A 1 420 ? 14.151 -14.320 -62.109 1.00 58.16 420 GLU A N 1
ATOM 3291 C CA . GLU A 1 420 ? 12.738 -13.999 -62.299 1.00 58.16 420 GLU A CA 1
ATOM 3292 C C . GLU A 1 420 ? 12.586 -12.577 -62.851 1.00 58.16 420 GLU A C 1
ATOM 3294 O O . GLU A 1 420 ? 13.220 -11.635 -62.369 1.00 58.16 420 GLU A O 1
ATOM 3299 N N . GLU A 1 421 ? 11.742 -12.408 -63.873 1.00 51.09 421 GLU A N 1
ATOM 3300 C CA . GLU A 1 421 ? 11.431 -11.111 -64.485 1.00 51.09 421 GLU A CA 1
ATOM 3301 C C . GLU A 1 421 ? 9.980 -10.719 -64.184 1.00 51.09 421 GLU A C 1
ATOM 3303 O O . GLU A 1 421 ? 9.032 -11.333 -64.672 1.00 51.09 421 GLU A O 1
ATOM 3308 N N . LEU A 1 422 ? 9.803 -9.634 -63.434 1.00 55.81 422 LEU A N 1
ATOM 3309 C CA . LEU A 1 422 ? 8.508 -9.037 -63.127 1.00 55.81 422 LEU A CA 1
ATOM 3310 C C . LEU A 1 422 ? 8.237 -7.885 -64.100 1.00 55.81 422 LEU A C 1
ATOM 3312 O O . LEU A 1 422 ? 9.002 -6.923 -64.173 1.00 55.81 422 LEU A O 1
ATOM 3316 N N . ASN A 1 423 ? 7.136 -7.965 -64.851 1.00 48.56 423 ASN A N 1
ATOM 3317 C CA . ASN A 1 423 ? 6.836 -7.047 -65.959 1.00 48.56 423 ASN A CA 1
ATOM 3318 C C . ASN A 1 423 ? 5.986 -5.809 -65.580 1.00 48.56 423 ASN A C 1
ATOM 3320 O O . ASN A 1 423 ? 5.727 -4.958 -66.437 1.00 48.56 423 ASN A O 1
ATOM 3324 N N . GLU A 1 424 ? 5.575 -5.666 -64.315 1.00 53.78 424 GLU A N 1
ATOM 3325 C CA . GLU A 1 424 ? 4.775 -4.536 -63.822 1.00 53.78 424 GLU A CA 1
ATOM 3326 C C . GLU A 1 424 ? 5.315 -3.972 -62.501 1.00 53.78 424 GLU A C 1
ATOM 3328 O O . GLU A 1 424 ? 5.906 -4.685 -61.692 1.00 53.78 424 GLU A O 1
ATOM 3333 N N . SER A 1 425 ? 5.090 -2.673 -62.260 1.00 53.75 425 SER A N 1
ATOM 3334 C CA . SER A 1 425 ? 5.453 -2.025 -60.996 1.00 53.75 425 SER A CA 1
ATOM 3335 C C . SER A 1 425 ? 4.645 -2.648 -59.859 1.00 53.75 425 SER A C 1
ATOM 3337 O O . SER A 1 425 ? 3.472 -2.337 -59.673 1.00 53.75 425 SER A O 1
ATOM 3339 N N . THR A 1 426 ? 5.285 -3.526 -59.093 1.00 62.88 426 THR A N 1
ATOM 3340 C CA . THR A 1 426 ? 4.659 -4.264 -57.996 1.00 62.88 426 THR A CA 1
ATOM 3341 C C . THR A 1 426 ? 4.237 -3.337 -56.857 1.00 62.88 426 THR A C 1
ATOM 3343 O O . THR A 1 426 ? 3.293 -3.644 -56.151 1.00 62.88 426 THR A O 1
ATOM 3346 N N . THR A 1 427 ? 4.855 -2.171 -56.656 1.00 66.06 427 THR A N 1
ATOM 3347 C CA . THR A 1 427 ? 4.489 -1.280 -55.539 1.00 66.06 427 THR A CA 1
ATOM 3348 C C . THR A 1 427 ? 3.251 -0.436 -55.843 1.00 66.06 427 THR A C 1
ATOM 3350 O O . THR A 1 427 ? 3.291 0.493 -56.648 1.00 66.06 427 THR A O 1
ATOM 3353 N N . ALA A 1 428 ? 2.170 -0.684 -55.109 1.00 66.06 428 ALA A N 1
ATOM 3354 C CA . ALA A 1 428 ? 0.914 0.042 -55.230 1.00 66.06 428 ALA A CA 1
ATOM 3355 C C . ALA A 1 428 ? 0.914 1.390 -54.495 1.00 66.06 428 ALA A C 1
ATOM 3357 O O . ALA A 1 428 ? 0.435 2.395 -55.028 1.00 66.06 428 ALA A O 1
ATOM 3358 N N . SER A 1 429 ? 1.406 1.441 -53.254 1.00 68.69 429 SER A N 1
ATOM 3359 C CA . SER A 1 429 ? 1.364 2.648 -52.412 1.00 68.69 429 SER A CA 1
ATOM 3360 C C . SER A 1 429 ? 2.394 2.612 -51.282 1.00 68.69 429 SER A C 1
ATOM 3362 O O . SER A 1 429 ? 2.783 1.538 -50.821 1.00 68.69 429 SER A O 1
ATOM 3364 N N . ILE A 1 430 ? 2.795 3.798 -50.816 1.00 70.19 430 ILE A N 1
ATOM 3365 C CA . ILE A 1 430 ? 3.622 3.993 -49.616 1.00 70.19 430 ILE A CA 1
ATOM 3366 C C . ILE A 1 430 ? 2.823 4.788 -48.593 1.00 70.19 430 ILE A C 1
ATOM 3368 O O . ILE A 1 430 ? 2.262 5.828 -48.929 1.00 70.19 430 ILE A O 1
ATOM 3372 N N . LEU A 1 431 ? 2.789 4.325 -47.351 1.00 73.94 431 LEU A N 1
ATOM 3373 C CA . LEU A 1 431 ? 2.131 4.996 -46.242 1.00 73.94 431 LEU A CA 1
ATOM 3374 C C . LEU A 1 431 ? 3.181 5.395 -45.212 1.00 73.94 431 LEU A C 1
ATOM 3376 O O . LEU A 1 431 ? 3.865 4.533 -44.676 1.00 73.94 431 LEU A O 1
ATOM 3380 N N . GLU A 1 432 ? 3.277 6.679 -44.896 1.00 75.56 432 GLU A N 1
ATOM 3381 C CA . GLU A 1 432 ? 4.039 7.164 -43.747 1.00 75.56 432 GLU A CA 1
ATOM 3382 C C . GLU A 1 432 ? 3.078 7.419 -42.592 1.00 75.56 432 GLU A C 1
ATOM 3384 O O . GLU A 1 432 ? 2.190 8.263 -42.685 1.00 75.56 432 GLU A O 1
ATOM 3389 N N . VAL A 1 433 ? 3.248 6.693 -41.497 1.00 78.69 433 VAL A N 1
ATOM 3390 C CA . VAL A 1 433 ? 2.372 6.712 -40.332 1.00 78.69 433 VAL A CA 1
ATOM 3391 C C . VAL A 1 433 ? 3.165 7.258 -39.151 1.00 78.69 433 VAL A C 1
ATOM 3393 O O . VAL A 1 433 ? 4.075 6.614 -38.631 1.00 78.69 433 VAL A O 1
ATOM 3396 N N . LYS A 1 434 ? 2.804 8.467 -38.727 1.00 79.31 434 LYS A N 1
ATOM 3397 C CA . LYS A 1 434 ? 3.359 9.175 -37.566 1.00 79.31 434 LYS A CA 1
ATOM 3398 C C . LYS A 1 434 ? 2.309 9.309 -36.474 1.00 79.31 434 LYS A C 1
ATOM 3400 O O . LYS A 1 434 ? 1.125 9.117 -36.736 1.00 79.31 434 LYS A O 1
ATOM 3405 N N . LYS A 1 435 ? 2.689 9.750 -35.269 1.00 75.12 435 LYS A N 1
ATOM 3406 C CA . LYS A 1 435 ? 1.802 9.887 -34.093 1.00 75.12 435 LYS A CA 1
ATOM 3407 C C . LYS A 1 435 ? 0.402 10.457 -34.363 1.00 75.12 435 LYS A C 1
ATOM 3409 O O . LYS A 1 435 ? -0.551 9.959 -33.781 1.00 75.12 435 LYS A O 1
ATOM 3414 N N . ARG A 1 436 ? 0.234 11.432 -35.261 1.00 72.19 436 ARG A N 1
ATOM 3415 C CA . ARG A 1 436 ? -1.090 12.004 -35.599 1.00 72.19 436 ARG A CA 1
ATOM 3416 C C . ARG A 1 436 ? -1.416 12.055 -37.088 1.00 72.19 436 ARG A C 1
ATOM 3418 O O . ARG A 1 436 ? -2.503 12.484 -37.451 1.00 72.19 436 ARG A O 1
ATOM 3425 N N . GLU A 1 437 ? -0.503 11.610 -37.941 1.00 78.00 437 GLU A N 1
ATOM 3426 C CA . GLU A 1 437 ? -0.590 11.831 -39.384 1.00 78.00 437 GLU A CA 1
ATOM 3427 C C . GLU A 1 437 ? -0.368 10.525 -40.138 1.00 78.00 437 GLU A C 1
ATOM 3429 O O . GLU A 1 437 ? 0.472 9.714 -39.748 1.00 78.00 437 GLU A O 1
ATOM 3434 N N . ILE A 1 438 ? -1.130 10.335 -41.214 1.00 79.81 438 ILE A N 1
ATOM 3435 C CA . ILE A 1 438 ? -0.898 9.284 -42.201 1.00 79.81 438 ILE A CA 1
ATOM 3436 C C . ILE A 1 438 ? -0.764 9.972 -43.554 1.00 79.81 438 ILE A C 1
ATOM 3438 O O . ILE A 1 438 ? -1.730 10.554 -44.045 1.00 79.81 438 ILE A O 1
ATOM 3442 N N . ASN A 1 439 ? 0.415 9.885 -44.163 1.00 72.88 439 ASN A N 1
ATOM 3443 C CA . ASN A 1 439 ? 0.652 10.375 -45.514 1.00 72.88 439 ASN A CA 1
ATOM 3444 C C . ASN A 1 439 ? 0.667 9.187 -46.471 1.00 72.88 439 ASN A C 1
ATOM 3446 O O . ASN A 1 439 ? 1.554 8.341 -46.398 1.00 72.88 439 ASN A O 1
ATOM 3450 N N . ILE A 1 440 ? -0.312 9.122 -47.371 1.00 74.50 440 ILE A N 1
ATOM 3451 C CA . ILE A 1 440 ? -0.403 8.064 -48.380 1.00 74.50 440 ILE A CA 1
ATOM 3452 C C . ILE A 1 440 ? 0.116 8.608 -49.710 1.00 74.50 440 ILE A C 1
ATOM 3454 O O . ILE A 1 440 ? -0.470 9.512 -50.304 1.00 74.50 440 ILE A O 1
ATOM 3458 N N . THR A 1 441 ? 1.212 8.036 -50.195 1.00 69.56 441 THR A N 1
ATOM 3459 C CA . THR A 1 441 ? 1.745 8.279 -51.535 1.00 69.56 441 THR A CA 1
ATOM 3460 C C . THR A 1 441 ? 1.279 7.165 -52.463 1.00 69.56 441 THR A C 1
ATOM 3462 O O . THR A 1 441 ? 1.773 6.037 -52.401 1.00 69.56 441 THR A O 1
ATOM 3465 N N . LYS A 1 442 ? 0.327 7.489 -53.339 1.00 65.31 442 LYS A N 1
ATOM 3466 C CA . LYS A 1 442 ? -0.209 6.566 -54.346 1.00 65.31 442 LYS A CA 1
ATOM 3467 C C . LYS A 1 442 ? 0.774 6.408 -55.513 1.00 65.31 442 LYS A C 1
ATOM 3469 O O . LYS A 1 442 ? 1.208 7.414 -56.074 1.00 65.31 442 LYS A O 1
ATOM 3474 N N . ILE A 1 443 ? 1.111 5.168 -55.878 1.00 62.41 443 ILE A N 1
ATOM 3475 C CA . ILE A 1 443 ? 2.075 4.851 -56.953 1.00 62.41 443 ILE A CA 1
ATOM 3476 C C . ILE A 1 443 ? 1.389 4.163 -58.133 1.00 62.41 443 ILE A C 1
ATOM 3478 O O . ILE A 1 443 ? 1.593 4.582 -59.276 1.00 62.41 443 ILE A O 1
ATOM 3482 N N . ASP A 1 444 ? 0.577 3.143 -57.859 1.00 66.62 444 ASP A N 1
ATOM 3483 C CA . ASP A 1 444 ? -0.328 2.542 -58.835 1.00 66.62 444 ASP A CA 1
ATOM 3484 C C . ASP A 1 444 ? -1.700 3.204 -58.702 1.00 66.62 444 ASP A C 1
ATOM 3486 O O . ASP A 1 444 ? -2.338 3.172 -57.650 1.00 66.62 444 ASP A O 1
ATOM 3490 N N . VAL A 1 445 ? -2.162 3.835 -59.780 1.00 69.38 445 VAL A N 1
ATOM 3491 C CA . VAL A 1 445 ? -3.474 4.491 -59.816 1.00 69.38 445 VAL A CA 1
ATOM 3492 C C . VAL A 1 445 ? -4.628 3.491 -59.712 1.00 69.38 445 VAL A C 1
ATOM 3494 O O . VAL A 1 445 ? -5.711 3.886 -59.275 1.00 69.38 445 VAL A O 1
ATOM 3497 N N . SER A 1 446 ? -4.379 2.225 -60.049 1.00 73.94 446 SER A N 1
ATOM 3498 C CA . SER A 1 446 ? -5.351 1.129 -60.053 1.00 73.94 446 SER A CA 1
ATOM 3499 C C . SER A 1 446 ? -5.642 0.589 -58.654 1.00 73.94 446 SER A C 1
ATOM 3501 O O . SER A 1 446 ? -6.680 -0.030 -58.456 1.00 73.94 446 SER A O 1
ATOM 3503 N N . VAL A 1 447 ? -4.764 0.846 -57.678 1.00 80.75 447 VAL A N 1
ATOM 3504 C CA . VAL A 1 447 ? -4.942 0.412 -56.287 1.00 80.75 447 VAL A CA 1
ATOM 3505 C C . VAL A 1 447 ? -5.266 1.606 -55.405 1.00 80.75 447 VAL A C 1
ATOM 3507 O O . VAL A 1 447 ? -4.523 2.583 -55.378 1.00 80.75 447 VAL A O 1
ATOM 3510 N N . GLN A 1 448 ? -6.359 1.539 -54.657 1.00 85.81 448 GLN A N 1
ATOM 3511 C CA . GLN A 1 448 ? -6.748 2.542 -53.673 1.00 85.81 448 GLN A CA 1
ATOM 3512 C C . GLN A 1 448 ? -6.478 2.034 -52.257 1.00 85.81 448 GLN A C 1
ATOM 3514 O O . GLN A 1 448 ? -6.827 0.904 -51.919 1.00 85.81 448 GLN A O 1
ATOM 3519 N N . VAL A 1 449 ? -5.871 2.890 -51.430 1.00 88.31 449 VAL A N 1
ATOM 3520 C CA . VAL A 1 449 ? -5.615 2.617 -50.014 1.00 88.31 449 VAL A CA 1
ATOM 3521 C C . VAL A 1 449 ? -6.241 3.716 -49.169 1.00 88.31 449 VAL A C 1
ATOM 3523 O O . VAL A 1 449 ? -5.836 4.872 -49.269 1.00 88.31 449 VAL A O 1
ATOM 3526 N N . ASP A 1 450 ? -7.189 3.339 -48.317 1.00 87.12 450 ASP A N 1
ATOM 3527 C CA . ASP A 1 450 ? -7.888 4.242 -47.407 1.00 87.12 450 ASP A CA 1
ATOM 3528 C C . ASP A 1 450 ? -7.613 3.844 -45.951 1.00 87.12 450 ASP A C 1
ATOM 3530 O O . ASP A 1 450 ? -7.700 2.672 -45.580 1.00 87.12 450 ASP A O 1
ATOM 3534 N N . ALA A 1 451 ? -7.317 4.817 -45.090 1.00 86.19 451 ALA A N 1
ATOM 3535 C CA . ALA A 1 451 ? -7.229 4.578 -43.651 1.00 86.19 451 ALA A CA 1
ATOM 3536 C C . ALA A 1 451 ? -8.642 4.543 -43.045 1.00 86.19 451 ALA A C 1
ATOM 3538 O O . ALA A 1 451 ? -9.328 5.561 -43.007 1.00 86.19 451 ALA A O 1
ATOM 3539 N N . LEU A 1 452 ? -9.086 3.372 -42.576 1.00 84.25 452 LEU A N 1
ATOM 3540 C CA . LEU A 1 452 ? -10.435 3.181 -42.028 1.00 84.25 452 LEU A CA 1
ATOM 3541 C C . LEU A 1 452 ? -10.533 3.577 -40.559 1.00 84.25 452 LEU A C 1
ATOM 3543 O O . LEU A 1 452 ? -11.521 4.167 -40.126 1.00 84.25 452 LEU A O 1
ATOM 3547 N N . HIS A 1 453 ? -9.541 3.174 -39.771 1.00 79.81 453 HIS A N 1
ATOM 3548 C CA . HIS A 1 453 ? -9.535 3.408 -38.338 1.00 79.81 453 HIS A CA 1
ATOM 3549 C C . HIS A 1 453 ? -8.111 3.407 -37.805 1.00 79.81 453 HIS A C 1
ATOM 3551 O O . HIS A 1 453 ? -7.268 2.625 -38.250 1.00 79.81 453 HIS A O 1
ATOM 3557 N N . ARG A 1 454 ? -7.867 4.267 -36.822 1.00 75.69 454 ARG A N 1
ATOM 3558 C CA . ARG A 1 454 ? -6.611 4.323 -36.096 1.00 75.69 454 ARG A CA 1
ATOM 3559 C C . ARG A 1 454 ? -6.890 4.623 -34.634 1.00 75.69 454 ARG A C 1
ATOM 3561 O O . ARG A 1 454 ? -7.599 5.580 -34.330 1.00 75.69 454 ARG A O 1
ATOM 3568 N N . ASP A 1 455 ? -6.283 3.833 -33.770 1.00 75.38 455 ASP A N 1
ATOM 3569 C CA . ASP A 1 455 ? -6.217 4.074 -32.336 1.00 75.38 455 ASP A CA 1
ATOM 3570 C C . ASP A 1 455 ? -4.757 3.938 -31.867 1.00 75.38 455 ASP A C 1
ATOM 3572 O O . ASP A 1 455 ? -3.836 3.891 -32.689 1.00 75.38 455 ASP A O 1
ATOM 3576 N N . GLU A 1 456 ? -4.533 3.974 -30.557 1.00 71.06 456 GLU A N 1
ATOM 3577 C CA . GLU A 1 456 ? -3.189 3.953 -29.976 1.00 71.06 456 GLU A CA 1
ATOM 3578 C C . GLU A 1 456 ? -2.435 2.638 -30.222 1.00 71.06 456 GLU A C 1
ATOM 3580 O O . GLU A 1 456 ? -1.210 2.667 -30.262 1.00 71.06 456 GLU A O 1
ATOM 3585 N N . ASP A 1 457 ? -3.120 1.522 -30.485 1.00 75.69 457 ASP A N 1
ATOM 3586 C CA . ASP A 1 457 ? -2.490 0.197 -30.613 1.00 75.69 457 ASP A CA 1
ATOM 3587 C C . ASP A 1 457 ? -2.763 -0.481 -31.961 1.00 75.69 457 ASP A C 1
ATOM 3589 O O . ASP A 1 457 ? -2.246 -1.568 -32.241 1.00 75.69 457 ASP A O 1
ATOM 3593 N N . ARG A 1 458 ? -3.562 0.157 -32.823 1.00 85.19 458 ARG A N 1
ATOM 3594 C CA . ARG A 1 458 ? -4.002 -0.421 -34.086 1.00 85.19 458 ARG A CA 1
ATOM 3595 C C . ARG A 1 458 ? -4.104 0.582 -35.230 1.00 85.19 458 ARG A C 1
ATOM 3597 O O . ARG A 1 458 ? -4.673 1.668 -35.110 1.00 85.19 458 ARG A O 1
ATOM 3604 N N . LEU A 1 459 ? -3.682 0.122 -36.408 1.00 88.44 459 LEU A N 1
ATOM 3605 C CA . LEU A 1 459 ? -3.925 0.756 -37.703 1.00 88.44 459 LEU A CA 1
ATOM 3606 C C . LEU A 1 459 ? -4.751 -0.173 -38.599 1.00 88.44 459 LEU A C 1
ATOM 3608 O O . LEU A 1 459 ? -4.338 -1.298 -38.865 1.00 88.44 459 LEU A O 1
ATOM 3612 N N . ARG A 1 460 ? -5.894 0.302 -39.102 1.00 91.31 460 ARG A N 1
ATOM 3613 C CA . ARG A 1 460 ? -6.760 -0.444 -40.023 1.00 91.31 460 ARG A CA 1
ATOM 3614 C C . ARG A 1 460 ? -6.887 0.277 -41.361 1.00 91.31 460 ARG A C 1
ATOM 3616 O O . ARG A 1 460 ? -7.319 1.429 -41.413 1.00 91.31 460 ARG A O 1
ATOM 3623 N N . LEU A 1 461 ? -6.556 -0.424 -42.438 1.00 92.88 461 LEU A N 1
ATOM 3624 C CA . LEU A 1 461 ? -6.561 0.071 -43.810 1.00 92.88 461 LEU A CA 1
ATOM 3625 C C . LEU A 1 461 ? -7.534 -0.745 -44.664 1.00 92.88 461 LEU A C 1
ATOM 3627 O O . LEU A 1 461 ? -7.698 -1.949 -44.463 1.00 92.88 461 LEU A O 1
ATOM 3631 N N . ARG A 1 462 ? -8.145 -0.086 -45.643 1.00 91.75 462 ARG A N 1
ATOM 3632 C CA . ARG A 1 462 ? -8.842 -0.719 -46.759 1.00 91.75 462 ARG A CA 1
ATOM 3633 C C . ARG A 1 462 ? -7.968 -0.592 -47.986 1.00 91.75 462 ARG A C 1
ATOM 3635 O O . ARG A 1 462 ? -7.532 0.506 -48.315 1.00 91.75 462 ARG A O 1
ATOM 3642 N N . VAL A 1 463 ? -7.726 -1.707 -48.649 1.00 91.12 463 VAL A N 1
ATOM 3643 C CA . VAL A 1 463 ? -6.938 -1.787 -49.872 1.00 91.12 463 VAL A CA 1
ATOM 3644 C C . VAL A 1 463 ? -7.841 -2.377 -50.940 1.00 91.12 463 VAL A C 1
ATOM 3646 O O . VAL A 1 463 ? -8.402 -3.445 -50.733 1.00 91.12 463 VAL A O 1
ATOM 3649 N N . SER A 1 464 ? -8.012 -1.697 -52.066 1.00 88.06 464 SER A N 1
ATOM 3650 C CA . SER A 1 464 ? -8.899 -2.155 -53.141 1.00 88.06 464 SER A CA 1
ATOM 3651 C C . SER A 1 464 ? -8.267 -1.952 -54.510 1.00 88.06 464 SER A C 1
ATOM 3653 O O . SER A 1 464 ? -7.481 -1.025 -54.703 1.00 88.06 464 SER A O 1
ATOM 3655 N N . GLY A 1 465 ? -8.599 -2.825 -55.454 1.00 85.94 465 GLY A N 1
ATOM 3656 C CA . GLY A 1 465 ? -8.170 -2.746 -56.846 1.00 85.94 465 GLY A CA 1
ATOM 3657 C C . GLY A 1 465 ? -9.146 -3.493 -57.760 1.00 85.94 465 GLY A C 1
ATOM 3658 O O . GLY A 1 465 ? -10.005 -4.218 -57.264 1.00 85.94 465 GLY A O 1
ATOM 3659 N N . PRO A 1 466 ? -9.068 -3.294 -59.085 1.00 80.31 466 PRO A N 1
ATOM 3660 C CA . PRO A 1 466 ? -9.926 -3.991 -60.035 1.00 80.31 466 PRO A CA 1
ATOM 3661 C C . PRO A 1 466 ? -9.644 -5.499 -60.058 1.00 80.31 466 PRO A C 1
ATOM 3663 O O . PRO A 1 466 ? -8.492 -5.921 -59.938 1.00 80.31 466 PRO A O 1
ATOM 3666 N N . ASP A 1 467 ? -10.696 -6.291 -60.273 1.00 76.00 467 ASP A N 1
ATOM 3667 C CA . ASP A 1 467 ? -10.597 -7.747 -60.388 1.00 76.00 467 ASP A CA 1
ATOM 3668 C C . ASP A 1 467 ? -9.635 -8.149 -61.518 1.00 76.00 467 ASP A C 1
ATOM 3670 O O . ASP A 1 467 ? -9.686 -7.611 -62.628 1.00 76.00 467 ASP A O 1
ATOM 3674 N N . GLY A 1 468 ? -8.756 -9.114 -61.237 1.00 69.62 468 GLY A N 1
ATOM 3675 C CA . GLY A 1 468 ? -7.752 -9.596 -62.192 1.00 69.62 468 GLY A CA 1
ATOM 3676 C C . GLY A 1 468 ? -6.489 -8.734 -62.280 1.00 69.62 468 GLY A C 1
ATOM 3677 O O . GLY A 1 468 ? -5.612 -9.030 -63.091 1.00 69.62 468 GLY A O 1
ATOM 3678 N N . LEU A 1 469 ? -6.361 -7.694 -61.449 1.00 75.44 469 LEU A N 1
ATOM 3679 C CA . LEU A 1 469 ? -5.092 -6.997 -61.268 1.00 75.44 469 LEU A CA 1
ATOM 3680 C C . LEU A 1 469 ? -4.074 -7.952 -60.622 1.00 75.44 469 LEU A C 1
ATOM 3682 O O . LEU A 1 469 ? -4.362 -8.608 -59.615 1.00 75.44 469 LEU A O 1
ATOM 3686 N N . GLY A 1 470 ? -2.897 -8.035 -61.247 1.00 72.12 470 GLY A N 1
ATOM 3687 C CA . GLY A 1 470 ? -1.786 -8.861 -60.787 1.00 72.12 470 GLY A CA 1
ATOM 3688 C C . GLY A 1 470 ? -1.221 -8.396 -59.447 1.00 72.12 470 GLY A C 1
ATOM 3689 O O . GLY A 1 470 ? -1.661 -7.398 -58.871 1.00 72.12 470 GLY A O 1
ATOM 3690 N N . ALA A 1 471 ? -0.218 -9.113 -58.958 1.00 76.62 471 ALA A N 1
ATOM 3691 C CA . ALA A 1 471 ? 0.267 -8.919 -57.607 1.00 76.62 471 ALA A CA 1
ATOM 3692 C C . ALA A 1 471 ? 0.781 -7.498 -57.329 1.00 76.62 471 ALA A C 1
ATOM 3694 O O . ALA A 1 471 ? 1.366 -6.842 -58.202 1.00 76.62 471 ALA A O 1
ATOM 3695 N N . ARG A 1 472 ? 0.570 -7.007 -56.101 1.00 79.31 472 ARG A N 1
ATOM 3696 C CA . ARG A 1 472 ? 1.088 -5.708 -55.648 1.00 79.31 472 ARG A CA 1
ATOM 3697 C C . ARG A 1 472 ? 1.538 -5.718 -54.197 1.00 79.31 472 ARG A C 1
ATOM 3699 O O . ARG A 1 472 ? 1.073 -6.499 -53.378 1.00 79.31 472 ARG A O 1
ATOM 3706 N N . ILE A 1 473 ? 2.390 -4.757 -53.874 1.00 78.31 473 ILE A N 1
ATOM 3707 C CA . ILE A 1 473 ? 2.967 -4.509 -52.565 1.00 78.31 473 ILE A CA 1
ATOM 3708 C C . ILE A 1 473 ? 2.532 -3.143 -52.055 1.00 78.31 473 ILE A C 1
ATOM 3710 O O . ILE A 1 473 ? 2.572 -2.143 -52.775 1.00 78.31 473 ILE A O 1
ATOM 3714 N N . ILE A 1 474 ? 2.198 -3.083 -50.774 1.00 79.00 474 ILE A N 1
ATOM 3715 C CA . ILE A 1 474 ? 2.034 -1.839 -50.031 1.00 79.00 474 ILE A CA 1
ATOM 3716 C C . ILE A 1 474 ? 3.158 -1.725 -49.014 1.00 79.00 474 ILE A C 1
ATOM 3718 O O . ILE A 1 474 ? 3.440 -2.667 -48.276 1.00 79.00 474 ILE A O 1
ATOM 3722 N N . VAL A 1 475 ? 3.787 -0.554 -48.967 1.00 77.06 475 VAL A N 1
ATOM 3723 C CA . VAL A 1 475 ? 4.848 -0.249 -48.005 1.00 77.06 475 VAL A CA 1
ATOM 3724 C C . VAL A 1 475 ? 4.291 0.672 -46.931 1.00 77.06 475 VAL A C 1
ATOM 3726 O O . VAL A 1 475 ? 3.732 1.717 -47.245 1.00 77.06 475 VAL A O 1
ATOM 3729 N N . ILE A 1 476 ? 4.459 0.313 -45.665 1.00 78.56 476 ILE A N 1
ATOM 3730 C CA . ILE A 1 476 ? 3.983 1.086 -44.518 1.00 78.56 476 ILE A CA 1
ATOM 3731 C C . ILE A 1 476 ? 5.180 1.397 -43.627 1.00 78.56 476 ILE A C 1
ATOM 3733 O O . ILE A 1 476 ? 5.855 0.492 -43.151 1.00 78.56 476 ILE A O 1
ATOM 3737 N N . GLN A 1 477 ? 5.444 2.678 -43.406 1.00 75.69 477 GLN A N 1
ATOM 3738 C CA . GLN A 1 477 ? 6.473 3.191 -42.511 1.00 75.69 477 GLN A CA 1
ATOM 3739 C C . GLN A 1 477 ? 5.800 3.684 -41.232 1.00 75.69 477 GLN A C 1
ATOM 3741 O O . GLN A 1 477 ? 5.105 4.693 -41.243 1.00 75.69 477 GLN A O 1
ATOM 3746 N N . LEU A 1 478 ? 5.991 2.968 -40.134 1.00 75.31 478 LEU A N 1
ATOM 3747 C CA . LEU A 1 478 ? 5.477 3.293 -38.809 1.00 75.31 478 LEU A CA 1
ATOM 3748 C C . LEU A 1 478 ? 6.590 3.960 -38.002 1.00 75.31 478 LEU A C 1
ATOM 3750 O O . LEU A 1 478 ? 7.608 3.328 -37.734 1.00 75.31 478 LEU A O 1
ATOM 3754 N N . SER A 1 479 ? 6.413 5.214 -37.586 1.00 72.44 479 SER A N 1
ATOM 3755 C CA . SER A 1 479 ? 7.348 5.838 -36.639 1.00 72.44 479 SER A CA 1
ATOM 3756 C C . SER A 1 479 ? 7.321 5.127 -35.280 1.00 72.44 479 SER A C 1
ATOM 3758 O O . SER A 1 479 ? 6.293 4.554 -34.925 1.00 72.44 479 SER A O 1
ATOM 3760 N N . THR A 1 480 ? 8.370 5.249 -34.464 1.00 68.50 480 THR A N 1
ATOM 3761 C CA . THR A 1 480 ? 8.368 4.776 -33.059 1.00 68.50 480 THR A CA 1
ATOM 3762 C C . THR A 1 480 ? 7.146 5.258 -32.271 1.00 68.50 480 THR A C 1
ATOM 3764 O O . THR A 1 480 ? 6.553 4.499 -31.519 1.00 68.50 480 THR A O 1
ATOM 3767 N N . GLU A 1 481 ? 6.699 6.488 -32.528 1.00 69.75 481 GLU A N 1
ATOM 3768 C CA . GLU A 1 481 ? 5.540 7.107 -31.873 1.00 69.75 481 GLU A CA 1
ATOM 3769 C C . GLU A 1 481 ? 4.191 6.807 -32.559 1.00 69.75 481 GLU A C 1
ATOM 3771 O O . GLU A 1 481 ? 3.172 7.424 -32.236 1.00 69.75 481 GLU A O 1
ATOM 3776 N N . ALA A 1 482 ? 4.166 5.943 -33.581 1.00 68.69 482 ALA A N 1
ATOM 3777 C CA . ALA A 1 482 ? 2.962 5.701 -34.376 1.00 68.69 482 ALA A CA 1
ATOM 3778 C C . ALA A 1 482 ? 1.898 4.910 -33.604 1.00 68.69 482 ALA A C 1
ATOM 3780 O O . ALA A 1 482 ? 0.708 5.133 -33.844 1.00 68.69 482 ALA A O 1
ATOM 3781 N N . LEU A 1 483 ? 2.325 4.023 -32.701 1.00 68.31 483 LEU A N 1
ATOM 3782 C CA . LEU A 1 483 ? 1.481 3.185 -31.851 1.00 68.31 483 LEU A CA 1
ATOM 3783 C C . LEU A 1 483 ? 2.122 3.087 -30.454 1.00 68.31 483 LEU A C 1
ATOM 3785 O O . LEU A 1 483 ? 3.326 2.862 -30.347 1.00 68.31 483 LEU A O 1
ATOM 3789 N N . SER A 1 484 ? 1.338 3.246 -29.390 1.00 62.25 484 SER A N 1
ATOM 3790 C CA . SER A 1 484 ? 1.803 3.336 -27.998 1.00 62.25 484 SER A CA 1
ATOM 3791 C C . SER A 1 484 ? 2.507 2.060 -27.517 1.00 62.25 484 SER A C 1
ATOM 3793 O O . SER A 1 484 ? 3.476 2.135 -26.765 1.00 62.25 484 SER A O 1
ATOM 3795 N N . ALA A 1 485 ? 2.076 0.882 -27.978 1.00 56.56 485 ALA A N 1
ATOM 3796 C CA . ALA A 1 485 ? 2.685 -0.400 -27.611 1.00 56.56 485 ALA A CA 1
ATOM 3797 C C . ALA A 1 485 ? 3.854 -0.851 -28.518 1.00 56.56 485 ALA A C 1
ATOM 3799 O O . ALA A 1 485 ? 4.442 -1.904 -28.275 1.00 56.56 485 ALA A O 1
ATOM 3800 N N . VAL A 1 486 ? 4.241 -0.067 -29.534 1.00 56.53 486 VAL A N 1
ATOM 3801 C CA . VAL A 1 486 ? 5.363 -0.403 -30.440 1.00 56.53 486 VAL A CA 1
ATOM 3802 C C . VAL A 1 486 ? 6.737 -0.252 -29.777 1.00 56.53 486 VAL A C 1
ATOM 3804 O O . VAL A 1 486 ? 7.694 -0.902 -30.202 1.00 56.53 486 VAL A O 1
ATOM 3807 N N . GLU A 1 487 ? 6.837 0.535 -28.700 1.00 51.56 487 GLU A N 1
ATOM 3808 C CA . GLU A 1 487 ? 8.073 0.674 -27.917 1.00 51.56 487 GLU A CA 1
ATOM 3809 C C . GLU A 1 487 ? 8.460 -0.622 -27.178 1.00 51.56 487 GLU A C 1
ATOM 3811 O O . GLU A 1 487 ? 9.645 -0.851 -26.956 1.00 51.56 487 GLU A O 1
ATOM 3816 N N . ASN A 1 488 ? 7.493 -1.500 -26.858 1.00 48.81 488 ASN A N 1
ATOM 3817 C CA . ASN A 1 488 ? 7.701 -2.674 -25.992 1.00 48.81 488 ASN A CA 1
ATOM 3818 C C . ASN A 1 488 ? 7.027 -3.985 -26.471 1.00 48.81 488 ASN A C 1
ATOM 3820 O O . ASN A 1 488 ? 7.040 -4.968 -25.730 1.00 48.81 488 ASN A O 1
ATOM 3824 N N . GLY A 1 489 ? 6.418 -4.024 -27.664 1.00 50.06 489 GLY A N 1
ATOM 3825 C CA . GLY A 1 489 ? 5.603 -5.156 -28.136 1.00 50.06 489 GLY A CA 1
ATOM 3826 C C . GLY A 1 489 ? 5.876 -5.595 -29.579 1.00 50.06 489 GLY A C 1
ATOM 3827 O O . GLY A 1 489 ? 6.508 -4.880 -30.357 1.00 50.06 489 GLY A O 1
ATOM 3828 N N . ASP A 1 490 ? 5.371 -6.782 -29.927 1.00 61.75 490 ASP A N 1
ATOM 3829 C CA . ASP A 1 490 ? 5.444 -7.355 -31.276 1.00 61.75 490 ASP A CA 1
ATOM 3830 C C . ASP A 1 490 ? 4.322 -6.794 -32.169 1.00 61.75 490 ASP A C 1
ATOM 3832 O O . ASP A 1 490 ? 3.226 -6.476 -31.693 1.00 61.75 490 ASP A O 1
ATOM 3836 N N . LEU A 1 491 ? 4.585 -6.685 -33.475 1.00 72.81 491 LEU A N 1
ATOM 3837 C CA . LEU A 1 491 ? 3.604 -6.260 -34.477 1.00 72.81 491 LEU A CA 1
ATOM 3838 C C . LEU A 1 491 ? 3.005 -7.471 -35.190 1.00 72.81 491 LEU A C 1
ATOM 3840 O O . LEU A 1 491 ? 3.728 -8.261 -35.796 1.00 72.81 491 LEU A O 1
ATOM 3844 N N . VAL A 1 492 ? 1.678 -7.565 -35.180 1.00 81.12 492 VAL A N 1
ATOM 3845 C CA . VAL A 1 492 ? 0.927 -8.582 -35.924 1.00 81.12 492 VAL A CA 1
ATOM 3846 C C . VAL A 1 492 ? 0.216 -7.918 -37.095 1.00 81.12 492 VAL A C 1
ATOM 3848 O O . VAL A 1 492 ? -0.472 -6.908 -36.916 1.00 81.12 492 VAL A O 1
ATOM 3851 N N . VAL A 1 493 ? 0.373 -8.494 -38.288 1.00 86.12 493 VAL A N 1
ATOM 3852 C CA . VAL A 1 493 ? -0.306 -8.052 -39.510 1.00 86.12 493 VAL A CA 1
ATOM 3853 C C . VAL A 1 493 ? -1.425 -9.033 -39.831 1.00 86.12 493 VAL A C 1
ATOM 3855 O O . VAL A 1 493 ? -1.186 -10.204 -40.113 1.00 86.12 493 VAL A O 1
ATOM 3858 N N . LEU A 1 494 ? -2.657 -8.543 -39.793 1.00 86.75 494 LEU A N 1
ATOM 3859 C CA . LEU A 1 494 ? -3.852 -9.291 -40.151 1.00 86.75 494 LEU A CA 1
ATOM 3860 C C . LEU A 1 494 ? -4.347 -8.821 -41.522 1.00 86.75 494 LEU A C 1
ATOM 3862 O O . LEU A 1 494 ? -4.492 -7.620 -41.753 1.00 86.75 494 LEU A O 1
ATOM 3866 N N . VAL A 1 495 ? -4.667 -9.756 -42.409 1.00 89.06 495 VAL A N 1
ATOM 3867 C CA . VAL A 1 495 ? -5.335 -9.499 -43.686 1.00 89.06 495 VAL A CA 1
ATOM 3868 C C . VAL A 1 495 ? -6.666 -10.241 -43.679 1.00 89.06 495 VAL A C 1
ATOM 3870 O O . VAL A 1 495 ? -6.730 -11.445 -43.452 1.00 89.06 495 VAL A O 1
ATOM 3873 N N . ASN A 1 496 ? -7.761 -9.502 -43.860 1.00 89.62 496 ASN A N 1
ATOM 3874 C CA . ASN A 1 496 ? -9.135 -10.006 -43.768 1.00 89.62 496 ASN A CA 1
ATOM 3875 C C . ASN A 1 496 ? -9.440 -10.743 -42.447 1.00 89.62 496 ASN A C 1
ATOM 3877 O O . ASN A 1 496 ? -10.283 -11.633 -42.394 1.00 89.62 496 ASN A O 1
ATOM 3881 N N . GLY A 1 497 ? -8.769 -10.342 -41.361 1.00 83.19 497 GLY A N 1
ATOM 3882 C CA . GLY A 1 497 ? -8.944 -10.908 -40.021 1.00 83.19 497 GLY A CA 1
ATOM 3883 C C . GLY A 1 497 ? -8.104 -12.155 -39.720 1.00 83.19 497 GLY A C 1
ATOM 3884 O O . GLY A 1 497 ? -8.103 -12.588 -38.569 1.00 83.19 497 GLY A O 1
ATOM 3885 N N . ALA A 1 498 ? -7.370 -12.695 -40.697 1.00 85.75 498 ALA A N 1
ATOM 3886 C CA . ALA A 1 498 ? -6.394 -13.769 -40.506 1.00 85.75 498 ALA A CA 1
ATOM 3887 C C . ALA A 1 498 ? -4.967 -13.203 -40.466 1.00 85.75 498 ALA A C 1
ATOM 3889 O O . ALA A 1 498 ? -4.690 -12.192 -41.101 1.00 85.75 498 ALA A O 1
ATOM 3890 N N . GLU A 1 499 ? -4.062 -13.832 -39.718 1.00 84.25 499 GLU A N 1
ATOM 3891 C CA . GLU A 1 499 ? -2.650 -13.433 -39.678 1.00 84.25 499 GLU A CA 1
ATOM 3892 C C . GLU A 1 499 ? -1.976 -13.727 -41.019 1.00 84.25 499 GLU A C 1
ATOM 3894 O O . GLU A 1 499 ? -2.064 -14.841 -41.532 1.00 84.25 499 GLU A O 1
ATOM 3899 N N . ALA A 1 500 ? -1.353 -12.704 -41.605 1.00 83.50 500 ALA A N 1
ATOM 3900 C CA . ALA A 1 500 ? -0.637 -12.836 -42.865 1.00 83.50 500 ALA A CA 1
ATOM 3901 C C . ALA A 1 500 ? 0.654 -13.643 -42.667 1.00 83.50 500 ALA A C 1
ATOM 3903 O O . ALA A 1 500 ? 1.237 -13.659 -41.584 1.00 83.50 500 ALA A O 1
ATOM 3904 N N . LYS A 1 501 ? 1.133 -14.304 -43.723 1.00 81.44 501 LYS A N 1
ATOM 3905 C CA . LYS A 1 501 ? 2.362 -15.102 -43.644 1.00 81.44 501 LYS A CA 1
ATOM 3906 C C . LYS A 1 501 ? 3.590 -14.188 -43.559 1.00 81.44 501 LYS A C 1
ATOM 3908 O O . LYS A 1 501 ? 3.780 -13.341 -44.428 1.00 81.44 501 LYS A O 1
ATOM 3913 N N . LEU A 1 502 ? 4.444 -14.371 -42.551 1.00 69.69 502 LEU A N 1
ATOM 3914 C CA . LEU A 1 502 ? 5.744 -13.696 -42.486 1.00 69.69 502 LEU A CA 1
ATOM 3915 C C . LEU A 1 502 ? 6.713 -14.357 -43.481 1.00 69.69 502 LEU A C 1
ATOM 3917 O O . LEU A 1 502 ? 6.937 -15.564 -43.404 1.00 69.69 502 LEU A O 1
ATOM 3921 N N . ALA A 1 503 ? 7.258 -13.581 -44.416 1.00 65.88 503 ALA A N 1
ATOM 3922 C CA . ALA A 1 503 ? 8.232 -14.050 -45.400 1.00 65.88 503 ALA A CA 1
ATOM 3923 C C . ALA A 1 503 ? 9.677 -13.931 -44.880 1.00 65.88 503 ALA A C 1
ATOM 3925 O O . ALA A 1 503 ? 10.017 -13.000 -44.145 1.00 65.88 503 ALA A O 1
ATOM 3926 N N . ASP A 1 504 ? 10.538 -14.855 -45.308 1.00 57.28 504 ASP A N 1
ATOM 3927 C CA . ASP A 1 504 ? 11.944 -14.952 -44.899 1.00 57.28 504 ASP A CA 1
ATOM 3928 C C . ASP A 1 504 ? 12.843 -13.917 -45.600 1.00 57.28 504 ASP A C 1
ATOM 3930 O O . ASP A 1 504 ? 13.920 -13.571 -45.102 1.00 57.28 504 ASP A O 1
ATOM 3934 N N . SER A 1 505 ? 12.417 -13.414 -46.763 1.00 56.12 505 SER A N 1
ATOM 3935 C CA . SER A 1 505 ? 13.116 -12.376 -47.521 1.00 56.12 505 SER A CA 1
ATOM 3936 C C . SER A 1 505 ? 12.170 -11.578 -48.420 1.00 56.12 505 SER A C 1
ATOM 3938 O O . SER A 1 505 ? 11.043 -11.982 -48.706 1.00 56.12 505 SER A O 1
ATOM 3940 N N . VAL A 1 506 ? 12.657 -10.433 -48.906 1.00 58.53 506 VAL A N 1
ATOM 3941 C CA . VAL A 1 506 ? 11.955 -9.640 -49.928 1.00 58.53 506 VAL A CA 1
ATOM 3942 C C . VAL A 1 506 ? 11.864 -10.412 -51.250 1.00 58.53 506 VAL A C 1
ATOM 3944 O O . VAL A 1 506 ? 10.881 -10.247 -51.960 1.00 58.53 506 VAL A O 1
ATOM 3947 N N . TYR A 1 507 ? 12.834 -11.288 -51.548 1.00 58.16 507 TYR A N 1
ATOM 3948 C CA . TYR A 1 507 ? 12.792 -12.175 -52.714 1.00 58.16 507 TYR A CA 1
ATOM 3949 C C . TYR A 1 507 ? 11.602 -13.136 -52.660 1.00 58.16 507 TYR A C 1
ATOM 3951 O O . TYR A 1 507 ? 10.822 -13.165 -53.599 1.00 58.16 507 TYR A O 1
ATOM 3959 N N . GLN A 1 508 ? 11.387 -13.829 -51.534 1.00 62.56 508 GLN A N 1
ATOM 3960 C CA . GLN A 1 508 ? 10.231 -14.722 -51.374 1.00 62.56 508 GLN A CA 1
ATOM 3961 C C . GLN A 1 508 ? 8.897 -13.976 -51.514 1.00 62.56 508 GLN A C 1
ATOM 3963 O O . GLN A 1 508 ? 7.914 -14.533 -51.974 1.00 62.56 508 GLN A O 1
ATOM 3968 N N . LEU A 1 509 ? 8.849 -12.712 -51.097 1.00 65.06 509 LEU A N 1
ATOM 3969 C CA . LEU A 1 509 ? 7.655 -11.879 -51.217 1.00 65.06 509 LEU A CA 1
ATOM 3970 C C . LEU A 1 509 ? 7.409 -11.390 -52.659 1.00 65.06 509 LEU A C 1
ATOM 3972 O O . LEU A 1 509 ? 6.310 -10.947 -52.976 1.00 65.06 509 LEU A O 1
ATOM 3976 N N . LEU A 1 510 ? 8.434 -11.424 -53.507 1.00 61.06 510 LEU A N 1
ATOM 3977 C CA . LEU A 1 510 ? 8.391 -10.991 -54.901 1.00 61.06 510 LEU A CA 1
ATOM 3978 C C . LEU A 1 510 ? 8.355 -12.154 -55.896 1.00 61.06 510 LEU A C 1
ATOM 3980 O O . LEU A 1 510 ? 8.143 -11.888 -57.077 1.00 61.06 510 LEU A O 1
ATOM 3984 N N . SER A 1 511 ? 8.566 -13.389 -55.437 1.00 62.97 511 SER A N 1
ATOM 3985 C CA . SER A 1 511 ? 8.491 -14.575 -56.278 1.00 62.97 511 SER A CA 1
ATOM 3986 C C . SER A 1 511 ? 7.045 -15.013 -56.496 1.00 62.97 511 SER A C 1
ATOM 3988 O O . SER A 1 511 ? 6.163 -14.782 -55.663 1.00 62.97 511 SER A O 1
ATOM 3990 N N . ASP A 1 512 ? 6.804 -15.711 -57.605 1.00 61.06 512 ASP A N 1
ATOM 3991 C CA . ASP A 1 512 ? 5.495 -16.294 -57.937 1.00 61.06 512 ASP A CA 1
ATOM 3992 C C . ASP A 1 512 ? 5.126 -17.492 -57.023 1.00 61.06 512 ASP A C 1
ATOM 3994 O O . ASP A 1 512 ? 4.140 -18.182 -57.258 1.00 61.06 512 ASP A O 1
ATOM 3998 N N . GLU A 1 513 ? 5.904 -17.766 -55.968 1.00 63.34 513 GLU A N 1
ATOM 3999 C CA . GLU A 1 513 ? 5.703 -18.895 -55.045 1.00 63.34 513 GLU A CA 1
ATOM 4000 C C . GLU A 1 513 ? 4.718 -18.592 -53.896 1.00 63.34 513 GLU A C 1
ATOM 4002 O O . GLU A 1 513 ? 4.489 -19.437 -53.022 1.00 63.34 513 GLU A O 1
ATOM 4007 N N . VAL A 1 514 ? 4.163 -17.377 -53.843 1.00 67.75 514 VAL A N 1
ATOM 4008 C CA . VAL A 1 514 ? 3.297 -16.912 -52.753 1.00 67.75 514 VAL A CA 1
ATOM 4009 C C . VAL A 1 514 ? 1.875 -16.660 -53.256 1.00 67.75 514 VAL A C 1
ATOM 4011 O O . VAL A 1 514 ? 1.579 -15.616 -53.830 1.00 67.75 514 VAL A O 1
ATOM 4014 N N . ASP A 1 515 ? 0.975 -17.597 -52.956 1.00 78.88 515 ASP A N 1
ATOM 4015 C CA . ASP A 1 515 ? -0.437 -17.552 -53.379 1.00 78.88 515 ASP A CA 1
ATOM 4016 C C . ASP A 1 515 ? -1.375 -16.842 -52.379 1.00 78.88 515 ASP A C 1
ATOM 4018 O O . ASP A 1 515 ? -2.557 -16.629 -52.654 1.00 78.88 515 ASP A O 1
ATOM 4022 N N . GLU A 1 516 ? -0.870 -16.442 -51.207 1.00 85.81 516 GLU A N 1
ATOM 4023 C CA . GLU A 1 516 ? -1.643 -15.779 -50.146 1.00 85.81 516 GLU A CA 1
ATOM 4024 C C . GLU A 1 516 ? -0.978 -14.470 -49.686 1.00 85.81 516 GLU A C 1
ATOM 4026 O O . GLU A 1 516 ? 0.233 -14.313 -49.841 1.00 85.81 516 GLU A O 1
ATOM 4031 N N . PRO A 1 517 ? -1.721 -13.513 -49.090 1.00 88.31 517 PRO A N 1
ATOM 4032 C CA . PRO A 1 517 ? -1.120 -12.294 -48.566 1.00 88.31 517 PRO A CA 1
ATOM 4033 C C . PRO A 1 517 ? 0.002 -12.579 -47.561 1.00 88.31 517 PRO A C 1
ATOM 4035 O O . PRO A 1 517 ? -0.199 -13.221 -46.525 1.00 88.31 517 PRO A O 1
ATOM 4038 N N . ALA A 1 518 ? 1.182 -12.052 -47.860 1.00 84.06 518 ALA A N 1
ATOM 4039 C CA . ALA A 1 518 ? 2.383 -12.226 -47.058 1.00 84.06 518 ALA A CA 1
ATOM 4040 C C . ALA A 1 518 ? 2.994 -10.870 -46.723 1.00 84.06 518 ALA A C 1
ATOM 4042 O O . ALA A 1 518 ? 2.725 -9.869 -47.388 1.00 84.06 518 ALA A O 1
ATOM 4043 N N . TYR A 1 519 ? 3.820 -10.813 -45.685 1.00 78.38 519 TYR A N 1
ATOM 4044 C CA . TYR A 1 519 ? 4.502 -9.584 -45.321 1.00 78.38 519 TYR A CA 1
ATOM 4045 C C . TYR A 1 519 ? 5.936 -9.806 -44.867 1.00 78.38 519 TYR A C 1
ATOM 4047 O O . TYR A 1 519 ? 6.306 -10.871 -44.382 1.00 78.38 519 TYR A O 1
ATOM 4055 N N . VAL A 1 520 ? 6.732 -8.750 -44.991 1.00 70.31 520 VAL A N 1
ATOM 4056 C CA . VAL A 1 520 ? 8.045 -8.625 -44.360 1.00 70.31 520 VAL A CA 1
ATOM 4057 C C . VAL A 1 520 ? 7.980 -7.475 -43.362 1.00 70.31 520 VAL A C 1
ATOM 4059 O O . VAL A 1 520 ? 7.512 -6.381 -43.691 1.00 70.31 520 VAL A O 1
ATOM 4062 N N . LEU A 1 521 ? 8.450 -7.728 -42.140 1.00 65.38 521 LEU A N 1
ATOM 4063 C CA . LEU A 1 521 ? 8.557 -6.742 -41.066 1.00 65.38 521 LEU A CA 1
ATOM 4064 C C . LEU A 1 521 ? 10.016 -6.374 -40.823 1.00 65.38 521 LEU A C 1
ATOM 4066 O O . LEU A 1 521 ? 10.885 -7.239 -40.728 1.00 65.38 521 LEU A O 1
ATOM 4070 N N . ILE A 1 522 ? 10.271 -5.079 -40.681 1.00 60.41 522 ILE A N 1
ATOM 4071 C CA . ILE A 1 522 ? 11.617 -4.524 -40.602 1.00 60.41 522 ILE A CA 1
ATOM 4072 C C . ILE A 1 522 ? 11.658 -3.500 -39.480 1.00 60.41 522 ILE A C 1
ATOM 4074 O O . ILE A 1 522 ? 10.891 -2.543 -39.486 1.00 60.41 522 ILE A O 1
ATOM 4078 N N . LYS A 1 523 ? 12.564 -3.676 -38.519 1.00 54.34 523 LYS A N 1
ATOM 4079 C CA . LYS A 1 523 ? 12.792 -2.692 -37.457 1.00 54.34 523 LYS A CA 1
ATOM 4080 C C . LYS A 1 523 ? 13.876 -1.710 -37.897 1.00 54.34 523 LYS A C 1
ATOM 4082 O O . LYS A 1 523 ? 14.942 -2.129 -38.337 1.00 54.34 523 LYS A O 1
ATOM 4087 N N . THR A 1 524 ? 13.619 -0.414 -37.779 1.00 52.34 524 THR A N 1
ATOM 4088 C CA . THR A 1 524 ? 14.556 0.665 -38.117 1.00 52.34 524 THR A CA 1
ATOM 4089 C C . THR A 1 524 ? 14.822 1.539 -36.888 1.00 52.34 524 THR A C 1
ATOM 4091 O O . THR A 1 524 ? 14.115 1.460 -35.885 1.00 52.34 524 THR A O 1
ATOM 4094 N N . ALA A 1 525 ? 15.828 2.418 -36.958 1.00 49.28 525 ALA A N 1
ATOM 4095 C CA . ALA A 1 525 ? 16.073 3.406 -35.901 1.00 49.28 525 ALA A CA 1
ATOM 4096 C C . ALA A 1 525 ? 14.909 4.405 -35.730 1.00 49.28 525 ALA A C 1
ATOM 4098 O O . ALA A 1 525 ? 14.765 5.008 -34.673 1.00 49.28 525 ALA A O 1
ATOM 4099 N N . SER A 1 526 ? 14.081 4.581 -36.765 1.00 53.31 526 SER A N 1
ATOM 4100 C CA . SER A 1 526 ? 12.935 5.491 -36.768 1.00 53.31 526 SER A CA 1
ATOM 4101 C C . SER A 1 526 ? 11.593 4.805 -36.488 1.00 53.31 526 SER A C 1
ATOM 4103 O O . SER A 1 526 ? 10.582 5.503 -36.419 1.00 53.31 526 SER A O 1
ATOM 4105 N N . GLY A 1 527 ? 11.562 3.479 -36.298 1.00 65.00 527 GLY A N 1
ATOM 4106 C CA . GLY A 1 527 ? 10.353 2.710 -35.993 1.00 65.00 527 GLY A CA 1
ATOM 4107 C C . GLY A 1 527 ? 10.316 1.357 -36.706 1.00 65.00 527 GLY A C 1
ATOM 4108 O O . GLY A 1 527 ? 11.266 0.583 -36.623 1.00 65.00 527 GLY A O 1
ATOM 4109 N N . TYR A 1 528 ? 9.218 1.051 -37.391 1.00 69.50 528 TYR A N 1
ATOM 4110 C CA . TYR A 1 528 ? 9.044 -0.187 -38.151 1.00 69.50 528 TYR A CA 1
ATOM 4111 C C . TYR A 1 528 ? 8.647 0.100 -39.594 1.00 69.50 528 TYR A C 1
ATOM 4113 O O . TYR A 1 528 ? 7.954 1.066 -39.894 1.00 69.50 528 TYR A O 1
ATOM 4121 N N . GLN A 1 529 ? 9.044 -0.779 -40.498 1.00 68.12 529 GLN A N 1
ATOM 4122 C CA . GLN A 1 529 ? 8.592 -0.801 -41.874 1.00 68.12 529 GLN A CA 1
ATOM 4123 C C . GLN A 1 529 ? 7.972 -2.160 -42.176 1.00 68.12 529 GLN A C 1
ATOM 4125 O O . GLN A 1 529 ? 8.525 -3.202 -41.832 1.00 68.12 529 GLN A O 1
ATOM 4130 N N . ILE A 1 530 ? 6.818 -2.134 -42.829 1.00 77.31 530 ILE A N 1
ATOM 4131 C CA . ILE A 1 530 ? 6.050 -3.317 -43.198 1.00 77.31 530 ILE A CA 1
ATOM 4132 C C . ILE A 1 530 ? 5.854 -3.288 -44.707 1.00 77.31 530 ILE A C 1
ATOM 4134 O O . ILE A 1 530 ? 5.370 -2.296 -45.251 1.00 77.31 530 ILE A O 1
ATOM 4138 N N . MET A 1 531 ? 6.233 -4.363 -45.387 1.00 74.56 531 MET A N 1
ATOM 4139 C CA . MET A 1 531 ? 5.928 -4.575 -46.801 1.00 74.56 531 MET A CA 1
ATOM 4140 C C . MET A 1 531 ? 4.899 -5.688 -46.890 1.00 74.56 531 MET A C 1
ATOM 4142 O O . MET A 1 531 ? 5.195 -6.796 -46.465 1.00 74.56 531 MET A O 1
ATOM 4146 N N . ILE A 1 532 ? 3.708 -5.393 -47.403 1.00 83.19 532 ILE A N 1
ATOM 4147 C CA . ILE A 1 532 ? 2.609 -6.358 -47.503 1.00 83.19 532 ILE A CA 1
ATOM 4148 C C . ILE A 1 532 ? 2.357 -6.646 -48.972 1.00 83.19 532 ILE A C 1
ATOM 4150 O O . ILE A 1 532 ? 2.067 -5.723 -49.730 1.00 83.19 532 ILE A O 1
ATOM 4154 N N . TYR A 1 533 ? 2.466 -7.910 -49.349 1.00 84.19 533 TYR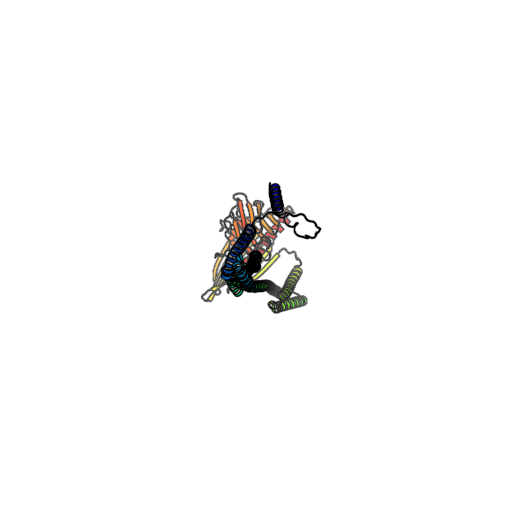 A N 1
ATOM 4155 C CA . TYR A 1 533 ? 2.197 -8.431 -50.677 1.00 84.19 533 TYR A CA 1
ATOM 4156 C C . TYR A 1 533 ? 0.777 -8.972 -50.779 1.00 84.19 533 TYR A C 1
ATOM 4158 O O . TYR A 1 533 ? 0.285 -9.651 -49.878 1.00 84.19 533 TYR A O 1
ATOM 4166 N N . PHE A 1 534 ? 0.140 -8.672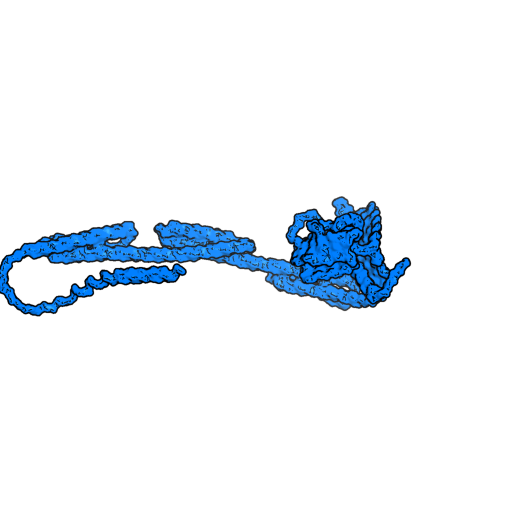 -51.902 1.00 85.44 534 PHE A N 1
ATOM 4167 C CA . PHE A 1 534 ? -1.179 -9.141 -52.286 1.00 85.44 534 PHE A CA 1
ATOM 4168 C C . PHE A 1 534 ? -1.041 -9.831 -53.647 1.00 85.44 534 PHE A C 1
ATOM 4170 O O . PHE A 1 534 ? -0.765 -9.133 -54.626 1.00 85.44 534 PHE A O 1
ATOM 4177 N N . PRO A 1 535 ? -1.215 -11.161 -53.731 1.00 80.25 535 PRO A N 1
ATOM 4178 C CA . PRO A 1 535 ? -1.010 -11.914 -54.973 1.00 80.25 535 PRO A CA 1
ATOM 4179 C C . PRO A 1 535 ? -2.055 -11.592 -56.045 1.00 80.25 535 PRO A C 1
ATOM 4181 O O . PRO A 1 535 ? -1.756 -11.542 -57.238 1.00 80.25 535 PRO A O 1
ATOM 4184 N N . HIS A 1 536 ? -3.289 -11.325 -55.622 1.00 81.75 536 HIS A N 1
ATOM 4185 C CA . HIS A 1 536 ? -4.422 -11.001 -56.485 1.00 81.75 536 HIS A CA 1
ATOM 4186 C C . HIS A 1 536 ? -5.198 -9.841 -55.871 1.00 81.75 536 HIS A C 1
ATOM 4188 O O . HIS A 1 536 ? -5.164 -9.667 -54.659 1.00 81.75 536 HIS A O 1
ATOM 4194 N N . PHE A 1 537 ? -5.901 -9.046 -56.676 1.00 76.81 537 PHE A N 1
ATOM 4195 C CA . PHE A 1 537 ? -6.639 -7.882 -56.183 1.00 76.81 537 PHE A CA 1
ATOM 4196 C C . PHE A 1 537 ? -8.147 -8.020 -56.360 1.00 76.81 537 PHE A C 1
ATOM 4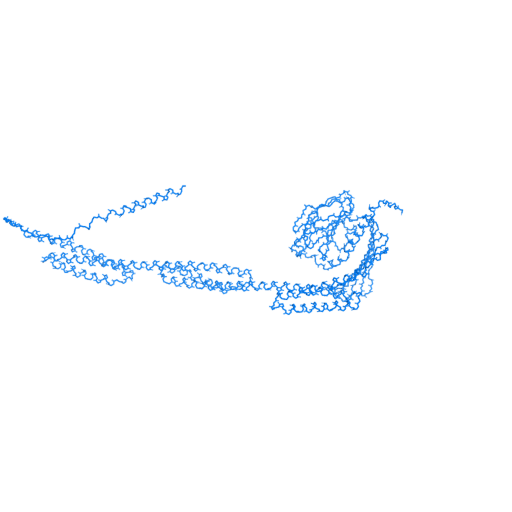198 O O . PHE A 1 537 ? -8.642 -8.320 -57.442 1.00 76.81 537 PHE A O 1
ATOM 4205 N N . SER A 1 538 ? -8.845 -7.756 -55.258 1.00 74.81 538 SER A N 1
ATOM 4206 C CA . SER A 1 538 ? -10.255 -7.370 -55.200 1.00 74.81 538 SER A CA 1
ATOM 4207 C C . SER A 1 538 ? -10.377 -6.306 -54.102 1.00 74.81 538 SER A C 1
ATOM 4209 O O . SER A 1 538 ? -10.112 -5.125 -54.329 1.00 74.81 538 SER A O 1
ATOM 4211 N N . GLU A 1 539 ? -10.612 -6.729 -52.862 1.00 87.12 539 GLU A N 1
ATOM 4212 C CA . GLU A 1 539 ? -10.615 -5.879 -51.678 1.00 87.12 539 GLU A CA 1
ATOM 4213 C C . GLU A 1 539 ? -10.031 -6.607 -50.458 1.00 87.12 539 GLU A C 1
ATOM 4215 O O . GLU A 1 539 ? -10.387 -7.746 -50.155 1.00 87.12 539 GLU A O 1
ATOM 4220 N N . TYR A 1 540 ? -9.158 -5.915 -49.726 1.00 91.00 540 TYR A N 1
ATOM 4221 C CA . TYR A 1 540 ? -8.535 -6.385 -48.496 1.00 91.00 540 TYR A CA 1
ATOM 4222 C C . TYR A 1 540 ? -8.722 -5.387 -47.359 1.00 91.00 540 TYR A C 1
ATOM 4224 O O . TYR A 1 540 ? -8.583 -4.172 -47.519 1.00 91.00 540 TYR A O 1
ATOM 4232 N N . ILE A 1 541 ? -8.959 -5.926 -46.169 1.00 91.00 541 ILE A N 1
ATOM 4233 C CA . ILE A 1 541 ? -8.869 -5.199 -44.910 1.00 91.00 541 ILE A CA 1
ATOM 4234 C C . ILE A 1 541 ? -7.565 -5.591 -44.237 1.00 91.00 541 ILE A C 1
ATOM 4236 O O . ILE A 1 541 ? -7.399 -6.732 -43.813 1.00 91.00 541 ILE A O 1
ATOM 4240 N N . VAL A 1 542 ? -6.659 -4.630 -44.115 1.00 91.56 542 VAL A N 1
ATOM 4241 C CA . VAL A 1 542 ? -5.376 -4.813 -43.439 1.00 91.56 542 VAL A CA 1
ATOM 4242 C C . VAL A 1 542 ? -5.475 -4.220 -42.046 1.00 91.56 542 VAL A C 1
ATOM 4244 O O . VAL A 1 542 ? -5.917 -3.084 -41.882 1.00 91.56 542 VAL A O 1
ATOM 4247 N N . GLU A 1 543 ? -5.053 -4.963 -41.036 1.00 90.00 543 GLU A N 1
ATOM 4248 C CA . GLU A 1 543 ? -5.033 -4.508 -39.654 1.00 90.00 543 GLU A CA 1
ATOM 4249 C C . GLU A 1 543 ? -3.673 -4.809 -39.024 1.00 90.00 543 GLU A C 1
ATOM 4251 O O . GLU A 1 543 ? -3.253 -5.956 -38.934 1.00 90.00 543 GLU A O 1
ATOM 4256 N N . ILE A 1 544 ? -2.982 -3.760 -38.591 1.00 88.38 544 ILE A N 1
ATOM 4257 C CA . ILE A 1 544 ? -1.701 -3.843 -37.891 1.00 88.38 544 ILE A CA 1
ATOM 4258 C C . ILE A 1 544 ? -1.982 -3.590 -36.417 1.00 88.38 544 ILE A C 1
ATOM 4260 O O . ILE A 1 544 ? -2.529 -2.537 -36.083 1.00 88.38 544 ILE A O 1
ATOM 4264 N N . ARG A 1 545 ? -1.626 -4.540 -35.550 1.00 81.75 545 ARG A N 1
ATOM 4265 C CA . ARG A 1 545 ? -1.805 -4.435 -34.095 1.00 81.75 545 ARG A CA 1
ATOM 4266 C C . ARG A 1 545 ? -0.474 -4.555 -33.373 1.00 81.75 545 ARG A C 1
ATOM 4268 O O . ARG A 1 545 ? 0.315 -5.442 -33.691 1.00 81.75 545 ARG A O 1
ATOM 4275 N N . ALA A 1 546 ? -0.274 -3.716 -32.367 1.00 71.50 546 ALA A N 1
ATOM 4276 C CA . ALA A 1 546 ? 0.765 -3.913 -31.370 1.00 71.50 546 ALA A CA 1
ATOM 4277 C C . ALA A 1 546 ? 0.244 -4.855 -30.270 1.00 71.50 546 ALA A C 1
ATOM 4279 O O . ALA A 1 546 ? -0.858 -4.663 -29.751 1.00 71.50 546 ALA A O 1
ATOM 4280 N N . VAL A 1 547 ? 0.999 -5.903 -29.934 1.00 62.59 547 VAL A N 1
ATOM 4281 C CA . VAL A 1 547 ? 0.596 -6.911 -28.940 1.00 62.59 547 VAL A CA 1
ATOM 4282 C C . VAL A 1 547 ? 1.623 -6.979 -27.814 1.00 62.59 547 VAL A C 1
ATOM 4284 O O . VAL A 1 547 ? 2.805 -7.231 -28.041 1.00 62.59 547 VAL A O 1
ATOM 4287 N N . ILE A 1 548 ? 1.158 -6.800 -26.573 1.00 51.66 548 ILE A N 1
ATOM 4288 C CA . ILE A 1 548 ? 1.961 -7.008 -25.365 1.00 51.66 548 ILE A CA 1
ATOM 4289 C C . ILE A 1 548 ? 1.812 -8.483 -24.959 1.00 51.66 548 ILE A C 1
ATOM 4291 O O . ILE A 1 548 ? 0.783 -8.888 -24.422 1.00 51.66 548 ILE A O 1
ATOM 4295 N N . SER A 1 549 ? 2.858 -9.274 -25.211 1.00 39.97 549 SER A N 1
ATOM 4296 C CA . SER A 1 549 ? 3.062 -10.682 -24.815 1.00 39.97 549 SER A CA 1
ATOM 4297 C C . SER A 1 549 ? 2.266 -11.783 -25.552 1.00 39.97 549 SER A C 1
ATOM 4299 O O . SER A 1 549 ? 1.106 -12.071 -25.262 1.00 39.97 549 SER A O 1
ATOM 4301 N N . ARG A 1 550 ? 2.971 -12.527 -26.419 1.00 34.25 550 ARG A N 1
ATOM 4302 C CA . ARG A 1 550 ? 2.732 -13.956 -26.699 1.00 34.25 550 ARG A CA 1
ATOM 4303 C C . ARG A 1 550 ? 4.076 -14.671 -26.859 1.00 34.25 550 ARG A C 1
ATOM 4305 O O . ARG A 1 550 ? 4.717 -14.581 -27.896 1.00 34.25 550 ARG A O 1
ATOM 4312 N N . ILE A 1 551 ? 4.482 -15.437 -25.848 1.00 37.00 551 ILE A N 1
ATOM 4313 C CA . ILE A 1 551 ? 5.482 -16.492 -26.043 1.00 37.00 551 ILE A CA 1
ATOM 4314 C C . ILE A 1 551 ? 4.770 -17.639 -26.765 1.00 37.00 551 ILE A C 1
ATOM 4316 O O . ILE A 1 551 ? 4.051 -18.413 -26.140 1.00 37.00 551 ILE A O 1
ATOM 4320 N N . LEU A 1 552 ? 4.966 -17.742 -28.078 1.00 25.58 552 LEU A N 1
ATOM 4321 C CA . LEU A 1 552 ? 4.787 -18.987 -28.824 1.00 25.58 552 LEU A CA 1
ATOM 4322 C C . LEU A 1 552 ? 5.834 -19.063 -29.945 1.00 25.58 552 LEU A C 1
ATOM 4324 O O . LEU A 1 552 ? 5.641 -18.583 -31.053 1.00 25.58 552 LEU A O 1
ATOM 4328 N N . GLY A 1 553 ? 6.980 -19.653 -29.605 1.00 30.69 553 GLY A N 1
ATOM 4329 C CA . GLY A 1 553 ? 7.591 -20.755 -30.357 1.00 30.69 553 GLY A CA 1
ATOM 4330 C C . GLY A 1 553 ? 8.058 -20.585 -31.808 1.00 30.69 553 GLY A C 1
ATOM 4331 O O . GLY A 1 553 ? 8.598 -21.556 -32.322 1.00 30.69 553 GLY A O 1
ATOM 4332 N N . ALA A 1 554 ? 7.902 -19.435 -32.468 1.00 29.56 554 ALA A N 1
ATOM 4333 C CA . ALA A 1 554 ? 8.296 -19.293 -33.879 1.00 29.56 554 ALA A CA 1
ATOM 4334 C C . ALA A 1 554 ? 8.905 -17.932 -34.277 1.00 29.56 554 ALA A C 1
ATOM 4336 O O . ALA A 1 554 ? 9.269 -17.758 -35.433 1.00 29.56 554 ALA A O 1
ATOM 4337 N N . LEU A 1 555 ? 9.057 -16.974 -33.352 1.00 27.84 555 LEU A N 1
ATOM 4338 C CA . LEU A 1 555 ? 9.385 -15.576 -33.698 1.00 27.84 555 LEU A CA 1
ATOM 4339 C C . LEU A 1 555 ? 10.737 -15.047 -33.194 1.00 27.84 555 LEU A C 1
ATOM 4341 O O . LEU A 1 555 ? 11.033 -13.867 -33.349 1.00 27.84 555 LEU A O 1
ATOM 4345 N N . PHE A 1 556 ? 11.611 -15.916 -32.685 1.00 33.25 556 PHE A N 1
ATOM 4346 C CA . PHE A 1 556 ? 13.015 -15.565 -32.458 1.00 33.25 556 PHE A CA 1
ATOM 4347 C C . PHE A 1 556 ? 13.940 -16.541 -33.177 1.00 33.25 556 PHE A C 1
ATOM 4349 O O . PHE A 1 556 ? 14.696 -17.271 -32.541 1.00 33.25 556 PHE A O 1
ATOM 4356 N N . ASP A 1 557 ? 13.934 -16.517 -34.510 1.00 33.91 557 ASP A N 1
ATOM 4357 C CA . ASP A 1 557 ? 15.223 -16.629 -35.182 1.00 33.91 557 ASP A CA 1
ATOM 4358 C C . ASP A 1 557 ? 15.717 -15.193 -35.379 1.00 33.91 557 ASP A C 1
ATOM 4360 O O . ASP A 1 557 ? 15.268 -14.455 -36.253 1.00 33.91 557 ASP A O 1
ATOM 4364 N N . SER A 1 558 ? 16.660 -14.769 -34.540 1.00 37.00 558 SER A N 1
ATOM 4365 C CA . SER A 1 558 ? 17.390 -13.496 -34.651 1.00 37.00 558 SER A CA 1
ATOM 4366 C C . SER A 1 558 ? 18.168 -13.348 -35.977 1.00 37.00 558 SER A C 1
ATOM 4368 O O . SER A 1 558 ? 18.911 -12.386 -36.166 1.00 37.00 558 SER A O 1
ATOM 4370 N N . ARG A 1 559 ? 17.977 -14.286 -36.916 1.00 36.91 559 ARG A N 1
ATOM 4371 C CA . ARG A 1 559 ? 18.496 -14.318 -38.283 1.00 36.91 559 ARG A CA 1
ATOM 4372 C C . ARG A 1 559 ? 17.830 -13.336 -39.243 1.00 36.91 559 ARG A C 1
ATOM 4374 O O . ARG A 1 559 ? 18.488 -12.954 -40.204 1.00 36.91 559 ARG A O 1
ATOM 4381 N N . THR A 1 560 ? 16.581 -12.926 -39.030 1.00 39.25 560 THR A N 1
ATOM 4382 C CA . THR A 1 560 ? 15.834 -12.079 -39.991 1.00 39.25 560 THR A CA 1
ATOM 4383 C C . THR A 1 560 ? 15.767 -10.604 -39.589 1.00 39.25 560 THR A C 1
ATOM 4385 O O . THR A 1 560 ? 15.775 -9.733 -40.458 1.00 39.25 560 THR A O 1
ATOM 4388 N N . ALA A 1 561 ? 15.803 -10.288 -38.291 1.00 36.75 561 ALA A N 1
ATOM 4389 C CA . ALA A 1 561 ? 15.541 -8.930 -37.799 1.00 36.75 561 ALA A CA 1
ATOM 4390 C C . ALA A 1 561 ? 16.642 -7.896 -38.117 1.00 36.75 561 ALA A C 1
ATOM 4392 O O . ALA A 1 561 ? 16.340 -6.714 -38.264 1.00 36.75 561 ALA A O 1
ATOM 4393 N N . LEU A 1 562 ? 17.910 -8.312 -38.241 1.00 36.78 562 LEU A N 1
ATOM 4394 C CA . LEU A 1 562 ? 19.026 -7.369 -38.422 1.00 36.78 562 LEU A CA 1
ATOM 4395 C C . LEU A 1 562 ? 19.469 -7.207 -39.887 1.00 36.78 562 LEU A C 1
ATOM 4397 O O . LEU A 1 562 ? 19.937 -6.137 -40.272 1.00 36.78 562 LEU A O 1
ATOM 4401 N N . LEU A 1 563 ? 19.254 -8.228 -40.724 1.00 35.97 563 LEU A N 1
ATOM 4402 C CA . LEU A 1 563 ? 19.582 -8.210 -42.159 1.00 35.97 563 LEU A CA 1
ATOM 4403 C C . LEU A 1 563 ? 18.633 -7.320 -42.970 1.00 35.97 563 LEU A C 1
ATOM 4405 O O . LEU A 1 563 ? 19.023 -6.743 -43.983 1.00 35.97 563 LEU A O 1
ATOM 4409 N N . ALA A 1 564 ? 17.401 -7.157 -42.493 1.00 38.56 564 ALA A N 1
ATOM 4410 C CA . ALA A 1 564 ? 16.395 -6.362 -43.171 1.00 38.56 564 ALA A CA 1
ATOM 4411 C C . ALA A 1 564 ? 16.704 -4.852 -43.160 1.00 38.56 564 ALA A C 1
ATOM 4413 O O . ALA A 1 564 ? 16.146 -4.137 -43.981 1.00 38.56 564 ALA A O 1
ATOM 4414 N N . THR A 1 565 ? 17.604 -4.346 -42.303 1.00 39.44 565 THR A N 1
ATOM 4415 C CA . THR A 1 565 ? 17.888 -2.899 -42.164 1.00 39.44 565 THR A CA 1
ATOM 4416 C C . THR A 1 565 ? 18.585 -2.268 -43.371 1.00 39.44 565 THR A C 1
ATOM 4418 O O . THR A 1 565 ? 18.334 -1.101 -43.674 1.00 39.44 565 THR A O 1
ATOM 4421 N N . THR A 1 566 ? 19.422 -3.022 -44.089 1.00 41.72 566 THR A N 1
ATOM 4422 C CA . THR A 1 566 ? 20.193 -2.509 -45.236 1.00 41.72 566 THR A CA 1
ATOM 4423 C C . THR A 1 566 ? 19.535 -2.818 -46.581 1.00 41.72 566 THR A C 1
ATOM 4425 O O . THR A 1 566 ? 19.473 -1.944 -47.439 1.00 41.72 566 THR A O 1
ATOM 4428 N N . ALA A 1 567 ? 18.926 -3.997 -46.738 1.00 37.09 567 ALA A N 1
ATOM 4429 C CA . ALA A 1 567 ? 18.132 -4.335 -47.922 1.00 37.09 567 ALA A CA 1
ATOM 4430 C C . ALA A 1 567 ? 16.925 -3.389 -48.109 1.00 37.09 567 ALA A C 1
ATOM 4432 O O . ALA A 1 567 ? 16.617 -2.951 -49.215 1.00 37.09 567 ALA A O 1
ATOM 4433 N N . SER A 1 568 ? 16.256 -3.007 -47.018 1.00 41.75 568 SER A N 1
ATOM 4434 C CA . SER A 1 568 ? 15.038 -2.183 -47.061 1.00 41.75 568 SER A CA 1
ATOM 4435 C C . SER A 1 568 ? 15.273 -0.696 -47.263 1.00 41.75 568 SER A C 1
ATOM 4437 O O . SER A 1 568 ? 14.502 -0.057 -47.978 1.00 41.75 568 SER A O 1
ATOM 4439 N N . THR A 1 569 ? 16.351 -0.141 -46.701 1.00 41.78 569 THR A N 1
ATOM 4440 C CA . THR A 1 569 ? 16.788 1.227 -47.009 1.00 41.78 569 THR A CA 1
ATOM 4441 C C . THR A 1 569 ? 17.135 1.358 -48.488 1.00 41.78 569 THR A C 1
ATOM 4443 O O . THR A 1 569 ? 16.864 2.399 -49.084 1.00 41.78 569 THR A O 1
ATOM 4446 N N . ILE A 1 570 ? 17.641 0.291 -49.112 1.00 45.12 570 ILE A N 1
ATOM 4447 C CA . ILE A 1 570 ? 17.944 0.268 -50.542 1.00 45.12 570 ILE A CA 1
ATOM 4448 C C . ILE A 1 570 ? 16.682 0.078 -51.388 1.00 45.12 570 ILE A C 1
ATOM 4450 O O . ILE A 1 570 ? 16.506 0.820 -52.348 1.00 45.12 570 ILE A O 1
ATOM 4454 N N . VAL A 1 571 ? 15.743 -0.795 -51.007 1.00 45.12 571 VAL A N 1
ATOM 4455 C CA . VAL A 1 571 ? 14.412 -0.869 -51.647 1.00 45.12 571 VAL A CA 1
ATOM 4456 C C . VAL A 1 571 ? 13.686 0.481 -51.567 1.00 45.12 571 VAL A C 1
ATOM 4458 O O . VAL A 1 571 ? 13.102 0.931 -52.551 1.00 45.12 571 VAL A O 1
ATOM 4461 N N . ILE A 1 572 ? 13.791 1.197 -50.444 1.00 46.69 572 ILE A N 1
ATOM 4462 C CA . ILE A 1 572 ? 13.291 2.570 -50.313 1.00 46.69 572 ILE A CA 1
ATOM 4463 C C . ILE A 1 572 ? 14.057 3.532 -51.228 1.00 46.69 572 ILE A C 1
ATOM 4465 O O . ILE A 1 572 ? 13.418 4.348 -51.884 1.00 46.69 572 ILE A O 1
ATOM 4469 N N . ALA A 1 573 ? 15.386 3.451 -51.321 1.00 44.97 573 ALA A N 1
ATOM 4470 C CA . ALA A 1 573 ? 16.166 4.285 -52.237 1.00 44.97 573 ALA A CA 1
ATOM 4471 C C . ALA A 1 573 ? 15.782 4.036 -53.707 1.00 44.97 573 ALA A C 1
ATOM 4473 O O . ALA A 1 573 ? 15.667 4.990 -54.471 1.00 44.97 573 ALA A O 1
ATOM 4474 N N . ILE A 1 574 ? 15.497 2.785 -54.085 1.00 47.56 574 ILE A N 1
ATOM 4475 C CA . ILE A 1 574 ? 14.977 2.394 -55.402 1.00 47.56 574 ILE A CA 1
ATOM 4476 C C . ILE A 1 574 ? 13.594 3.023 -55.628 1.00 47.56 574 ILE A C 1
ATOM 4478 O O . ILE A 1 574 ? 13.378 3.703 -56.631 1.00 47.56 574 ILE A O 1
ATOM 4482 N N . ILE A 1 575 ? 12.669 2.870 -54.675 1.00 49.06 575 ILE A N 1
ATOM 4483 C CA . ILE A 1 575 ? 11.301 3.403 -54.765 1.00 49.06 575 ILE A CA 1
ATOM 4484 C C . ILE A 1 575 ? 11.293 4.947 -54.774 1.00 49.06 575 ILE A C 1
ATOM 4486 O O . ILE A 1 575 ? 10.573 5.561 -55.565 1.00 49.06 575 ILE A O 1
ATOM 4490 N N . MET A 1 576 ? 12.120 5.598 -53.952 1.00 43.00 576 MET A N 1
ATOM 4491 C CA . MET A 1 576 ? 12.286 7.055 -53.924 1.00 43.00 576 MET A CA 1
ATOM 4492 C C . MET A 1 576 ? 12.953 7.575 -55.200 1.00 43.00 576 MET A C 1
ATOM 4494 O O . MET A 1 576 ? 12.514 8.593 -55.738 1.00 43.00 576 MET A O 1
ATOM 4498 N N . ALA A 1 577 ? 13.972 6.894 -55.727 1.00 45.03 577 ALA A N 1
ATOM 4499 C CA . ALA A 1 577 ? 14.627 7.280 -56.974 1.00 45.03 577 ALA A CA 1
ATOM 4500 C C . ALA A 1 577 ? 13.681 7.156 -58.176 1.00 45.03 577 ALA A C 1
ATOM 4502 O O . ALA A 1 577 ? 13.602 8.085 -58.981 1.00 45.03 577 ALA A O 1
ATOM 4503 N N . LEU A 1 578 ? 12.883 6.086 -58.248 1.00 47.16 578 LEU A N 1
ATOM 4504 C CA . LEU A 1 578 ? 11.824 5.919 -59.252 1.00 47.16 578 LEU A CA 1
ATOM 4505 C C . LEU A 1 578 ? 10.759 7.021 -59.149 1.00 47.16 578 LEU A C 1
ATOM 4507 O O . LEU A 1 578 ? 10.310 7.554 -60.167 1.00 47.16 578 LEU A O 1
ATOM 4511 N N . ASN A 1 579 ? 10.383 7.415 -57.928 1.00 44.16 579 ASN A N 1
ATOM 4512 C CA . ASN A 1 579 ? 9.405 8.479 -57.695 1.00 44.16 579 ASN A CA 1
ATOM 4513 C C . ASN A 1 579 ? 9.961 9.868 -58.072 1.00 44.16 579 ASN A C 1
ATOM 4515 O O . ASN A 1 579 ? 9.284 10.666 -58.723 1.00 44.16 579 ASN A O 1
ATOM 4519 N N . THR A 1 580 ? 11.227 10.138 -57.746 1.00 41.41 580 THR A N 1
ATOM 4520 C CA . THR A 1 580 ? 11.927 11.381 -58.115 1.00 41.41 580 THR A CA 1
ATOM 4521 C C . THR A 1 580 ? 12.086 11.484 -59.635 1.00 41.41 580 THR A C 1
ATOM 4523 O O . THR A 1 580 ? 11.832 12.541 -60.216 1.00 41.41 580 THR A O 1
ATOM 4526 N N . TYR A 1 581 ? 12.392 10.366 -60.300 1.00 44.12 581 TYR A N 1
ATOM 4527 C CA . TYR A 1 581 ? 12.465 10.267 -61.757 1.00 44.12 581 TYR A CA 1
ATOM 4528 C C . TYR A 1 581 ? 11.092 10.493 -62.426 1.00 44.12 581 TYR A C 1
ATOM 4530 O O . TYR A 1 581 ? 10.982 11.295 -63.356 1.00 44.12 581 TYR A O 1
ATOM 4538 N N . ARG A 1 582 ? 10.007 9.893 -61.907 1.00 46.41 582 ARG A N 1
ATOM 4539 C CA . ARG A 1 582 ? 8.624 10.127 -62.386 1.00 46.41 582 ARG A CA 1
ATOM 4540 C C . ARG A 1 582 ? 8.164 11.579 -62.213 1.00 46.41 582 ARG A C 1
ATOM 4542 O O . ARG A 1 582 ? 7.532 12.131 -63.116 1.00 46.41 582 ARG A O 1
ATOM 4549 N N . LYS A 1 583 ? 8.484 12.230 -61.090 1.00 39.53 583 LYS A N 1
ATOM 4550 C CA . LYS A 1 583 ? 8.162 13.653 -60.856 1.00 39.53 583 LYS A CA 1
ATOM 4551 C C . LYS A 1 583 ? 8.928 14.579 -61.806 1.00 39.53 583 LYS A C 1
ATOM 4553 O O . LYS A 1 583 ? 8.376 15.562 -62.305 1.00 39.53 583 LYS A O 1
ATOM 4558 N N . TYR A 1 584 ? 10.183 14.243 -62.098 1.00 38.94 584 TYR A N 1
ATOM 4559 C CA . TYR A 1 584 ? 11.034 15.031 -62.987 1.00 38.94 584 TYR A CA 1
ATOM 4560 C C . TYR A 1 584 ? 10.605 14.937 -64.462 1.00 38.94 584 TYR A C 1
ATOM 4562 O O . TYR A 1 584 ? 10.669 15.930 -65.184 1.00 38.94 584 TYR A O 1
ATOM 4570 N N . TYR A 1 585 ? 10.100 13.781 -64.907 1.00 42.09 585 TYR A N 1
ATOM 4571 C CA . TYR A 1 585 ? 9.664 13.582 -66.297 1.00 42.09 585 TYR A CA 1
ATOM 4572 C C . TYR A 1 585 ? 8.170 13.852 -66.545 1.00 42.09 585 TYR A C 1
ATOM 4574 O O . TYR A 1 585 ? 7.821 14.312 -67.629 1.00 42.09 585 TYR A O 1
ATOM 4582 N N . SER A 1 586 ? 7.279 13.675 -65.562 1.00 39.31 586 SER A N 1
ATOM 4583 C CA . SER A 1 586 ? 5.865 14.081 -65.722 1.00 39.31 586 SER A CA 1
ATOM 4584 C C . SER A 1 586 ? 5.674 15.604 -65.747 1.00 39.31 586 SER A C 1
ATOM 4586 O O . SER A 1 586 ? 4.745 16.093 -66.385 1.00 39.31 586 SER A O 1
ATOM 4588 N N . SER A 1 587 ? 6.588 16.373 -65.140 1.00 36.12 587 SER A N 1
ATOM 4589 C CA . SER A 1 587 ? 6.582 17.846 -65.185 1.00 36.12 587 SER A CA 1
ATOM 4590 C C . SER A 1 587 ? 7.114 18.438 -66.500 1.00 36.12 587 SER A C 1
ATOM 4592 O O . SER A 1 587 ? 6.968 19.635 -66.746 1.00 36.12 587 SER A O 1
ATOM 4594 N N . ARG A 1 588 ? 7.680 17.614 -67.392 1.00 38.78 588 ARG A N 1
ATOM 4595 C CA . ARG A 1 588 ? 8.089 18.000 -68.750 1.00 38.78 588 ARG A CA 1
ATOM 4596 C C . ARG A 1 588 ? 7.510 17.006 -69.747 1.00 38.78 588 ARG A C 1
ATOM 4598 O O . ARG A 1 588 ? 8.186 16.059 -70.122 1.00 38.78 588 ARG A O 1
ATOM 4605 N N . GLY A 1 589 ? 6.273 17.243 -70.184 1.00 33.28 589 GLY A N 1
ATOM 4606 C CA . GLY A 1 589 ? 5.532 16.406 -71.134 1.00 33.28 589 GLY A CA 1
ATOM 4607 C C . GLY A 1 589 ? 6.312 16.019 -72.397 1.00 33.28 589 GLY A C 1
ATOM 4608 O O . GLY A 1 589 ? 6.183 16.648 -73.444 1.00 33.28 589 GLY A O 1
ATOM 4609 N N . ARG A 1 590 ? 7.091 14.941 -72.315 1.00 32.66 590 ARG A N 1
ATOM 4610 C CA . ARG A 1 590 ? 7.631 14.209 -73.455 1.00 32.66 590 ARG A CA 1
ATOM 4611 C C . ARG A 1 590 ? 7.333 12.739 -73.250 1.00 32.66 590 ARG A C 1
ATOM 4613 O O . ARG A 1 590 ? 7.927 12.070 -72.413 1.00 32.66 590 ARG A O 1
ATOM 4620 N N . VAL A 1 591 ? 6.397 12.267 -74.058 1.00 32.53 591 VAL A N 1
ATOM 4621 C CA . VAL A 1 591 ? 6.178 10.857 -74.350 1.00 32.53 591 VAL A CA 1
ATOM 4622 C C . VAL A 1 591 ? 7.496 10.288 -74.881 1.00 32.53 591 VAL A C 1
ATOM 4624 O O . VAL A 1 591 ? 7.922 10.645 -75.980 1.00 32.53 591 VAL A O 1
ATOM 4627 N N . LEU A 1 592 ? 8.158 9.427 -74.110 1.00 29.09 592 LEU A N 1
ATOM 4628 C CA . LEU A 1 592 ? 9.204 8.560 -74.642 1.00 29.09 592 LEU A CA 1
ATOM 4629 C C . LEU A 1 592 ? 8.500 7.402 -75.356 1.00 29.09 592 LEU A C 1
ATOM 4631 O O . LEU A 1 592 ? 8.003 6.473 -74.726 1.00 29.09 592 LEU A O 1
ATOM 4635 N N . LYS A 1 593 ? 8.405 7.505 -76.686 1.00 26.67 593 LYS A N 1
ATOM 4636 C CA . LYS A 1 593 ? 8.160 6.346 -77.547 1.00 26.67 593 LYS A CA 1
ATOM 4637 C C . LYS A 1 593 ? 9.389 5.443 -77.436 1.00 26.67 593 LYS A C 1
ATOM 4639 O O . LYS A 1 593 ? 10.466 5.843 -77.868 1.00 26.67 593 LYS A O 1
ATOM 4644 N N . LEU A 1 594 ? 9.210 4.276 -76.828 1.00 27.14 594 LEU A N 1
ATOM 4645 C CA . LEU A 1 594 ? 10.182 3.186 -76.831 1.00 27.14 594 LEU A CA 1
ATOM 4646 C C . LEU A 1 594 ? 10.234 2.567 -78.236 1.00 27.14 594 LEU A C 1
ATOM 4648 O O . LEU A 1 594 ? 9.187 2.255 -78.807 1.00 27.14 594 LEU A O 1
ATOM 4652 N N . TRP A 1 595 ? 11.446 2.433 -78.770 1.00 29.34 595 TRP A N 1
ATOM 4653 C CA . TRP A 1 595 ? 11.829 1.355 -79.679 1.00 29.34 595 TRP A CA 1
ATOM 4654 C C . TRP A 1 595 ? 12.738 0.420 -78.900 1.00 29.34 595 TRP A C 1
ATOM 4656 O O . TRP A 1 595 ? 13.579 0.962 -78.142 1.00 29.34 595 TRP A O 1
#

Secondary structure (DSSP, 8-state):
--HHHHHHHHHHHHHHHHHSSSSSSSSSS--S-----------------HHHHHHHHHHHHHHHHHHHHHHHHHHHHHHHHHHHTT---HHHHHHHHHHHHHHHHHHHHTTT-HHHHHHHHHHHHHHHHHHHHHHHHHHHHHHHHHHHHHHHHHHHHHHHHHHHHHHHHHHHHHHHTT---HHHHHHHHHHHHHHHHHHHHTTT-HHHHHHHHHHHHHHHHHHHHHHHHHHHHHHHHHHHHHHHHHHHHHHHHHHHHHHHHHHHHHT----HHHHHHHHHHHHHHHHHHHHHHHHTTT-HHHHHHHHHHHHHHHHHHHHHHHHHHHHH------SEEEEEEEEEEEETTEEEEEEEEEEEETTEEEEEEEEEEEEE-TTS-EEEEEEEEEEEEETTEEEEEEEEEEEETTEEEEEEEEEEEE-S--EEEEEEE-SS-EEEEE--TT-EEEEEEE-SSEEEEEEE--TT---EEEEEEEEGGGSGGGGTSEEEEEETTEEPEEPSSHHHHHSTT--S-EEEEEEETTEEEEEEEESS-SEEEEEEEEES----SSS--TTSTTTHHHHHHHHHHHHHHHHHHHHHHHTS-------

Radius of gyration: 54.61 Å; Cα contacts (8 Å, |Δi|>4): 895; chains: 1; bounding box: 112×70×166 Å